Protein AF-A0A5C7Q9D8-F1 (afdb_monomer)

pLDDT: mean 84.93, std 20.13, range [23.16, 98.94]

Nearest PDB structures (foldseek):
  5uw3-assembly2_B  TM=6.632E-01  e=1.897E-27  Gypsophila vaccaria
  5o3u-assembly1_A  TM=6.582E-01  e=2.625E-27  Gypsophila vaccaria
  5o3u-assembly4_D  TM=6.527E-01  e=1.702E-27  Gypsophila vaccaria
  5o3u-assembly3_C  TM=6.625E-01  e=4.511E-27  Gypsophila vaccaria
  5o3v-assembly1_B  TM=4.932E-01  e=2.625E-27  Gypsophila vaccaria

Secondary structure (DSSP, 8-state):
----------------------------------------------------------PEEE-SHHHHHHHHTSSS--TTS------SSGGGS-HHHHHSPPSSEEEEE-TTSSEEEEEEEETTEEEEEEEETTT--EEE----SSSEEEEEEE-SSS-EEEEEE-TT-TTS---EEEEEEE-TTS-S-EEEEEE-TTS-EEE--EEEEEEE--TT--EEEEEE-SS-SSS-EEEEEETTT--EEES-TT--SSEEEEEE-TT--EEEEEEEPPPSSTTSPPEEEEEE-SSTTPPPEEEEEEETTSGGG-EEEEEE-TTSSEEEEEE-TT-SS-EEEEEETTTTEEEEEEE--SSS------TTSS-EEEE-TTT--EEEEEEESSSEEEEES-TTSHHHHHHHHHHTTSSSEEEEEE-TTSS-EEEEEE-SS-S-EEEEEETTTTEEEEEEESSTT--TTTSPPEEEEEEE-TTS-EEEEEEE--TTS-SSSEEEEEEE-S-SSS----S---SS--HHHHHHHTT-EEEEE--TT-SSS-HHHHHTTTT-TTTHHHHHHHHHHHHHHHTTSEEEEEEEEEEETHHHHHHHHHHHHSTTT-SEEEEES----TTHHHH-TTSHHHHTTTTTTTTTHHHHHT--TTTTHHHHHHT-GGGSGGG--SEEEEEEETT-SSS-THHHHHHHHHHHHTT--EEEEEETT-BSB--SHHHHHHHHHHHHHHHHHHH-TT-PPP-

Radius of gyration: 29.7 Å; Cα contacts (8 Å, |Δi|>4): 1648; chains: 1; bounding box: 92×92×75 Å

Structure (mmCIF, N/CA/C/O backbone):
data_AF-A0A5C7Q9D8-F1
#
_entry.id   AF-A0A5C7Q9D8-F1
#
loop_
_atom_site.group_PDB
_atom_site.id
_atom_site.type_symbol
_atom_site.label_atom_id
_atom_site.label_alt_id
_atom_site.label_comp_id
_atom_site.label_asym_id
_atom_site.label_entity_id
_atom_site.label_seq_id
_atom_site.pdbx_PDB_ins_code
_atom_site.Cartn_x
_atom_site.Cartn_y
_atom_site.Cartn_z
_atom_site.occupancy
_atom_site.B_iso_or_equiv
_atom_site.auth_seq_id
_atom_site.auth_comp_id
_atom_site.auth_asym_id
_atom_site.auth_atom_id
_atom_site.pdbx_PDB_model_num
ATOM 1 N N . MET A 1 1 ? 60.310 29.388 -22.621 1.00 34.56 1 MET A N 1
ATOM 2 C CA . MET A 1 1 ? 61.010 30.136 -23.693 1.00 34.56 1 MET A CA 1
ATOM 3 C C . MET A 1 1 ? 59.931 30.818 -24.529 1.00 34.56 1 MET A C 1
ATOM 5 O O . MET A 1 1 ? 59.104 30.118 -25.083 1.00 34.56 1 MET A O 1
ATOM 9 N N . ARG A 1 2 ? 59.639 32.108 -24.294 1.00 26.12 2 ARG A N 1
ATOM 10 C CA . ARG A 1 2 ? 60.220 33.280 -24.997 1.00 26.12 2 ARG A CA 1
ATOM 11 C C . ARG A 1 2 ? 60.021 33.157 -26.521 1.00 26.12 2 ARG A C 1
ATOM 13 O O . ARG A 1 2 ? 60.651 32.303 -27.119 1.00 26.12 2 ARG A O 1
ATOM 20 N N . SER A 1 3 ? 58.995 33.811 -27.092 1.00 23.61 3 SER A N 1
ATOM 21 C CA . SER A 1 3 ? 58.992 35.215 -27.595 1.00 23.61 3 SER A CA 1
ATOM 22 C C . SER A 1 3 ? 59.764 35.342 -28.918 1.00 23.61 3 SER A C 1
ATOM 24 O O . SER A 1 3 ? 60.832 34.762 -29.010 1.00 23.61 3 SER A O 1
ATOM 26 N N . ALA A 1 4 ? 59.437 36.138 -29.932 1.00 27.84 4 ALA A N 1
ATOM 27 C CA . ALA A 1 4 ? 58.416 37.147 -30.212 1.00 27.84 4 ALA A CA 1
ATOM 28 C C . ALA A 1 4 ? 58.650 37.601 -31.675 1.00 27.84 4 ALA A C 1
ATOM 30 O O . ALA A 1 4 ? 59.772 37.521 -32.166 1.00 27.84 4 ALA A O 1
ATOM 31 N N . GLY A 1 5 ? 57.644 38.171 -32.341 1.00 27.94 5 GLY A N 1
ATOM 32 C CA . GLY A 1 5 ? 57.700 39.577 -32.774 1.00 27.94 5 GLY A CA 1
ATOM 33 C C . GLY A 1 5 ? 57.066 39.753 -34.164 1.00 27.94 5 GLY A C 1
ATOM 34 O O . GLY A 1 5 ? 57.110 38.818 -34.946 1.00 27.94 5 GLY A O 1
ATOM 35 N N . ARG A 1 6 ? 56.485 40.897 -34.552 1.00 27.91 6 ARG A N 1
ATOM 36 C CA . ARG A 1 6 ? 56.530 42.252 -33.972 1.00 27.91 6 ARG A CA 1
ATOM 37 C C . ARG A 1 6 ? 55.575 43.209 -34.744 1.00 27.91 6 ARG A C 1
ATOM 39 O O . ARG A 1 6 ? 55.468 43.066 -35.953 1.00 27.91 6 ARG A O 1
ATOM 46 N N . ILE A 1 7 ? 55.106 44.265 -34.037 1.00 27.30 7 ILE A N 1
ATOM 47 C CA . ILE A 1 7 ? 54.953 45.704 -34.458 1.00 27.30 7 ILE A CA 1
ATOM 48 C C . ILE A 1 7 ? 53.686 46.152 -35.254 1.00 27.30 7 ILE A C 1
ATOM 50 O O . ILE A 1 7 ? 53.339 45.496 -36.218 1.00 27.30 7 ILE A O 1
ATOM 54 N N . ARG A 1 8 ? 52.972 47.283 -34.985 1.00 25.09 8 ARG A N 1
ATOM 55 C CA . ARG A 1 8 ? 53.136 48.486 -34.101 1.00 25.09 8 ARG A CA 1
ATOM 56 C C . ARG A 1 8 ? 51.813 49.304 -33.924 1.00 25.09 8 ARG A C 1
ATOM 58 O O . ARG A 1 8 ? 51.031 49.335 -34.859 1.00 25.09 8 ARG A O 1
ATOM 65 N N . CYS A 1 9 ? 51.730 50.052 -32.798 1.00 23.16 9 CYS A N 1
ATOM 66 C CA . CYS A 1 9 ? 51.142 51.402 -32.499 1.00 23.16 9 CYS A CA 1
ATOM 67 C C . CYS A 1 9 ? 49.680 51.777 -32.878 1.00 23.16 9 CYS A C 1
ATOM 69 O O . CYS A 1 9 ? 49.222 51.406 -33.939 1.00 23.16 9 CYS A O 1
ATOM 71 N N . ALA A 1 10 ? 48.916 52.641 -32.178 1.00 25.75 10 ALA A N 1
ATOM 72 C CA . ALA A 1 10 ? 48.960 53.338 -30.872 1.00 25.75 10 ALA A CA 1
ATOM 73 C C . ALA A 1 10 ? 47.617 54.114 -30.645 1.00 25.75 10 ALA A C 1
ATOM 75 O O . ALA A 1 10 ? 47.074 54.583 -31.633 1.00 25.75 10 ALA A O 1
ATOM 76 N N . ARG A 1 11 ? 47.186 54.286 -29.364 1.00 26.33 11 ARG A N 1
ATOM 77 C CA . ARG A 1 11 ? 46.338 55.345 -28.689 1.00 26.33 11 ARG A CA 1
ATOM 78 C C . ARG A 1 11 ? 45.030 55.861 -29.360 1.00 26.33 11 ARG A C 1
ATOM 80 O O . ARG A 1 11 ? 44.971 55.971 -30.564 1.00 26.33 11 ARG A O 1
ATOM 87 N N . SER A 1 12 ? 43.974 56.372 -28.706 1.00 24.94 12 SER A N 1
ATOM 88 C CA . SER A 1 12 ? 43.354 56.358 -27.363 1.00 24.94 12 SER A CA 1
ATOM 89 C C . SER A 1 12 ? 41.948 57.018 -27.480 1.00 24.94 12 SER A C 1
ATOM 91 O O . SER A 1 12 ? 41.755 57.861 -28.346 1.00 24.94 12 SER A O 1
ATOM 93 N N . THR A 1 13 ? 41.034 56.702 -26.544 1.00 27.16 13 THR A N 1
ATOM 94 C CA . THR A 1 13 ? 39.870 57.491 -26.026 1.00 27.16 13 THR A CA 1
ATOM 95 C C . THR A 1 13 ? 38.593 57.798 -26.857 1.00 27.16 13 THR A C 1
ATOM 97 O O . THR A 1 13 ? 38.590 58.691 -27.687 1.00 27.16 13 THR A O 1
ATOM 100 N N . ARG A 1 14 ? 37.494 57.135 -26.420 1.00 27.00 14 ARG A N 1
ATOM 101 C CA . ARG A 1 14 ? 36.101 57.557 -26.046 1.00 27.00 14 ARG A CA 1
ATOM 102 C C . ARG A 1 14 ? 35.133 58.349 -26.967 1.00 27.00 14 ARG A C 1
ATOM 104 O O . ARG A 1 14 ? 35.492 59.364 -27.540 1.00 27.00 14 ARG A O 1
ATOM 111 N N . SER A 1 15 ? 33.847 57.951 -26.790 1.00 26.09 15 SER A N 1
ATOM 112 C CA . SER A 1 15 ? 32.538 58.666 -26.927 1.00 26.09 15 SER A CA 1
ATOM 113 C C . SER A 1 15 ? 32.115 59.095 -28.340 1.00 26.09 15 SER A C 1
ATOM 115 O O . SER A 1 15 ? 32.976 59.412 -29.138 1.00 26.09 15 SER A O 1
ATOM 117 N N . SER A 1 16 ? 30.848 59.176 -28.764 1.00 25.84 16 SER A N 1
ATOM 118 C CA . SER A 1 16 ? 29.479 58.963 -28.239 1.00 25.84 16 SER A CA 1
ATOM 119 C C . SER A 1 16 ? 28.508 59.294 -29.396 1.00 25.84 16 SER A C 1
ATOM 121 O O . SER A 1 16 ? 28.889 60.111 -30.224 1.00 25.84 16 SER A O 1
ATOM 123 N N . GLU A 1 17 ? 27.262 58.781 -29.362 1.00 26.25 17 GLU A N 1
ATOM 124 C CA . GLU A 1 17 ? 26.037 59.382 -29.973 1.00 26.25 17 GLU A CA 1
ATOM 125 C C . GLU A 1 17 ? 26.012 59.552 -31.523 1.00 26.25 17 GLU A C 1
ATOM 127 O O . GLU A 1 17 ? 27.040 59.623 -32.168 1.00 26.25 17 GLU A O 1
ATOM 132 N N . SER A 1 18 ? 24.913 59.615 -32.285 1.00 25.19 18 SER A N 1
ATOM 133 C CA . SER A 1 18 ? 23.453 59.680 -32.104 1.00 25.19 18 SER A CA 1
ATOM 134 C C . SER A 1 18 ? 22.767 59.396 -33.472 1.00 25.19 18 SER A C 1
ATOM 136 O O . SER A 1 18 ? 23.424 59.356 -34.509 1.00 25.19 18 SER A O 1
ATOM 138 N N . ALA A 1 19 ? 21.445 59.167 -33.448 1.00 28.00 19 ALA A N 1
ATOM 139 C CA . ALA A 1 19 ? 20.516 58.873 -34.564 1.00 28.00 19 ALA A CA 1
ATOM 140 C C . ALA A 1 19 ? 20.272 60.078 -35.528 1.00 28.00 19 ALA A C 1
ATOM 142 O O . ALA A 1 19 ? 20.864 61.125 -35.275 1.00 28.00 19 ALA A O 1
ATOM 143 N N . PRO A 1 20 ? 19.431 60.017 -36.606 1.00 37.75 20 PRO A N 1
ATOM 144 C CA . PRO A 1 20 ? 17.956 59.800 -36.580 1.00 37.75 20 PRO A CA 1
ATOM 145 C C . PRO A 1 20 ? 17.432 58.974 -37.800 1.00 37.75 20 PRO A C 1
ATOM 147 O O . PRO A 1 20 ? 18.200 58.609 -38.674 1.00 37.75 20 PRO A O 1
ATOM 150 N N . GLY A 1 21 ? 16.166 58.594 -38.003 1.00 25.05 21 GLY A N 1
ATOM 151 C CA . GLY A 1 21 ? 14.884 58.859 -37.357 1.00 25.05 21 GLY A CA 1
ATOM 152 C C . GLY A 1 21 ? 13.760 58.088 -38.085 1.00 25.05 21 GLY A C 1
ATOM 153 O O . GLY A 1 21 ? 13.890 57.730 -39.254 1.00 25.05 21 GLY A O 1
ATOM 154 N N . ALA A 1 22 ? 12.651 57.844 -37.382 1.00 28.30 22 ALA A N 1
ATOM 155 C CA . ALA A 1 22 ? 11.434 57.200 -37.883 1.00 28.30 22 ALA A CA 1
ATOM 156 C C . ALA A 1 22 ? 10.224 58.162 -37.804 1.00 28.30 22 ALA A C 1
ATOM 158 O O . ALA A 1 22 ? 10.117 58.955 -36.867 1.00 28.30 22 ALA A O 1
ATOM 159 N N . ARG A 1 23 ? 9.290 58.067 -38.766 1.00 28.00 23 ARG A N 1
ATOM 160 C CA . ARG A 1 23 ? 7.919 58.643 -38.745 1.00 28.00 23 ARG A CA 1
ATOM 161 C C . ARG A 1 23 ? 6.944 57.497 -38.408 1.00 28.00 23 ARG A C 1
ATOM 163 O O . ARG A 1 23 ? 7.058 56.449 -39.025 1.00 28.00 23 ARG A O 1
ATOM 170 N N . ARG A 1 24 ? 6.173 57.516 -37.310 1.00 29.67 24 ARG A N 1
ATOM 171 C CA . ARG A 1 24 ? 4.958 58.279 -36.900 1.00 29.67 24 ARG A CA 1
ATOM 172 C C . ARG A 1 24 ? 3.618 57.632 -37.309 1.00 29.67 24 ARG A C 1
ATOM 174 O O . ARG A 1 24 ? 3.370 57.429 -38.488 1.00 29.67 24 ARG A O 1
ATOM 181 N N . GLY A 1 25 ? 2.755 57.465 -36.292 1.00 25.89 25 GLY A N 1
ATOM 182 C CA . GLY A 1 25 ? 1.313 57.144 -36.328 1.00 25.89 25 GLY A CA 1
ATOM 183 C C . GLY A 1 25 ? 0.943 56.112 -35.241 1.00 25.89 25 GLY A C 1
ATOM 184 O O . GLY A 1 25 ? 0.983 54.929 -35.534 1.00 25.89 25 GLY A O 1
ATOM 185 N N . ALA A 1 26 ? 0.872 56.415 -33.930 1.00 30.62 26 ALA A N 1
ATOM 186 C CA . ALA A 1 26 ? -0.107 57.227 -33.166 1.00 30.62 26 ALA A CA 1
ATOM 187 C C . ALA A 1 26 ? -1.506 56.532 -33.119 1.00 30.62 26 ALA A C 1
ATOM 189 O O . ALA A 1 26 ? -1.995 56.150 -34.169 1.00 30.62 26 ALA A O 1
ATOM 190 N N . ILE A 1 27 ? -2.201 56.274 -31.991 1.00 30.25 27 ILE A N 1
ATOM 191 C CA . ILE A 1 27 ? -2.612 57.166 -30.883 1.00 30.25 27 ILE A CA 1
ATOM 192 C C . ILE A 1 27 ? -3.240 56.364 -29.693 1.00 30.25 27 ILE A C 1
ATOM 194 O O . ILE A 1 27 ? -4.088 55.518 -29.939 1.00 30.25 27 ILE A O 1
ATOM 198 N N . LEU A 1 28 ? -2.836 56.730 -28.450 1.00 28.70 28 LEU A N 1
ATOM 199 C CA . LEU A 1 28 ? -3.536 56.915 -27.131 1.00 28.70 28 LEU A CA 1
ATOM 200 C C . LEU A 1 28 ? -4.541 55.856 -26.578 1.00 28.70 28 LEU A C 1
ATOM 202 O O . LEU A 1 28 ? -5.262 55.242 -27.339 1.00 28.70 28 LEU A O 1
ATOM 206 N N . ARG A 1 29 ? -4.769 55.601 -25.269 1.00 28.12 29 ARG A N 1
ATOM 207 C CA . ARG A 1 29 ? -4.568 56.212 -23.916 1.00 28.12 29 ARG A CA 1
ATOM 208 C C . ARG A 1 29 ? -4.422 55.022 -22.919 1.00 28.12 29 ARG A C 1
ATOM 210 O O . ARG A 1 29 ? -4.976 53.974 -23.203 1.00 28.12 29 ARG A O 1
ATOM 217 N N . GLY A 1 30 ? -3.769 55.004 -21.754 1.00 25.39 30 GLY A N 1
ATOM 218 C CA . GLY A 1 30 ? -3.283 56.010 -20.813 1.00 25.39 30 GLY A CA 1
ATOM 219 C C . GLY A 1 30 ? -3.954 55.807 -19.442 1.00 25.39 30 GLY A C 1
ATOM 220 O O . GLY A 1 30 ? -5.090 56.230 -19.320 1.00 25.39 30 GLY A O 1
ATOM 221 N N . VAL A 1 31 ? -3.268 55.232 -18.436 1.00 26.73 31 VAL A N 1
ATOM 222 C CA . VAL A 1 31 ? -3.429 55.538 -16.988 1.00 26.73 31 VAL A CA 1
ATOM 223 C C . VAL A 1 31 ? -2.098 55.264 -16.261 1.00 26.73 31 VAL A C 1
ATOM 225 O O . VAL A 1 31 ? -1.474 54.224 -16.451 1.00 26.73 31 VAL A O 1
ATOM 228 N N . ARG A 1 32 ? -1.662 56.247 -15.460 1.00 25.88 32 ARG A N 1
ATOM 229 C CA . ARG A 1 32 ? -0.444 56.302 -14.628 1.00 25.88 32 ARG A CA 1
ATOM 230 C C . ARG A 1 32 ? -0.559 55.457 -13.354 1.00 25.88 32 ARG A C 1
ATOM 232 O O . ARG A 1 32 ? -1.611 55.457 -12.727 1.00 25.88 32 ARG A O 1
ATOM 239 N N . VAL A 1 33 ? 0.580 54.952 -12.871 1.00 26.80 33 VAL A N 1
ATOM 240 C CA . VAL A 1 33 ? 0.851 54.800 -11.429 1.00 26.80 33 VAL A CA 1
ATOM 241 C C . VAL A 1 33 ? 2.216 55.424 -11.127 1.00 26.80 33 VAL A C 1
ATOM 243 O O . VAL A 1 33 ? 3.222 55.075 -11.739 1.00 26.80 33 VAL A O 1
ATOM 246 N N . THR A 1 34 ? 2.225 56.386 -10.209 1.00 28.16 34 THR A N 1
ATOM 247 C CA . THR A 1 34 ? 3.398 57.005 -9.574 1.00 28.16 34 THR A CA 1
ATOM 248 C C . THR A 1 34 ? 3.513 56.484 -8.143 1.00 28.16 34 THR A C 1
ATOM 250 O O . THR A 1 34 ? 2.489 56.399 -7.471 1.00 28.16 34 THR A O 1
ATOM 253 N N . GLY A 1 35 ? 4.725 56.222 -7.644 1.00 25.72 35 GLY A N 1
ATOM 254 C CA . GLY A 1 35 ? 4.948 56.039 -6.203 1.00 25.72 35 GLY A CA 1
ATOM 255 C C . GLY A 1 35 ? 6.199 55.239 -5.843 1.00 25.72 35 GLY A C 1
ATOM 256 O O . GLY A 1 35 ? 6.276 54.047 -6.093 1.00 25.72 35 GLY A O 1
ATOM 257 N N . THR A 1 36 ? 7.169 55.934 -5.265 1.00 25.69 36 THR A N 1
ATOM 258 C CA . THR A 1 36 ? 8.551 55.571 -4.918 1.00 25.69 36 THR A CA 1
ATOM 259 C C . THR A 1 36 ? 8.749 54.824 -3.584 1.00 25.69 36 THR A C 1
ATOM 261 O O . THR A 1 36 ? 7.966 54.996 -2.659 1.00 25.69 36 THR A O 1
ATOM 264 N N . ALA A 1 37 ? 9.926 54.176 -3.485 1.00 26.47 37 ALA A N 1
ATOM 265 C CA . ALA A 1 37 ? 10.825 54.029 -2.315 1.00 26.47 37 ALA A CA 1
ATOM 266 C C . ALA A 1 37 ? 10.813 52.738 -1.444 1.00 26.47 37 ALA A C 1
ATOM 268 O O . ALA A 1 37 ? 10.021 52.566 -0.531 1.00 26.47 37 ALA A O 1
ATOM 269 N N . ALA A 1 38 ? 11.821 51.894 -1.729 1.00 26.06 38 ALA A N 1
ATOM 270 C CA . ALA A 1 38 ? 12.821 51.247 -0.853 1.00 26.06 38 ALA A CA 1
ATOM 271 C C . ALA A 1 38 ? 12.453 50.669 0.541 1.00 26.06 38 ALA A C 1
ATOM 273 O O . ALA A 1 38 ? 12.169 51.409 1.474 1.00 26.06 38 ALA A O 1
ATOM 274 N N . THR A 1 39 ? 12.735 49.370 0.766 1.00 26.64 39 THR A N 1
ATOM 275 C CA . THR A 1 39 ? 13.947 48.874 1.484 1.00 26.64 39 THR A CA 1
ATOM 276 C C . THR A 1 39 ? 14.016 47.326 1.616 1.00 26.64 39 THR A C 1
ATOM 278 O O . THR A 1 39 ? 13.042 46.678 1.961 1.00 26.64 39 THR A O 1
ATOM 281 N N . LYS A 1 40 ? 15.226 46.784 1.361 1.00 26.41 40 LYS A N 1
ATOM 282 C CA . LYS A 1 40 ? 15.922 45.578 1.900 1.00 26.41 40 LYS A CA 1
ATOM 283 C C . LYS A 1 40 ? 15.299 44.150 1.861 1.00 26.41 40 LYS A C 1
ATOM 285 O O . LYS A 1 40 ? 14.477 43.806 2.693 1.00 26.41 40 LYS A O 1
ATOM 290 N N . GLY A 1 41 ? 15.947 43.262 1.080 1.00 24.64 41 GLY A N 1
ATOM 291 C CA . GLY A 1 41 ? 16.582 42.022 1.596 1.00 24.64 41 GLY A CA 1
ATOM 292 C C . GLY A 1 41 ? 15.964 40.638 1.284 1.00 24.64 41 GLY A C 1
ATOM 293 O O . GLY A 1 41 ? 14.957 40.277 1.875 1.00 24.64 41 GLY A O 1
ATOM 294 N N . GLY A 1 42 ? 16.666 39.810 0.484 1.00 26.84 42 GLY A N 1
ATOM 295 C CA . GLY A 1 42 ? 16.589 38.326 0.501 1.00 26.84 42 GLY A CA 1
ATOM 296 C C . GLY A 1 42 ? 16.059 37.642 -0.780 1.00 26.84 42 GLY A C 1
ATOM 297 O O . GLY A 1 42 ? 15.015 38.053 -1.286 1.00 26.84 42 GLY A O 1
ATOM 298 N N . PRO A 1 43 ? 16.730 36.602 -1.335 1.00 26.84 43 PRO A N 1
ATOM 299 C CA . PRO A 1 43 ? 16.376 36.040 -2.634 1.00 26.84 43 PRO A CA 1
ATOM 300 C C . PRO A 1 43 ? 15.202 35.067 -2.491 1.00 26.84 43 PRO A C 1
ATOM 302 O O . PRO A 1 43 ? 15.342 33.959 -1.985 1.00 26.84 43 PRO A O 1
ATOM 305 N N . THR A 1 44 ? 14.029 35.472 -2.967 1.00 27.77 44 THR A N 1
ATOM 306 C CA . THR A 1 44 ? 12.917 34.555 -3.228 1.00 27.77 44 THR A CA 1
ATOM 307 C C . THR A 1 44 ? 12.886 34.265 -4.723 1.00 27.77 44 THR A C 1
ATOM 309 O O . THR A 1 44 ? 12.572 35.130 -5.540 1.00 27.77 44 THR A O 1
ATOM 312 N N . GLY A 1 45 ? 13.235 33.033 -5.095 1.00 26.92 45 GLY A N 1
ATOM 313 C CA . GLY A 1 45 ? 12.939 32.495 -6.418 1.00 26.92 45 GLY A CA 1
ATOM 314 C C . GLY A 1 45 ? 11.425 32.387 -6.571 1.00 26.92 45 GLY A C 1
ATOM 315 O O . GLY A 1 45 ? 10.816 31.415 -6.135 1.00 26.92 45 GLY A O 1
ATOM 316 N N . ARG A 1 46 ? 10.799 33.421 -7.138 1.00 25.08 46 ARG A N 1
ATOM 317 C CA . ARG A 1 46 ? 9.385 33.408 -7.521 1.00 25.08 46 ARG A CA 1
ATOM 318 C C . ARG A 1 46 ? 9.199 32.397 -8.651 1.00 25.08 46 ARG A C 1
ATOM 320 O O . ARG A 1 46 ? 9.566 32.663 -9.792 1.00 25.08 46 ARG A O 1
ATOM 327 N N . LEU A 1 47 ? 8.598 31.257 -8.324 1.00 25.64 47 LEU A N 1
ATOM 328 C CA . LEU A 1 47 ? 8.026 30.335 -9.296 1.00 25.64 47 LEU A CA 1
ATOM 329 C C . LEU A 1 47 ? 6.895 31.077 -10.033 1.00 25.64 47 LEU A C 1
ATOM 331 O O . LEU A 1 47 ? 5.828 31.337 -9.474 1.00 25.64 47 LEU A O 1
ATOM 335 N N . LEU A 1 48 ? 7.152 31.498 -11.270 1.00 23.33 48 LEU A N 1
ATOM 336 C CA . LEU A 1 48 ? 6.141 32.068 -12.158 1.00 23.33 48 LEU A CA 1
ATOM 337 C C . LEU A 1 48 ? 5.182 30.949 -12.588 1.00 23.33 48 LEU A C 1
ATOM 339 O O . LEU A 1 48 ? 5.462 30.190 -13.513 1.00 23.33 48 LEU A O 1
ATOM 343 N N . LEU A 1 49 ? 4.034 30.860 -11.916 1.00 25.03 49 LEU A N 1
ATOM 344 C CA . LEU A 1 49 ? 2.865 30.115 -12.385 1.00 25.03 49 LEU A CA 1
ATOM 345 C C . LEU A 1 49 ? 2.307 30.803 -13.639 1.00 25.03 49 LEU A C 1
ATOM 347 O O . LEU A 1 49 ? 1.415 31.651 -13.563 1.00 25.03 49 LEU A O 1
ATOM 351 N N . PHE A 1 50 ? 2.832 30.446 -14.810 1.00 25.86 50 PHE A N 1
ATOM 352 C CA . PHE A 1 50 ? 2.203 30.783 -16.082 1.00 25.86 50 PHE A CA 1
ATOM 353 C C . PHE A 1 50 ? 0.865 30.043 -16.190 1.00 25.86 50 PHE A C 1
ATOM 355 O O . PHE A 1 50 ? 0.817 28.855 -16.491 1.00 25.86 50 PHE A O 1
ATOM 362 N N . HIS A 1 51 ? -0.240 30.761 -15.982 1.00 25.56 51 HIS A N 1
ATOM 363 C CA . HIS A 1 51 ? -1.559 30.320 -16.429 1.00 25.56 51 HIS A CA 1
ATOM 364 C C . HIS A 1 51 ? -1.644 30.499 -17.947 1.00 25.56 51 HIS A C 1
ATOM 366 O O . HIS A 1 51 ? -2.224 31.461 -18.452 1.00 25.56 51 HIS A O 1
ATOM 372 N N . THR A 1 52 ? -1.051 29.579 -18.706 1.00 26.59 52 THR A N 1
ATOM 373 C CA . THR A 1 52 ? -1.422 29.425 -20.112 1.00 26.59 52 THR A CA 1
ATOM 374 C C . THR A 1 52 ? -2.826 28.827 -20.130 1.00 26.59 52 THR A C 1
ATOM 376 O O . THR A 1 52 ? -3.031 27.685 -19.725 1.00 26.59 52 THR A O 1
ATOM 379 N N . ARG A 1 53 ? -3.823 29.606 -20.568 1.00 27.88 53 ARG A N 1
ATOM 380 C CA . ARG A 1 53 ? -5.154 29.079 -20.898 1.00 27.88 53 ARG A CA 1
ATOM 381 C C . ARG A 1 53 ? -4.998 28.102 -22.064 1.00 27.88 53 ARG A C 1
ATOM 383 O O . ARG A 1 53 ? -5.052 28.496 -23.225 1.00 27.88 53 ARG A O 1
ATOM 390 N N . ILE A 1 54 ? -4.773 26.829 -21.754 1.00 32.22 54 ILE A N 1
ATOM 391 C CA . ILE A 1 54 ? -4.929 25.741 -22.712 1.00 32.22 54 ILE A CA 1
ATOM 392 C C . ILE A 1 54 ? -6.420 25.709 -23.049 1.00 32.22 54 ILE A C 1
ATOM 394 O O . ILE A 1 54 ? -7.249 25.447 -22.181 1.00 32.22 54 ILE A O 1
ATOM 398 N N . SER A 1 55 ? -6.764 26.027 -24.297 1.00 32.06 55 SER A N 1
ATOM 399 C CA . SER A 1 55 ? -8.097 25.761 -24.837 1.00 32.06 55 SER A CA 1
ATOM 400 C C . SER A 1 55 ? -8.378 24.266 -24.662 1.00 32.06 55 SER A C 1
ATOM 402 O O . SER A 1 55 ? -7.752 23.434 -25.319 1.00 32.06 55 SER A O 1
ATOM 404 N N . MET A 1 56 ? -9.236 23.916 -23.700 1.00 39.31 56 MET A N 1
ATOM 405 C CA . MET A 1 56 ? -9.633 22.535 -23.446 1.00 39.31 56 MET A CA 1
ATOM 406 C C . MET A 1 56 ? -10.559 22.097 -24.580 1.00 39.31 56 MET A C 1
ATOM 408 O O . MET A 1 56 ? -11.747 22.422 -24.591 1.00 39.31 56 MET A O 1
ATOM 412 N N . SER A 1 57 ? -10.026 21.366 -25.558 1.00 45.50 57 SER A N 1
ATOM 413 C CA . SER A 1 57 ? -10.869 20.624 -26.492 1.00 45.50 57 SER A CA 1
ATOM 414 C C . SER A 1 57 ? -11.693 19.615 -25.690 1.00 45.50 57 SER A C 1
ATOM 416 O O . SER A 1 57 ? -11.120 18.732 -25.054 1.00 45.50 57 SER A O 1
ATOM 418 N N . LYS A 1 58 ? -13.025 19.733 -25.703 1.00 59.94 58 LYS A N 1
ATOM 419 C CA . LYS A 1 58 ? -13.910 18.734 -25.088 1.00 59.94 58 LYS A CA 1
ATOM 420 C C . LYS A 1 58 ? -13.712 17.395 -25.811 1.00 59.94 58 LYS A C 1
ATOM 422 O O . LYS A 1 58 ? -14.013 17.297 -27.000 1.00 59.94 58 LYS A O 1
ATOM 427 N N . PHE A 1 59 ? -13.184 16.387 -25.119 1.00 71.88 59 PHE A N 1
ATOM 428 C CA . PHE A 1 59 ? -13.087 15.025 -25.651 1.00 71.88 59 PHE A CA 1
ATOM 429 C C . PHE A 1 59 ? -14.489 14.463 -25.922 1.00 71.88 59 PHE A C 1
ATOM 431 O O . PHE A 1 59 ? -15.439 14.755 -25.190 1.00 71.88 59 PHE A O 1
ATOM 438 N N . ARG A 1 60 ? -14.634 13.645 -26.971 1.00 69.69 60 ARG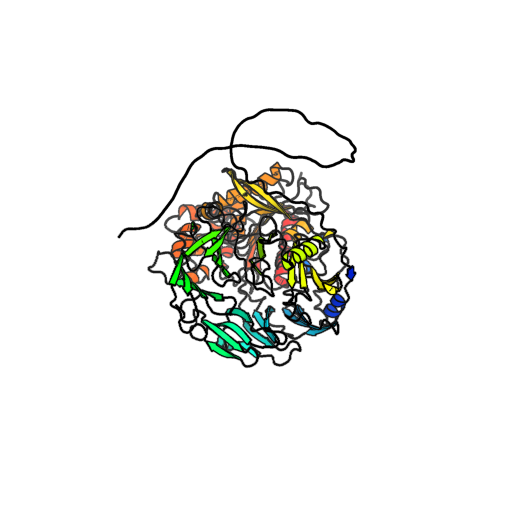 A N 1
ATOM 439 C CA . ARG A 1 60 ? -15.888 12.915 -27.211 1.00 69.69 60 ARG A CA 1
ATOM 440 C C . ARG A 1 60 ? -15.920 11.694 -26.289 1.00 69.69 60 ARG A C 1
ATOM 442 O O . ARG A 1 60 ? -15.059 10.824 -26.406 1.00 69.69 60 ARG A O 1
ATOM 449 N N . TYR A 1 61 ? -16.909 11.638 -25.399 1.00 65.31 61 TYR A N 1
ATOM 450 C CA . TYR A 1 61 ? -17.168 10.484 -24.534 1.00 65.31 61 TYR A CA 1
ATOM 451 C C . TYR A 1 61 ? -18.133 9.528 -25.231 1.00 65.31 61 TYR A C 1
ATOM 453 O O . TYR A 1 61 ? -19.235 9.932 -25.603 1.00 65.31 61 TYR A O 1
ATOM 461 N N . LEU A 1 62 ? -17.734 8.267 -25.398 1.00 62.88 62 LEU A N 1
ATOM 462 C CA . LEU A 1 62 ? -18.652 7.193 -25.791 1.00 62.88 62 LEU A CA 1
ATOM 463 C C . LEU A 1 62 ? -18.959 6.303 -24.582 1.00 62.88 62 LEU A C 1
ATOM 465 O O . LEU A 1 62 ? -18.061 5.926 -23.827 1.00 62.88 62 LEU A O 1
ATOM 469 N N . GLY A 1 63 ? -20.242 5.985 -24.399 1.00 50.97 63 GLY A N 1
ATOM 470 C CA . GLY A 1 63 ? -20.715 5.092 -23.344 1.00 50.97 63 GLY A CA 1
ATOM 471 C C . GLY A 1 63 ? -20.478 3.608 -23.661 1.00 50.97 63 GLY A C 1
ATOM 472 O O . GLY A 1 63 ? -20.721 3.171 -24.780 1.00 50.97 63 GLY A O 1
ATOM 473 N N . ALA A 1 64 ? -20.012 2.876 -22.643 1.00 52.56 64 ALA A N 1
ATOM 474 C CA . ALA A 1 64 ? -20.140 1.447 -22.289 1.00 52.56 64 ALA A CA 1
ATOM 475 C C . ALA A 1 64 ? -20.185 0.308 -23.345 1.00 52.56 64 ALA A C 1
ATOM 477 O O . ALA A 1 64 ? -20.432 -0.830 -22.946 1.00 52.56 64 ALA A O 1
ATOM 478 N N . GLY A 1 65 ? -19.913 0.523 -24.636 1.00 50.28 65 GLY A N 1
ATOM 479 C CA . GLY A 1 65 ? -19.931 -0.559 -25.639 1.00 50.28 65 GLY A CA 1
ATOM 480 C C . GLY A 1 65 ? -18.989 -1.726 -25.297 1.00 50.28 65 GLY A C 1
ATOM 481 O O . GLY A 1 65 ? -19.387 -2.885 -25.346 1.00 50.28 65 GLY A O 1
ATOM 482 N N . LEU A 1 66 ? -17.765 -1.420 -24.856 1.00 54.22 66 LEU A N 1
ATOM 483 C CA . LEU A 1 66 ? -16.772 -2.407 -24.406 1.00 54.22 66 LEU A CA 1
ATOM 484 C C . LEU A 1 66 ? -17.072 -3.021 -23.031 1.00 54.22 66 LEU A C 1
ATOM 486 O O . LEU A 1 66 ? -16.742 -4.182 -22.791 1.00 54.22 66 LEU A O 1
ATOM 490 N N . LEU A 1 67 ? -17.725 -2.262 -22.146 1.00 54.16 67 LEU A N 1
ATOM 491 C CA . LEU A 1 67 ? -18.128 -2.729 -20.818 1.00 54.16 67 LEU A CA 1
ATOM 492 C C . LEU A 1 67 ? -19.163 -3.862 -20.932 1.00 54.16 67 LEU A C 1
ATOM 494 O O . LEU A 1 67 ? -19.079 -4.849 -20.206 1.00 54.16 67 LEU A O 1
ATOM 498 N N . ALA A 1 68 ? -20.095 -3.756 -21.887 1.00 52.88 68 ALA A N 1
ATOM 499 C CA . ALA A 1 68 ? -21.066 -4.808 -22.184 1.00 52.88 68 ALA A CA 1
ATOM 500 C C . ALA A 1 68 ? -20.392 -6.093 -22.704 1.00 52.88 68 ALA A C 1
ATOM 502 O O . ALA A 1 68 ? -20.736 -7.187 -22.261 1.00 52.88 68 ALA A O 1
ATOM 503 N N . CYS A 1 69 ? -19.382 -5.970 -23.573 1.00 53.97 69 CYS A N 1
ATOM 504 C CA . CYS A 1 69 ? -18.612 -7.107 -24.085 1.00 53.97 69 CYS A CA 1
ATOM 505 C C . CYS A 1 69 ? -17.826 -7.832 -22.982 1.00 53.97 69 CYS A C 1
ATOM 507 O O . CYS A 1 69 ? -17.859 -9.061 -22.901 1.00 53.97 69 CYS A O 1
ATOM 509 N N . LEU A 1 70 ? -17.175 -7.077 -22.093 1.00 55.66 70 LEU A N 1
ATOM 510 C CA . LEU A 1 70 ? -16.468 -7.613 -20.929 1.00 55.66 70 LEU A CA 1
ATOM 511 C C . LEU A 1 70 ? -17.397 -8.359 -19.964 1.00 55.66 70 LEU A C 1
ATOM 513 O O . LEU A 1 70 ? -17.019 -9.411 -19.456 1.00 55.66 70 LEU A O 1
ATOM 517 N N . MET A 1 71 ? -18.618 -7.860 -19.754 1.00 53.91 71 MET A N 1
ATOM 518 C CA . MET A 1 71 ? -19.616 -8.551 -18.932 1.00 53.91 71 MET A CA 1
ATOM 519 C C . MET A 1 71 ? -20.211 -9.787 -19.625 1.00 53.91 71 MET A C 1
ATOM 521 O O . MET A 1 71 ? -20.556 -10.748 -18.946 1.00 53.91 71 MET A O 1
ATOM 525 N N . SER A 1 72 ? -20.295 -9.802 -20.961 1.00 52.59 72 SER A N 1
ATOM 526 C CA . SER A 1 72 ? -20.875 -10.919 -21.728 1.00 52.59 72 SER A CA 1
ATOM 527 C C . SER A 1 72 ? -19.978 -12.159 -21.854 1.00 52.59 72 SER A C 1
ATOM 529 O O . SER A 1 72 ? -20.482 -13.250 -22.101 1.00 52.59 72 SER A O 1
ATOM 531 N N . ALA A 1 73 ? -18.660 -12.012 -21.682 1.00 51.12 73 ALA A N 1
ATOM 532 C CA . ALA A 1 73 ? -17.701 -13.119 -21.779 1.00 51.12 73 ALA A CA 1
ATOM 533 C C . ALA A 1 73 ? -17.431 -13.834 -20.447 1.00 51.12 73 ALA A C 1
ATOM 535 O O . ALA A 1 73 ? -16.639 -14.778 -20.403 1.00 51.12 73 ALA A O 1
ATOM 536 N N . LEU A 1 74 ? -18.066 -13.388 -19.361 1.00 49.09 74 LEU A N 1
ATOM 537 C CA . LEU A 1 74 ? -18.015 -14.076 -18.081 1.00 49.09 74 LEU A CA 1
ATOM 538 C C . LEU A 1 74 ? -19.074 -15.195 -18.097 1.00 49.09 74 LEU A C 1
ATOM 540 O O . LEU A 1 74 ? -20.259 -14.896 -18.263 1.00 49.09 74 LEU A O 1
ATOM 544 N N . PRO A 1 75 ? -18.699 -16.480 -17.929 1.00 43.34 75 PRO A N 1
ATOM 545 C CA . PRO A 1 75 ? -19.677 -17.504 -17.583 1.00 43.34 75 PRO A CA 1
ATOM 546 C C . PRO A 1 75 ? -20.433 -17.042 -16.335 1.00 43.34 75 PRO A C 1
ATOM 548 O O . PRO A 1 75 ? -19.810 -16.447 -15.456 1.00 43.34 75 PRO A O 1
ATOM 551 N N . ALA A 1 76 ? -21.753 -17.278 -16.308 1.00 40.16 76 ALA A N 1
ATOM 552 C CA . ALA A 1 76 ? -22.704 -16.745 -15.329 1.00 40.16 76 ALA A CA 1
ATOM 553 C C . ALA A 1 76 ? -22.052 -16.443 -13.970 1.00 40.16 76 ALA A C 1
ATOM 555 O O . ALA A 1 76 ? -21.600 -17.355 -13.273 1.00 40.16 76 ALA A O 1
ATOM 556 N N . LEU A 1 77 ? -21.967 -15.145 -13.656 1.00 42.66 77 LEU A N 1
ATOM 557 C CA . LEU A 1 77 ? -21.416 -14.609 -12.415 1.00 42.66 77 LEU A CA 1
ATOM 558 C C . LEU A 1 77 ? -21.922 -15.421 -11.215 1.00 42.66 77 LEU A C 1
ATOM 560 O O . LEU A 1 77 ? -23.098 -15.791 -11.152 1.00 42.66 77 LEU A O 1
ATOM 564 N N . SER A 1 78 ? -21.035 -15.692 -10.254 1.00 37.47 78 SER A N 1
ATOM 565 C CA . SER A 1 78 ? -21.420 -16.328 -8.994 1.00 37.47 78 SER A CA 1
ATOM 566 C C . SER A 1 78 ? -22.585 -15.558 -8.343 1.00 37.47 78 SER A C 1
ATOM 568 O O . SER A 1 78 ? -22.602 -14.329 -8.418 1.00 37.47 78 SER A O 1
ATOM 570 N N . PRO A 1 79 ? -23.513 -16.222 -7.624 1.00 36.06 79 PRO A N 1
ATOM 571 C CA . PRO A 1 79 ? -24.690 -15.585 -7.013 1.00 36.06 79 PRO A CA 1
ATOM 572 C C . PRO A 1 79 ? -24.404 -14.389 -6.082 1.00 36.06 79 PRO A C 1
ATOM 574 O O . PRO A 1 79 ? -25.313 -13.612 -5.799 1.00 36.06 79 PRO A O 1
ATOM 577 N N . ALA A 1 80 ? -23.163 -14.233 -5.606 1.00 39.97 80 ALA A N 1
ATOM 578 C CA . ALA A 1 80 ? -22.709 -13.104 -4.791 1.00 39.97 80 ALA A CA 1
ATOM 579 C C . ALA A 1 80 ? -22.456 -11.808 -5.596 1.00 39.97 80 ALA A C 1
ATOM 581 O O . ALA A 1 80 ? -22.451 -10.729 -5.016 1.00 39.97 80 ALA A O 1
ATOM 582 N N . GLN A 1 81 ? -22.305 -11.892 -6.921 1.00 46.03 81 GLN A N 1
ATOM 583 C CA . GLN A 1 81 ? -22.283 -10.759 -7.852 1.00 46.03 81 GLN A CA 1
ATOM 584 C C . GLN A 1 81 ? -23.651 -10.655 -8.535 1.00 46.03 81 GLN A C 1
ATOM 586 O O . GLN A 1 81 ? -23.795 -10.867 -9.739 1.00 46.03 81 GLN A O 1
ATOM 591 N N . GLN A 1 82 ? -24.696 -10.368 -7.753 1.00 45.12 82 GLN A N 1
ATOM 592 C CA . GLN A 1 82 ? -25.964 -9.945 -8.348 1.00 45.12 82 GLN A CA 1
ATOM 593 C C . GLN A 1 82 ? -25.717 -8.693 -9.198 1.00 45.12 82 GLN A C 1
ATOM 595 O O . GLN A 1 82 ? -24.910 -7.836 -8.827 1.00 45.12 82 GLN A O 1
ATOM 600 N N . ALA A 1 83 ? -26.423 -8.587 -10.330 1.00 49.12 83 ALA A N 1
ATOM 601 C CA . ALA A 1 83 ? -26.431 -7.379 -11.148 1.00 49.12 83 ALA A CA 1
ATOM 602 C C . ALA A 1 83 ? -26.604 -6.142 -10.245 1.00 49.12 83 ALA A C 1
ATOM 604 O O . ALA A 1 83 ? -27.389 -6.220 -9.292 1.00 49.12 83 ALA A O 1
ATOM 605 N N . PRO A 1 84 ? -25.880 -5.033 -10.500 1.00 54.38 84 PRO A N 1
ATOM 606 C CA . PRO A 1 84 ? -25.891 -3.878 -9.615 1.00 54.38 84 PRO A CA 1
ATOM 607 C C . PRO A 1 84 ? -27.331 -3.458 -9.320 1.00 54.38 84 PRO A C 1
ATOM 609 O O . PRO A 1 84 ? -28.052 -2.998 -10.205 1.00 54.38 84 PRO A O 1
ATOM 612 N N . LYS A 1 85 ? -27.761 -3.649 -8.067 1.00 61.66 85 LYS A N 1
ATOM 613 C CA . LYS A 1 85 ? -29.003 -3.054 -7.583 1.00 61.66 85 LYS A CA 1
ATOM 614 C C . LYS A 1 85 ? -28.816 -1.546 -7.620 1.00 61.66 85 LYS A C 1
ATOM 616 O O . LYS A 1 85 ? -27.743 -1.033 -7.302 1.00 61.66 85 LYS A O 1
ATOM 621 N N . ASP A 1 86 ? -29.860 -0.835 -8.019 1.00 77.25 86 ASP A N 1
ATOM 622 C CA . ASP A 1 86 ? -29.865 0.622 -8.052 1.00 77.25 86 ASP A CA 1
ATOM 623 C C . ASP A 1 86 ? -29.981 1.185 -6.623 1.00 77.25 86 ASP A C 1
ATOM 625 O O . ASP A 1 86 ? -31.000 1.771 -6.259 1.00 77.25 86 ASP A O 1
ATOM 629 N N . TYR A 1 87 ? -28.945 0.961 -5.801 1.00 83.94 87 TYR A N 1
ATOM 630 C CA . TYR A 1 87 ? -28.871 1.428 -4.416 1.00 83.94 87 TYR A CA 1
ATOM 631 C C . TYR A 1 87 ? -29.116 2.936 -4.377 1.00 83.94 87 TYR A C 1
ATOM 633 O O . TYR A 1 87 ? -28.506 3.688 -5.153 1.00 83.94 87 TYR A O 1
ATOM 641 N N . LYS A 1 88 ? -30.026 3.369 -3.503 1.00 86.19 88 LYS A N 1
ATOM 642 C CA . LYS A 1 88 ? -30.398 4.781 -3.335 1.00 86.19 88 LYS A CA 1
ATOM 643 C C . LYS A 1 88 ? -29.564 5.467 -2.257 1.00 86.19 88 LYS A C 1
ATOM 645 O O . LYS A 1 88 ? -29.446 6.689 -2.267 1.00 86.19 88 LYS A O 1
ATOM 650 N N . SER A 1 89 ? -28.937 4.687 -1.382 1.00 87.50 89 SER A N 1
ATOM 651 C CA . SER A 1 89 ? -28.022 5.156 -0.345 1.00 87.50 89 SER A CA 1
ATOM 652 C C . SER A 1 89 ? -26.853 4.188 -0.152 1.00 87.50 89 SER A C 1
ATOM 654 O O . SER A 1 89 ? -26.940 3.006 -0.482 1.00 87.50 89 SER A O 1
ATOM 656 N N . ALA A 1 90 ? -25.745 4.678 0.410 1.00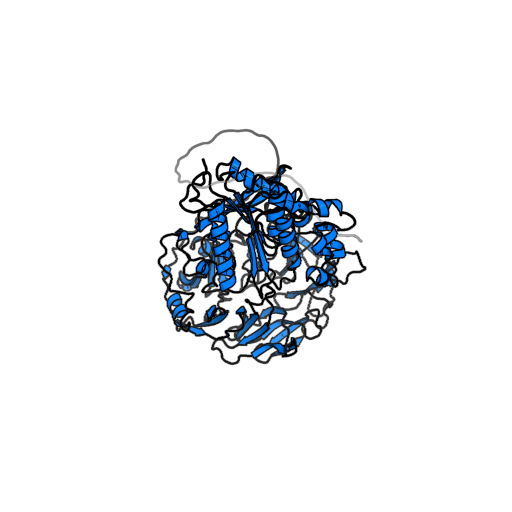 86.69 90 ALA A N 1
ATOM 657 C CA . ALA A 1 90 ? -24.595 3.832 0.732 1.00 86.69 90 ALA A CA 1
ATOM 658 C C . ALA A 1 90 ? -24.912 2.796 1.832 1.00 86.69 90 ALA A C 1
ATOM 660 O O . ALA A 1 90 ? -24.331 1.714 1.841 1.00 86.69 90 ALA A O 1
ATOM 661 N N . ALA A 1 91 ? -25.869 3.097 2.717 1.00 89.44 91 ALA A N 1
ATOM 662 C CA . ALA A 1 91 ? -26.298 2.213 3.799 1.00 89.44 91 ALA A CA 1
ATOM 663 C C . ALA A 1 91 ? -27.012 0.940 3.302 1.00 89.44 91 ALA A C 1
ATOM 665 O O . ALA A 1 91 ? -26.951 -0.093 3.967 1.00 89.44 91 ALA A O 1
ATOM 666 N N . GLU A 1 92 ? -27.658 0.995 2.131 1.00 90.81 92 GLU A N 1
ATOM 667 C CA . GLU A 1 92 ? -28.334 -0.156 1.508 1.00 90.81 92 GLU A CA 1
ATOM 668 C C . GLU A 1 92 ? -27.360 -1.195 0.943 1.00 90.81 92 GLU A C 1
ATOM 670 O O . GLU A 1 92 ? -27.756 -2.336 0.695 1.00 90.81 92 GLU A O 1
ATOM 675 N N . VAL A 1 93 ? -26.098 -0.819 0.717 1.00 91.25 93 VAL A N 1
ATOM 676 C CA . VAL A 1 93 ? -25.104 -1.720 0.137 1.00 91.25 93 VAL A CA 1
ATOM 677 C C . VAL A 1 93 ? -24.772 -2.828 1.154 1.00 91.25 93 VAL A C 1
ATOM 679 O O . VAL A 1 93 ? -24.318 -2.534 2.271 1.00 91.25 93 VAL A O 1
ATOM 682 N N . PRO A 1 94 ? -24.966 -4.113 0.798 1.00 92.50 94 PRO A N 1
ATOM 683 C CA . PRO A 1 94 ? -24.679 -5.232 1.689 1.00 92.50 94 PRO A CA 1
ATOM 684 C C . PRO A 1 94 ? -23.200 -5.318 2.074 1.00 92.50 94 PRO A C 1
ATOM 686 O O . PRO A 1 94 ? -22.319 -4.978 1.286 1.00 92.50 94 PRO A O 1
ATOM 689 N N . VAL A 1 95 ? -22.921 -5.873 3.257 1.00 93.44 95 VAL A N 1
ATOM 690 C CA . VAL A 1 95 ? -21.548 -6.097 3.750 1.00 93.44 95 VAL A CA 1
ATOM 691 C C . VAL A 1 95 ? -20.723 -6.902 2.739 1.00 93.44 95 VAL A C 1
ATOM 693 O O . VAL A 1 95 ? -19.643 -6.473 2.341 1.00 93.44 95 VAL A O 1
ATOM 696 N N . ALA A 1 96 ? -21.269 -8.017 2.245 1.00 90.88 96 ALA A N 1
ATOM 697 C CA . ALA A 1 96 ? -20.603 -8.868 1.257 1.00 90.88 96 ALA A CA 1
ATOM 698 C C . ALA A 1 96 ? -20.227 -8.118 -0.037 1.00 90.88 96 ALA A C 1
ATOM 700 O O . ALA A 1 96 ? -19.214 -8.427 -0.655 1.00 90.88 96 ALA A O 1
ATOM 701 N N . GLN A 1 97 ? -21.000 -7.098 -0.427 1.00 89.12 97 GLN A N 1
ATOM 702 C CA . GLN A 1 97 ? -20.727 -6.307 -1.628 1.00 89.12 97 GLN A CA 1
ATOM 703 C C . GLN A 1 97 ? -19.535 -5.354 -1.433 1.00 89.12 97 GLN A C 1
ATOM 705 O O . GLN A 1 97 ? -18.712 -5.206 -2.339 1.00 89.12 97 GLN A O 1
ATOM 710 N N . PHE A 1 98 ? -19.416 -4.731 -0.252 1.00 89.94 98 PHE A N 1
ATOM 711 C CA . PHE A 1 98 ? -18.300 -3.835 0.088 1.00 89.94 98 PHE A CA 1
ATOM 712 C C . PHE A 1 98 ? -16.952 -4.562 0.083 1.00 89.94 98 PHE A C 1
ATOM 714 O O . PHE A 1 98 ? -15.970 -4.042 -0.447 1.00 89.94 98 PHE A O 1
ATOM 721 N N . PHE A 1 99 ? -16.920 -5.774 0.640 1.00 90.50 99 PHE A N 1
ATOM 722 C CA . PHE A 1 99 ? -15.689 -6.543 0.846 1.00 90.50 99 PHE A CA 1
ATOM 723 C C . PHE A 1 99 ? -15.464 -7.664 -0.179 1.00 90.50 99 PHE A C 1
ATOM 725 O O . PHE A 1 99 ? -14.452 -8.363 -0.125 1.00 90.50 99 PHE A O 1
ATOM 732 N N . GLY A 1 100 ? -16.377 -7.819 -1.141 1.00 86.06 100 GLY A N 1
ATOM 733 C CA . GLY A 1 100 ? -16.200 -8.707 -2.285 1.00 86.06 100 GLY A CA 1
ATOM 734 C C . GLY A 1 100 ? -15.054 -8.262 -3.196 1.00 86.06 100 GLY A C 1
ATOM 735 O O . GLY A 1 100 ? -14.566 -7.125 -3.120 1.00 86.06 100 GLY A O 1
ATOM 736 N N . LEU A 1 101 ? -14.625 -9.162 -4.082 1.00 84.00 101 LEU A N 1
ATOM 737 C CA . LEU A 1 101 ? -13.611 -8.859 -5.089 1.00 84.00 101 LEU A CA 1
ATOM 738 C C . LEU A 1 101 ? -14.076 -7.741 -6.037 1.00 84.00 101 LEU A C 1
ATOM 740 O O . LEU A 1 101 ? -15.258 -7.611 -6.344 1.00 84.00 101 LEU A O 1
ATOM 744 N N . ALA A 1 102 ? -13.120 -6.946 -6.518 1.00 87.94 102 ALA A N 1
ATOM 745 C CA . ALA A 1 102 ? -13.347 -6.011 -7.616 1.00 87.94 102 ALA A CA 1
ATOM 746 C C . ALA A 1 102 ? -13.793 -6.768 -8.881 1.00 87.94 102 ALA A C 1
ATOM 748 O O . ALA A 1 102 ? -13.245 -7.830 -9.184 1.00 87.94 102 ALA A O 1
ATOM 749 N N . ASP A 1 103 ? -14.741 -6.201 -9.626 1.00 88.06 103 ASP A N 1
ATOM 750 C CA . ASP A 1 103 ? -15.268 -6.765 -10.873 1.00 88.06 103 ASP A CA 1
ATOM 751 C C . ASP A 1 103 ? -14.190 -6.812 -11.962 1.00 88.06 103 ASP A C 1
ATOM 753 O O . ASP A 1 103 ? -14.094 -7.787 -12.705 1.00 88.06 103 ASP A O 1
ATOM 757 N N . PHE A 1 104 ? -13.331 -5.788 -12.009 1.00 89.69 104 PHE A N 1
ATOM 758 C CA . PHE A 1 104 ? -12.154 -5.752 -12.874 1.00 89.69 104 PHE A CA 1
ATOM 759 C C . PHE A 1 104 ? -10.945 -5.194 -12.127 1.00 89.69 104 PHE A C 1
ATOM 761 O O . PHE A 1 104 ? -10.973 -4.087 -11.598 1.00 89.69 104 PHE A O 1
ATOM 768 N N . ARG A 1 105 ? -9.835 -5.928 -12.140 1.00 88.25 105 ARG A N 1
ATOM 769 C CA . ARG A 1 105 ? -8.546 -5.481 -11.596 1.00 88.25 105 ARG A CA 1
ATOM 770 C C . ARG A 1 105 ? -7.414 -5.774 -12.573 1.00 88.25 105 ARG A C 1
ATOM 772 O O . ARG A 1 105 ? -7.575 -6.549 -13.512 1.00 88.25 105 ARG A O 1
ATOM 779 N N . THR A 1 106 ? -6.261 -5.142 -12.357 1.00 87.88 106 THR A N 1
ATOM 780 C CA . THR A 1 106 ? -5.046 -5.364 -13.166 1.00 87.88 106 THR A CA 1
ATOM 781 C C . THR A 1 106 ? -5.313 -5.243 -14.674 1.00 87.88 106 THR A C 1
ATOM 783 O O . THR A 1 106 ? -4.909 -6.092 -15.464 1.00 87.88 106 THR A O 1
ATOM 786 N N . VAL A 1 107 ? -6.018 -4.188 -15.093 1.00 92.88 107 VAL A N 1
ATOM 787 C CA . VAL A 1 107 ? -6.277 -3.936 -16.518 1.00 92.88 107 VAL A CA 1
ATOM 788 C C . VAL A 1 107 ? -4.988 -3.457 -17.194 1.00 92.88 107 VAL A C 1
ATOM 790 O O . VAL A 1 107 ? -4.313 -2.541 -16.705 1.00 92.88 107 VAL A O 1
ATOM 793 N N . ARG A 1 108 ? -4.619 -4.096 -18.307 1.00 94.06 108 ARG A N 1
ATOM 794 C CA . ARG A 1 108 ? -3.377 -3.867 -19.055 1.00 94.06 108 ARG A CA 1
ATOM 795 C C . ARG A 1 108 ? -3.650 -3.815 -20.555 1.00 94.06 108 ARG A C 1
ATOM 797 O O . ARG A 1 108 ? -4.186 -4.764 -21.118 1.00 94.06 108 ARG A O 1
ATOM 804 N N . LEU A 1 109 ? -3.216 -2.742 -21.205 1.00 95.38 109 LEU A N 1
ATOM 805 C CA . LEU A 1 109 ? -3.218 -2.614 -22.663 1.00 95.38 109 LEU A CA 1
ATOM 806 C C . LEU A 1 109 ? -1.997 -3.339 -23.251 1.00 95.38 109 LEU A C 1
ATOM 808 O O . LEU A 1 109 ? -0.906 -3.234 -22.685 1.00 95.38 109 LEU A O 1
ATOM 812 N N . SER A 1 110 ? -2.176 -4.063 -24.357 1.00 96.38 110 SER A N 1
ATOM 813 C CA . SER A 1 110 ? -1.065 -4.664 -25.103 1.00 96.38 110 SER A CA 1
ATOM 814 C C . SER A 1 110 ? -0.142 -3.579 -25.678 1.00 96.38 110 SER A C 1
ATOM 816 O O . SER A 1 110 ? -0.607 -2.470 -25.956 1.00 96.38 110 SER A O 1
ATOM 818 N N . PRO A 1 111 ? 1.159 -3.853 -25.890 1.00 95.44 111 PRO A N 1
ATOM 819 C CA . PRO A 1 111 ? 2.095 -2.831 -26.370 1.00 95.44 111 PRO A CA 1
ATOM 820 C C . PRO A 1 111 ? 1.735 -2.222 -27.738 1.00 95.44 111 PRO A C 1
ATOM 822 O O . PRO A 1 111 ? 2.048 -1.056 -27.979 1.00 95.44 111 PRO A O 1
ATOM 825 N N . ASP A 1 112 ? 1.048 -2.978 -28.602 1.00 95.56 112 ASP A N 1
ATOM 826 C CA . ASP A 1 112 ? 0.505 -2.531 -29.894 1.00 95.56 112 ASP A CA 1
ATOM 827 C C . ASP A 1 112 ? -0.883 -1.867 -29.813 1.00 95.56 112 ASP A C 1
ATOM 829 O O . ASP A 1 112 ? -1.430 -1.444 -30.831 1.00 95.56 112 ASP A O 1
ATOM 833 N N . GLY A 1 113 ? -1.485 -1.796 -28.623 1.00 95.56 113 GLY A N 1
ATOM 834 C CA . GLY A 1 113 ? -2.774 -1.148 -28.399 1.00 95.56 113 GLY A CA 1
ATOM 835 C C . GLY A 1 113 ? -3.988 -1.887 -28.963 1.00 95.56 113 GLY A C 1
ATOM 836 O O . GLY A 1 113 ? -5.056 -1.280 -29.049 1.00 95.56 113 GLY A O 1
ATOM 837 N N . LYS A 1 114 ? -3.858 -3.160 -29.359 1.00 95.56 114 LYS A N 1
ATOM 838 C CA . LYS A 1 114 ? -4.951 -3.936 -29.976 1.00 95.56 114 LYS A CA 1
ATOM 839 C C . LYS A 1 114 ? -5.749 -4.789 -28.996 1.00 95.56 114 LYS A C 1
ATOM 841 O O . LYS A 1 114 ? -6.869 -5.183 -29.319 1.00 95.56 114 LYS A O 1
ATOM 846 N N . ARG A 1 115 ? -5.200 -5.100 -27.819 1.00 96.38 115 ARG A N 1
ATOM 847 C CA . ARG A 1 115 ? -5.825 -6.013 -26.853 1.00 96.38 115 ARG A CA 1
ATOM 848 C C . ARG A 1 115 ? -5.752 -5.475 -25.434 1.00 96.38 115 ARG A C 1
ATOM 850 O O . ARG A 1 115 ? -4.839 -4.737 -25.074 1.00 96.38 115 ARG A O 1
ATOM 857 N N . ILE A 1 116 ? -6.705 -5.889 -24.612 1.00 95.62 116 ILE A N 1
ATOM 858 C CA . ILE A 1 116 ? -6.707 -5.643 -23.170 1.00 95.62 116 ILE A CA 1
ATOM 859 C C . ILE A 1 116 ? -6.629 -6.982 -22.456 1.00 95.62 116 ILE A C 1
ATOM 861 O O . ILE A 1 116 ? -7.391 -7.882 -22.773 1.00 95.62 116 ILE A O 1
ATOM 865 N N . ALA A 1 117 ? -5.748 -7.095 -21.470 1.00 96.12 117 ALA A N 1
ATOM 866 C CA . ALA A 1 117 ? -5.794 -8.147 -20.467 1.00 96.12 117 ALA A CA 1
ATOM 867 C C . ALA A 1 117 ? -6.386 -7.570 -19.177 1.00 96.12 117 ALA A C 1
ATOM 869 O O . ALA A 1 117 ? -6.035 -6.457 -18.784 1.00 96.12 117 ALA A O 1
ATOM 870 N N . ALA A 1 118 ? -7.280 -8.302 -18.523 1.00 94.25 118 ALA A N 1
ATOM 871 C CA . ALA A 1 118 ? -7.854 -7.908 -17.241 1.00 94.25 118 ALA A CA 1
ATOM 872 C C . ALA A 1 118 ? -8.076 -9.133 -16.356 1.00 94.25 118 ALA A C 1
ATOM 874 O O . ALA A 1 118 ? -8.242 -10.246 -16.851 1.00 94.25 118 ALA A O 1
ATOM 875 N N . VAL A 1 119 ? -8.091 -8.926 -15.043 1.00 93.38 119 VAL A N 1
ATOM 876 C CA . VAL A 1 119 ? -8.475 -9.957 -14.079 1.00 93.38 119 VAL A CA 1
ATOM 877 C C . VAL A 1 119 ? -9.896 -9.676 -13.610 1.00 93.38 119 VAL A C 1
ATOM 879 O O . VAL A 1 119 ? -10.174 -8.569 -13.152 1.00 93.38 119 VAL A O 1
ATOM 882 N N . ALA A 1 120 ? -10.772 -10.672 -13.705 1.00 90.81 120 ALA A N 1
ATOM 883 C CA . ALA A 1 120 ? -12.160 -10.600 -13.256 1.00 90.81 120 ALA A CA 1
ATOM 884 C C . ALA A 1 120 ? -12.526 -11.826 -12.399 1.00 90.81 120 ALA A C 1
ATOM 886 O O . ALA A 1 120 ? -11.920 -12.888 -12.573 1.00 90.81 120 ALA A O 1
ATOM 887 N N . PRO A 1 121 ? -13.487 -11.721 -11.467 1.00 88.56 121 PRO A N 1
ATOM 888 C CA . PRO A 1 121 ? -13.920 -12.856 -10.660 1.00 88.56 121 PRO A CA 1
ATOM 889 C C . PRO A 1 121 ? -14.590 -13.965 -11.488 1.00 88.56 121 PRO A C 1
ATOM 891 O O . PRO A 1 121 ? -15.427 -13.710 -12.348 1.00 88.56 121 PRO A O 1
ATOM 894 N N . TYR A 1 122 ? -14.258 -15.214 -11.176 1.00 86.00 122 TYR A N 1
ATOM 895 C CA . TYR A 1 122 ? -14.917 -16.430 -11.644 1.00 86.00 122 TYR A CA 1
ATOM 896 C C . TYR A 1 122 ? -14.884 -17.457 -10.508 1.00 86.00 122 TYR A C 1
ATOM 898 O O . TYR A 1 122 ? -13.817 -17.739 -9.964 1.00 86.00 122 TYR A O 1
ATOM 906 N N . LYS A 1 123 ? -16.052 -17.971 -10.094 1.00 84.25 123 LYS A N 1
ATOM 907 C CA . LYS A 1 123 ? -16.195 -18.889 -8.943 1.00 84.25 123 LYS A CA 1
ATOM 908 C C . LYS A 1 123 ? -15.482 -18.410 -7.658 1.00 84.25 123 LYS A C 1
ATOM 910 O O . LYS A 1 123 ? -14.896 -19.205 -6.933 1.00 84.25 123 LYS A O 1
ATOM 915 N N . GLY A 1 124 ? -15.514 -17.104 -7.376 1.00 81.88 124 GLY A N 1
ATOM 916 C CA . GLY A 1 124 ? -14.866 -16.529 -6.185 1.00 81.88 124 GLY A CA 1
ATOM 917 C C . GLY A 1 124 ? -13.330 -16.488 -6.250 1.00 81.88 124 GLY A C 1
ATOM 918 O O . GLY A 1 124 ? -12.673 -16.405 -5.213 1.00 81.88 124 GLY A O 1
ATOM 919 N N . ARG A 1 125 ? -12.742 -16.585 -7.452 1.00 87.19 125 ARG A N 1
ATOM 920 C CA . ARG A 1 125 ? -11.303 -16.425 -7.723 1.00 87.19 125 ARG A CA 1
ATOM 921 C C . ARG A 1 125 ? -11.077 -15.463 -8.883 1.00 87.19 125 ARG A C 1
ATOM 923 O O . ARG A 1 125 ? -11.818 -15.481 -9.864 1.00 87.19 125 ARG A O 1
ATOM 930 N N . GLY A 1 126 ? -10.039 -14.638 -8.819 1.00 90.44 126 GLY A N 1
ATOM 931 C CA . GLY A 1 126 ? -9.644 -13.789 -9.943 1.00 90.44 126 GLY A CA 1
ATOM 932 C C . GLY A 1 126 ? -9.062 -14.606 -11.094 1.00 90.44 126 GLY A C 1
ATOM 933 O O . GLY A 1 126 ? -8.099 -15.342 -10.906 1.00 90.44 126 GLY A O 1
ATOM 934 N N . ASN A 1 127 ? -9.610 -14.442 -12.293 1.00 94.00 127 ASN A N 1
ATOM 935 C CA . ASN A 1 127 ? -9.195 -15.125 -13.512 1.00 94.00 127 ASN A CA 1
ATOM 936 C C . ASN A 1 127 ? -8.871 -14.128 -14.626 1.00 94.00 127 ASN A C 1
ATOM 938 O O . ASN A 1 127 ? -9.417 -13.028 -14.674 1.00 94.00 127 ASN A O 1
ATOM 942 N N . LEU A 1 128 ? -7.965 -14.520 -15.517 1.00 95.69 128 LEU A N 1
ATOM 943 C CA . LEU A 1 128 ? -7.492 -13.700 -16.620 1.00 95.69 128 LEU A CA 1
ATOM 944 C C . LEU A 1 128 ? -8.427 -13.815 -17.823 1.00 95.69 128 LEU A C 1
ATOM 946 O O . LEU A 1 128 ? -8.746 -14.910 -18.295 1.00 95.69 128 LEU A O 1
ATOM 950 N N . LEU A 1 129 ? -8.796 -12.662 -18.362 1.00 94.81 129 LEU A N 1
ATOM 951 C CA . LEU A 1 129 ? -9.480 -12.531 -19.637 1.00 94.81 129 LEU A CA 1
ATOM 952 C C . LEU A 1 129 ? -8.700 -11.603 -20.564 1.00 94.81 129 LEU A C 1
ATOM 954 O O . LEU A 1 129 ? -7.975 -10.710 -20.117 1.00 94.81 129 LEU A O 1
ATOM 958 N N . VAL A 1 130 ? -8.879 -11.817 -21.862 1.00 95.62 130 VAL A N 1
ATOM 959 C CA . VAL A 1 130 ? -8.322 -10.987 -22.926 1.00 95.62 130 VAL A CA 1
ATOM 960 C C . VAL A 1 130 ? -9.455 -10.479 -23.805 1.00 95.62 130 VAL A C 1
ATOM 962 O O . VAL A 1 130 ? -10.335 -11.244 -24.189 1.00 95.62 130 VAL A O 1
ATOM 965 N N . VAL A 1 131 ? -9.426 -9.192 -24.136 1.00 92.56 131 VAL A N 1
ATOM 966 C CA . VAL A 1 131 ? -10.365 -8.545 -25.053 1.00 92.56 131 VAL A CA 1
ATOM 967 C C . VAL A 1 131 ? -9.630 -8.084 -26.292 1.00 92.56 131 VAL A C 1
ATOM 969 O O . VAL A 1 131 ? -8.642 -7.356 -26.189 1.00 92.56 131 VAL A O 1
ATOM 972 N N . ASP A 1 132 ? -10.141 -8.459 -27.456 1.00 93.00 132 ASP A N 1
ATOM 973 C CA . ASP A 1 132 ? -9.721 -7.894 -28.729 1.00 93.00 132 ASP A CA 1
ATOM 974 C C . ASP A 1 132 ? -10.504 -6.601 -29.006 1.00 93.00 132 ASP A C 1
ATOM 976 O O . ASP A 1 132 ? -11.738 -6.575 -29.013 1.00 93.00 132 ASP A O 1
ATOM 980 N N . LEU A 1 133 ? -9.788 -5.492 -29.196 1.00 90.62 133 LEU A N 1
ATOM 981 C CA . LEU A 1 133 ? -10.400 -4.166 -29.296 1.00 90.62 133 LEU A CA 1
ATOM 982 C C . LEU A 1 133 ? -11.053 -3.887 -30.650 1.00 90.62 133 LEU A C 1
ATOM 984 O O . LEU A 1 133 ? -11.870 -2.965 -30.723 1.00 90.62 133 LEU A O 1
ATOM 988 N N . ALA A 1 134 ? -10.703 -4.644 -31.692 1.00 89.81 134 ALA A N 1
ATOM 989 C CA . ALA A 1 134 ? -11.266 -4.486 -33.028 1.00 89.81 134 ALA A CA 1
ATOM 990 C C . ALA A 1 134 ? -12.594 -5.240 -33.153 1.00 89.81 134 ALA A C 1
ATOM 992 O O . ALA A 1 134 ? -13.599 -4.666 -33.564 1.00 89.81 134 ALA A O 1
ATOM 993 N N . THR A 1 135 ? -12.607 -6.509 -32.746 1.00 89.38 135 THR A N 1
ATOM 994 C CA . THR A 1 135 ? -13.794 -7.379 -32.776 1.00 89.38 135 THR A CA 1
ATOM 995 C C . THR A 1 135 ? -14.729 -7.151 -31.592 1.00 89.38 135 THR A C 1
ATOM 997 O O . THR A 1 135 ? -15.882 -7.574 -31.640 1.00 89.38 135 THR A O 1
ATOM 1000 N N . ARG A 1 136 ? -14.240 -6.495 -30.528 1.00 84.62 136 ARG A N 1
ATOM 1001 C CA . ARG A 1 136 ? -14.936 -6.329 -29.242 1.00 84.62 136 ARG A CA 1
ATOM 1002 C C . ARG A 1 136 ? -15.291 -7.665 -28.579 1.00 84.62 136 ARG A C 1
ATOM 1004 O O . ARG A 1 136 ? -16.216 -7.729 -27.778 1.00 84.62 136 ARG A O 1
ATOM 1011 N N . GLN A 1 137 ? -14.565 -8.734 -28.890 1.00 84.69 137 GLN A N 1
ATOM 1012 C CA . GLN A 1 137 ? -14.777 -10.038 -28.270 1.00 84.69 137 GLN A CA 1
ATOM 1013 C C . GLN A 1 137 ? -13.845 -10.217 -27.077 1.00 84.69 137 GLN A C 1
ATOM 1015 O O . GLN A 1 137 ? -12.654 -9.911 -27.148 1.00 84.69 137 GLN A O 1
ATOM 1020 N N . ALA A 1 138 ? -14.398 -10.723 -25.980 1.00 86.94 138 ALA A N 1
ATOM 1021 C CA . ALA A 1 138 ? -13.651 -11.078 -24.787 1.00 86.94 138 ALA A CA 1
ATOM 1022 C C . ALA A 1 138 ? -13.579 -12.604 -24.651 1.00 86.94 138 ALA A C 1
ATOM 1024 O O . ALA A 1 138 ? -14.534 -13.318 -24.954 1.00 86.94 138 ALA A O 1
ATOM 1025 N N . LYS A 1 139 ? -12.429 -13.103 -24.201 1.00 88.44 139 LYS A N 1
ATOM 1026 C CA . LYS A 1 139 ? -12.157 -14.521 -23.983 1.00 88.44 139 LYS A CA 1
ATOM 1027 C C . LYS A 1 139 ? -11.530 -14.710 -22.612 1.00 88.44 139 LYS A C 1
ATOM 1029 O O . LYS A 1 139 ? -10.503 -14.109 -22.305 1.00 88.44 139 LYS A O 1
ATOM 1034 N N . SER A 1 140 ? -12.130 -15.568 -21.796 1.00 90.94 140 SER A N 1
ATOM 1035 C CA . SER A 1 140 ? -11.476 -16.090 -20.598 1.00 90.94 140 SER A CA 1
ATOM 1036 C C . SER A 1 140 ? -10.327 -17.006 -21.031 1.00 90.94 140 SER A C 1
ATOM 1038 O O . SER A 1 140 ? -10.532 -17.950 -21.796 1.00 90.94 140 SER A O 1
ATOM 1040 N N . VAL A 1 141 ? -9.106 -16.689 -20.594 1.00 94.31 141 VAL A N 1
ATOM 1041 C CA . VAL A 1 141 ? -7.894 -17.464 -20.919 1.00 94.31 141 VAL A CA 1
ATOM 1042 C C . VAL A 1 141 ? -7.400 -18.293 -19.730 1.00 94.31 141 VAL A C 1
ATOM 1044 O O . VAL A 1 141 ? -6.519 -19.134 -19.885 1.00 94.31 141 VAL A O 1
ATOM 1047 N N . THR A 1 142 ? -8.001 -18.102 -18.552 1.00 94.00 142 THR A N 1
ATOM 1048 C CA . THR A 1 142 ? -7.887 -18.995 -17.393 1.00 94.00 142 THR A CA 1
ATOM 1049 C C . THR A 1 142 ? -9.262 -19.231 -16.774 1.00 94.00 142 THR A C 1
ATOM 1051 O O . THR A 1 142 ? -10.098 -18.331 -16.766 1.00 94.00 142 THR A O 1
ATOM 1054 N N . ALA A 1 143 ? -9.473 -20.412 -16.194 1.00 90.38 143 ALA A N 1
ATOM 1055 C CA . ALA A 1 143 ? -10.714 -20.772 -15.503 1.00 90.38 143 ALA A CA 1
ATOM 1056 C C . ALA A 1 143 ? -10.430 -21.601 -14.235 1.00 90.38 143 ALA A C 1
ATOM 1058 O O . ALA A 1 143 ? -11.005 -22.669 -14.035 1.00 90.38 143 ALA A O 1
ATOM 1059 N N . THR A 1 144 ? -9.495 -21.138 -13.402 1.00 86.56 144 THR A N 1
ATOM 1060 C CA . THR A 1 144 ? -9.152 -21.794 -12.132 1.00 86.56 144 THR A CA 1
ATOM 1061 C C . THR A 1 144 ? -10.145 -21.410 -11.036 1.00 86.56 144 THR A C 1
ATOM 1063 O O . THR A 1 144 ? -10.534 -20.249 -10.912 1.00 86.56 144 THR A O 1
ATOM 1066 N N . ASP A 1 145 ? -10.547 -22.391 -10.234 1.00 87.75 145 ASP A N 1
ATOM 1067 C CA . ASP A 1 145 ? -11.331 -22.224 -9.007 1.00 87.75 145 ASP A CA 1
ATOM 1068 C C . ASP A 1 145 ? -10.486 -22.425 -7.739 1.00 87.75 145 ASP A C 1
ATOM 1070 O O . ASP A 1 145 ? -10.989 -22.308 -6.623 1.00 87.75 145 ASP A O 1
ATOM 1074 N N . ARG A 1 146 ? -9.182 -22.682 -7.902 1.00 86.38 146 ARG A N 1
ATOM 1075 C CA . ARG A 1 146 ? -8.260 -22.942 -6.790 1.00 86.38 146 ARG A CA 1
ATOM 1076 C C . ARG A 1 146 ? -7.512 -21.690 -6.366 1.00 86.38 146 ARG A C 1
ATOM 1078 O O . ARG A 1 146 ? -7.449 -21.385 -5.178 1.00 86.38 146 ARG A O 1
ATOM 1085 N N . TRP A 1 147 ? -6.963 -20.957 -7.331 1.00 91.06 147 TRP A N 1
ATOM 1086 C CA . TRP A 1 147 ? -6.022 -19.862 -7.091 1.00 91.06 147 TRP A CA 1
ATOM 1087 C C . TRP A 1 147 ? -6.453 -18.581 -7.794 1.00 91.06 147 TRP A C 1
ATOM 1089 O O . TRP A 1 147 ? -7.134 -18.612 -8.813 1.00 91.06 147 TRP A O 1
ATOM 1099 N N . ASP A 1 148 ? -6.015 -17.453 -7.258 1.00 91.06 148 ASP A N 1
ATOM 1100 C CA . ASP A 1 148 ? -6.208 -16.134 -7.834 1.00 91.06 148 ASP A CA 1
ATOM 1101 C C . ASP A 1 148 ? -5.075 -15.796 -8.799 1.00 91.06 148 ASP A C 1
ATOM 1103 O O . ASP A 1 148 ? -3.898 -15.831 -8.432 1.00 91.06 148 ASP A O 1
ATOM 1107 N N . VAL A 1 149 ? -5.430 -15.380 -10.014 1.00 93.62 149 VAL A N 1
ATOM 1108 C CA . VAL A 1 149 ? -4.504 -14.696 -10.916 1.00 93.62 149 VAL A CA 1
ATOM 1109 C C . VAL A 1 149 ? -4.152 -13.325 -10.334 1.00 93.62 149 VAL A C 1
ATOM 1111 O O . VAL A 1 149 ? -5.030 -12.530 -9.968 1.00 93.62 149 VAL A O 1
ATOM 1114 N N . GLY A 1 150 ? -2.846 -13.070 -10.250 1.00 89.06 150 GLY A N 1
ATOM 1115 C CA . GLY A 1 150 ? -2.242 -11.892 -9.641 1.00 89.06 150 GLY A CA 1
ATOM 1116 C C . GLY A 1 150 ? -1.562 -10.972 -10.654 1.00 89.06 150 GLY A C 1
ATOM 1117 O O . GLY A 1 150 ? -2.223 -10.298 -11.441 1.00 89.06 150 GLY A O 1
ATOM 1118 N N . ASN A 1 151 ? -0.232 -10.881 -10.584 1.00 88.44 151 ASN A N 1
ATOM 1119 C CA . ASN A 1 151 ? 0.566 -9.977 -11.412 1.00 88.44 151 ASN A CA 1
ATOM 1120 C C . ASN A 1 151 ? 0.436 -10.389 -12.882 1.00 88.44 151 ASN A C 1
ATOM 1122 O O . ASN A 1 151 ? 0.785 -11.515 -13.202 1.00 88.44 151 ASN A O 1
ATOM 1126 N N . VAL A 1 152 ? -0.053 -9.503 -13.755 1.00 94.38 152 VAL A N 1
ATOM 1127 C CA . VAL A 1 152 ? -0.214 -9.751 -15.198 1.00 94.38 152 VAL A CA 1
ATOM 1128 C C . VAL A 1 152 ? 0.682 -8.794 -15.981 1.00 94.38 152 VAL A C 1
ATOM 1130 O O . VAL A 1 152 ? 0.662 -7.574 -15.763 1.00 94.38 152 VAL A O 1
ATOM 1133 N N . ARG A 1 153 ? 1.452 -9.350 -16.918 1.00 94.81 153 ARG A N 1
ATOM 1134 C CA . ARG A 1 153 ? 2.408 -8.638 -17.773 1.00 94.81 153 ARG A CA 1
ATOM 1135 C C . ARG A 1 153 ? 2.268 -9.096 -19.221 1.00 94.81 153 ARG A C 1
ATOM 1137 O O . ARG A 1 153 ? 2.236 -10.293 -19.489 1.00 94.81 153 ARG A O 1
ATOM 1144 N N . TRP A 1 154 ? 2.234 -8.149 -20.151 1.00 96.81 154 TRP A N 1
ATOM 1145 C CA . TRP A 1 154 ? 2.431 -8.441 -21.571 1.00 96.81 154 TRP A CA 1
ATOM 1146 C C . TRP A 1 154 ? 3.917 -8.675 -21.841 1.00 96.81 154 TRP A C 1
ATOM 1148 O O . TRP A 1 154 ? 4.749 -7.898 -21.379 1.00 96.81 154 TRP A O 1
ATOM 1158 N N . ILE A 1 155 ? 4.235 -9.732 -22.585 1.00 97.25 155 ILE A N 1
ATOM 1159 C CA . ILE A 1 155 ? 5.575 -10.042 -23.085 1.00 97.25 155 ILE A CA 1
ATOM 1160 C C . ILE A 1 155 ? 5.514 -9.918 -24.607 1.00 97.25 155 ILE A C 1
ATOM 1162 O O . ILE A 1 155 ? 5.010 -10.804 -25.301 1.00 97.25 155 ILE A O 1
ATOM 1166 N N . GLY A 1 156 ? 5.924 -8.754 -25.111 1.00 95.00 156 GLY A N 1
ATOM 1167 C CA . GLY A 1 156 ? 5.581 -8.350 -26.473 1.00 95.00 156 GLY A CA 1
ATOM 1168 C C . GLY A 1 156 ? 4.060 -8.263 -26.684 1.00 95.00 156 GLY A C 1
ATOM 1169 O O . GLY A 1 156 ? 3.288 -8.100 -25.737 1.00 95.00 156 GLY A O 1
ATOM 1170 N N . ASN A 1 157 ? 3.615 -8.376 -27.933 1.00 96.00 157 ASN A N 1
ATOM 1171 C CA . ASN A 1 157 ? 2.202 -8.252 -28.310 1.00 96.00 157 ASN A CA 1
ATOM 1172 C C . ASN A 1 157 ? 1.420 -9.570 -28.200 1.00 96.00 157 ASN A C 1
ATOM 1174 O O . ASN A 1 157 ? 0.193 -9.563 -28.111 1.00 96.00 157 ASN A O 1
ATOM 1178 N N . ASN A 1 158 ? 2.118 -10.711 -28.231 1.00 95.31 158 ASN A N 1
ATOM 1179 C CA . ASN A 1 158 ? 1.514 -12.030 -28.452 1.00 95.31 158 ASN A CA 1
ATOM 1180 C C . ASN A 1 158 ? 1.763 -13.021 -27.309 1.00 95.31 158 ASN A C 1
ATOM 1182 O O . ASN A 1 158 ? 1.629 -14.231 -27.500 1.00 95.31 158 ASN A O 1
ATOM 1186 N N . ARG A 1 159 ? 2.122 -12.537 -26.118 1.00 97.56 159 ARG A N 1
ATOM 1187 C CA . ARG A 1 159 ? 2.319 -13.392 -24.950 1.00 97.56 159 ARG A CA 1
ATOM 1188 C C . ARG A 1 159 ? 1.987 -12.645 -23.664 1.00 97.56 159 ARG A C 1
ATOM 1190 O O . ARG A 1 159 ? 2.227 -11.447 -23.546 1.00 97.56 159 ARG A O 1
ATOM 1197 N N . LEU A 1 160 ? 1.443 -13.367 -22.696 1.00 97.81 160 LEU A N 1
ATOM 1198 C CA . LEU A 1 160 ? 1.209 -12.895 -21.337 1.00 97.81 160 LEU A CA 1
ATOM 1199 C C . LEU A 1 160 ? 2.048 -13.727 -20.370 1.00 97.81 160 LEU A C 1
ATOM 1201 O O . LEU A 1 160 ? 2.227 -14.926 -20.580 1.00 97.81 160 LEU A O 1
ATOM 1205 N N . TYR A 1 161 ? 2.551 -13.091 -19.321 1.00 97.69 161 TYR A N 1
ATOM 1206 C CA . TYR A 1 161 ? 3.093 -13.721 -18.122 1.00 97.69 161 TYR A CA 1
ATOM 1207 C C . TYR A 1 161 ? 2.190 -13.352 -16.952 1.00 97.69 161 TYR A C 1
ATOM 1209 O O . TYR A 1 161 ? 1.803 -12.185 -16.815 1.00 97.69 161 TYR A O 1
ATOM 1217 N N . PHE A 1 162 ? 1.854 -14.325 -16.112 1.00 96.38 162 PHE A N 1
ATOM 1218 C CA . PHE A 1 162 ? 1.101 -14.057 -14.903 1.00 96.38 162 PHE A CA 1
ATOM 1219 C C . PHE A 1 162 ? 1.461 -14.975 -13.744 1.00 96.38 162 PHE A C 1
ATOM 1221 O O . PHE A 1 162 ? 1.883 -16.114 -13.934 1.00 96.38 162 PHE A O 1
ATOM 1228 N N . THR A 1 163 ? 1.263 -14.480 -12.527 1.00 94.81 163 THR A N 1
ATOM 1229 C CA . THR A 1 163 ? 1.391 -15.276 -11.305 1.00 94.81 163 THR A CA 1
ATOM 1230 C C . THR A 1 163 ? 0.036 -15.747 -10.799 1.00 94.81 163 THR A C 1
ATOM 1232 O O . THR A 1 163 ? -0.987 -15.102 -11.039 1.00 94.81 163 THR A O 1
ATOM 1235 N N . VAL A 1 164 ? 0.034 -16.857 -10.064 1.00 94.12 164 VAL A N 1
ATOM 1236 C CA . VAL A 1 164 ? -1.127 -17.329 -9.306 1.00 94.12 164 VAL A CA 1
ATOM 1237 C C . VAL A 1 164 ? -0.760 -17.513 -7.843 1.00 94.12 164 VAL A C 1
ATOM 1239 O O . VAL A 1 164 ? 0.339 -17.966 -7.517 1.00 94.12 164 VAL A O 1
ATOM 1242 N N . ALA A 1 165 ? -1.678 -17.163 -6.956 1.00 91.12 165 ALA A N 1
ATOM 1243 C CA . ALA A 1 165 ? -1.516 -17.319 -5.519 1.00 91.12 165 ALA A CA 1
ATOM 1244 C C . ALA A 1 165 ? -2.819 -17.809 -4.894 1.00 91.12 165 ALA A C 1
ATOM 1246 O O . ALA A 1 165 ? -3.898 -17.595 -5.444 1.00 91.12 165 ALA A O 1
ATOM 1247 N N . ASP A 1 166 ? -2.731 -18.454 -3.737 1.00 87.69 166 ASP A N 1
ATOM 1248 C CA . ASP A 1 166 ? -3.932 -18.774 -2.973 1.00 87.69 166 ASP A CA 1
ATOM 1249 C C . ASP A 1 166 ? -4.335 -17.558 -2.134 1.00 87.69 166 ASP A C 1
ATOM 1251 O O . ASP A 1 166 ? -3.785 -17.305 -1.063 1.00 87.69 166 ASP A O 1
ATOM 1255 N N . GLY A 1 167 ? -5.272 -16.769 -2.665 1.00 78.06 167 GLY A N 1
ATOM 1256 C CA . GLY A 1 167 ? -5.826 -15.600 -1.988 1.00 78.06 167 GLY A CA 1
ATOM 1257 C C . GLY A 1 167 ? -6.755 -15.943 -0.825 1.00 78.06 167 GLY A C 1
ATOM 1258 O O . GLY A 1 167 ? -7.208 -15.027 -0.145 1.00 78.06 167 GLY A O 1
ATOM 1259 N N . GLN A 1 168 ? -7.043 -17.231 -0.601 1.00 78.75 168 GLN A N 1
ATOM 1260 C CA . GLN A 1 168 ? -7.883 -17.746 0.480 1.00 78.75 168 GLN A CA 1
ATOM 1261 C C . GLN A 1 168 ? -7.118 -18.665 1.438 1.00 78.75 168 GLN A C 1
ATOM 1263 O O . GLN A 1 168 ? -7.736 -19.358 2.245 1.00 78.75 168 GLN A O 1
ATOM 1268 N N . GLU A 1 169 ? -5.781 -18.648 1.381 1.00 79.25 169 GLU A N 1
ATOM 1269 C CA . GLU A 1 169 ? -4.952 -19.467 2.257 1.00 79.25 169 GLU A CA 1
ATOM 1270 C C . GLU A 1 169 ? -5.155 -19.077 3.726 1.00 79.25 169 GLU A C 1
ATOM 1272 O O . GLU A 1 169 ? -5.095 -17.895 4.089 1.00 79.25 169 GLU A O 1
ATOM 1277 N N . ALA A 1 170 ? -5.306 -20.105 4.565 1.00 70.56 170 ALA A N 1
ATOM 1278 C CA . ALA A 1 170 ? -5.522 -19.979 5.997 1.00 70.56 170 ALA A CA 1
ATOM 1279 C C . ALA A 1 170 ? -4.437 -19.174 6.710 1.00 70.56 170 ALA A C 1
ATOM 1281 O O . ALA A 1 170 ? -4.736 -18.471 7.650 1.00 70.56 170 ALA A O 1
ATOM 1282 N N . SER A 1 171 ? -3.180 -19.195 6.262 1.00 66.50 171 SER A N 1
ATOM 1283 C CA . SER A 1 171 ? -2.113 -18.440 6.933 1.00 66.50 171 SER A CA 1
ATOM 1284 C C . SER A 1 171 ? -2.250 -16.913 6.813 1.00 66.50 171 SER A C 1
ATOM 1286 O O . SER A 1 171 ? -1.482 -16.176 7.436 1.00 66.50 171 SER A O 1
ATOM 1288 N N . GLY A 1 172 ? -3.170 -16.410 5.982 1.00 66.00 172 GLY A N 1
ATOM 1289 C CA . GLY A 1 172 ? -3.254 -14.989 5.640 1.00 66.00 172 GLY A CA 1
ATOM 1290 C C . GLY A 1 172 ? -2.190 -14.542 4.627 1.00 66.00 172 GLY A C 1
ATOM 1291 O O . GLY A 1 172 ? -2.298 -13.459 4.054 1.00 66.00 172 GLY A O 1
ATOM 1292 N N . LYS A 1 173 ? -1.163 -15.366 4.369 1.00 67.50 173 LYS A N 1
ATOM 1293 C CA . LYS A 1 173 ? -0.069 -15.043 3.448 1.00 67.50 173 LYS A CA 1
ATOM 1294 C C . LYS A 1 173 ? -0.505 -15.316 2.014 1.00 67.50 173 LYS A C 1
ATOM 1296 O O . LYS A 1 173 ? -0.864 -16.441 1.677 1.00 67.50 173 LYS A O 1
ATOM 1301 N N . LEU A 1 174 ? -0.371 -14.317 1.142 1.00 70.19 174 LEU A N 1
ATOM 1302 C CA . LEU A 1 174 ? -0.534 -14.499 -0.299 1.00 70.19 174 LEU A CA 1
ATOM 1303 C C . LEU A 1 174 ? 0.673 -15.270 -0.856 1.00 70.19 174 LEU A C 1
ATOM 1305 O O . LEU A 1 174 ? 1.627 -14.686 -1.373 1.00 70.19 174 LEU A O 1
ATOM 1309 N N . ARG A 1 175 ? 0.674 -16.595 -0.694 1.00 75.88 175 ARG A N 1
ATOM 1310 C CA . ARG A 1 175 ? 1.756 -17.445 -1.194 1.00 75.88 175 ARG A CA 1
ATOM 1311 C C . ARG A 1 175 ? 1.593 -17.654 -2.689 1.00 75.88 175 ARG A C 1
ATOM 1313 O O . ARG A 1 175 ? 0.578 -18.183 -3.141 1.00 75.88 175 ARG A O 1
ATOM 1320 N N . LEU A 1 176 ? 2.628 -17.282 -3.439 1.00 86.00 176 LEU A N 1
ATOM 1321 C CA . LEU A 1 176 ? 2.772 -17.655 -4.840 1.00 86.00 176 LEU A CA 1
ATOM 1322 C C . LEU A 1 176 ? 2.662 -19.182 -4.953 1.00 86.00 176 LEU A C 1
ATOM 1324 O O . LEU A 1 176 ? 3.392 -19.901 -4.276 1.00 86.00 176 LEU A O 1
ATOM 1328 N N . LYS A 1 177 ? 1.745 -19.670 -5.786 1.00 90.38 177 LYS A N 1
ATOM 1329 C CA . LYS A 1 177 ? 1.560 -21.102 -6.077 1.00 90.38 177 LYS A CA 1
ATOM 1330 C C . LYS A 1 177 ? 2.125 -21.486 -7.440 1.00 90.38 177 LYS A C 1
ATOM 1332 O O . LYS A 1 177 ? 2.436 -22.648 -7.668 1.00 90.38 177 LYS A O 1
ATOM 1337 N N . GLY A 1 178 ? 2.314 -20.506 -8.317 1.00 93.12 178 GLY A N 1
ATOM 1338 C CA . GLY A 1 178 ? 2.973 -20.709 -9.594 1.00 93.12 178 GLY A CA 1
ATOM 1339 C C . GLY A 1 178 ? 3.033 -19.444 -10.434 1.00 93.12 178 GLY A C 1
ATOM 1340 O O . GLY A 1 178 ? 2.466 -18.403 -10.088 1.00 93.12 178 GLY A O 1
ATOM 1341 N N . ALA A 1 179 ? 3.720 -19.553 -11.559 1.00 96.12 179 ALA A N 1
ATOM 1342 C CA . ALA A 1 179 ? 3.741 -18.552 -12.605 1.00 96.12 179 ALA A CA 1
ATOM 1343 C C . ALA A 1 179 ? 3.589 -19.234 -13.959 1.00 96.12 179 ALA A C 1
ATOM 1345 O O . ALA A 1 179 ? 4.144 -20.307 -14.196 1.00 96.12 179 ALA A O 1
ATOM 1346 N N . TYR A 1 180 ? 2.844 -18.597 -14.850 1.00 97.44 180 TYR A N 1
ATOM 1347 C CA . TYR A 1 180 ? 2.461 -19.146 -16.137 1.00 97.44 180 TYR A CA 1
ATOM 1348 C C . TYR A 1 180 ? 2.664 -18.113 -17.227 1.00 97.44 180 TYR A C 1
ATOM 1350 O O . TYR A 1 180 ? 2.679 -16.902 -17.003 1.00 97.44 180 TYR A O 1
ATOM 1358 N N . THR A 1 181 ? 2.783 -18.613 -18.442 1.00 98.06 181 THR A N 1
ATOM 1359 C CA . THR A 1 181 ? 2.802 -17.804 -19.643 1.00 98.06 181 THR A CA 1
ATOM 1360 C C . THR A 1 181 ? 1.899 -18.416 -20.697 1.00 98.06 181 THR A C 1
ATOM 1362 O O . THR A 1 181 ? 1.796 -19.635 -20.803 1.00 98.06 181 THR A O 1
ATOM 1365 N N . ILE A 1 182 ? 1.188 -17.576 -21.441 1.00 97.88 182 ILE A N 1
ATOM 1366 C CA . ILE A 1 182 ? 0.094 -18.006 -22.312 1.00 97.88 182 ILE A CA 1
ATOM 1367 C C . ILE A 1 182 ? -0.033 -17.092 -23.528 1.00 97.88 182 ILE A C 1
ATOM 1369 O O . ILE A 1 182 ? 0.307 -15.905 -23.458 1.00 97.88 182 ILE A O 1
ATOM 1373 N N . ALA A 1 183 ? -0.508 -17.634 -24.649 1.00 97.44 183 ALA A N 1
ATOM 1374 C CA . ALA A 1 183 ? -0.920 -16.818 -25.780 1.00 97.44 183 ALA A CA 1
ATOM 1375 C C . ALA A 1 183 ? -2.248 -16.091 -25.463 1.00 97.44 183 ALA A C 1
ATOM 1377 O O . ALA A 1 183 ? -3.050 -16.578 -24.664 1.00 97.44 183 ALA A O 1
ATOM 1378 N N . PRO A 1 184 ? -2.531 -14.924 -26.068 1.00 95.69 184 PRO A N 1
ATOM 1379 C CA . PRO A 1 184 ? -3.712 -14.137 -25.700 1.00 95.69 184 PRO A CA 1
ATOM 1380 C C . PRO A 1 184 ? -5.050 -14.765 -26.110 1.00 95.69 184 PRO A C 1
ATOM 1382 O O . PRO A 1 184 ? -6.097 -14.320 -25.656 1.00 95.69 184 PRO A O 1
ATOM 1385 N N . ASP A 1 185 ? -5.029 -15.788 -26.962 1.00 93.75 185 ASP A N 1
ATOM 1386 C CA . ASP A 1 185 ? -6.192 -16.609 -27.295 1.00 93.75 185 ASP A CA 1
ATOM 1387 C C . ASP A 1 185 ? -6.374 -17.794 -26.331 1.00 93.75 185 ASP A C 1
ATOM 1389 O O . ASP A 1 185 ? -7.257 -18.620 -26.536 1.00 93.75 185 ASP A O 1
ATOM 1393 N N . GLY A 1 186 ? -5.555 -17.905 -25.286 1.00 94.69 186 GLY A N 1
ATOM 1394 C CA . GLY A 1 186 ? -5.589 -19.010 -24.334 1.00 94.69 186 GLY A CA 1
ATOM 1395 C C . GLY A 1 186 ? -4.840 -20.269 -24.774 1.00 94.69 186 GLY A C 1
ATOM 1396 O O . GLY A 1 186 ? -4.807 -21.236 -24.015 1.00 94.69 186 GLY A O 1
ATOM 1397 N N . SER A 1 187 ? -4.234 -20.290 -25.963 1.00 95.69 187 SER A N 1
ATOM 1398 C CA . SER A 1 187 ? -3.410 -21.417 -26.398 1.00 95.69 187 SER A CA 1
ATOM 1399 C C . SER A 1 187 ? -1.993 -21.347 -25.814 1.00 95.69 187 SER A C 1
ATOM 1401 O O . SER A 1 187 ? -1.588 -20.370 -25.173 1.00 95.69 187 SER A O 1
ATOM 1403 N N . GLU A 1 188 ? -1.225 -22.419 -26.024 1.00 95.50 188 GLU A N 1
ATOM 1404 C CA . GLU A 1 188 ? 0.196 -22.501 -25.667 1.00 95.50 188 GLU A CA 1
ATOM 1405 C C . GLU A 1 188 ? 0.511 -22.148 -24.198 1.00 95.50 188 GLU A C 1
ATOM 1407 O O . GLU A 1 188 ? 1.578 -21.590 -23.915 1.00 95.50 188 GLU A O 1
ATOM 1412 N N . MET A 1 189 ? -0.395 -22.434 -23.253 1.00 96.75 189 MET A N 1
ATOM 1413 C CA . MET A 1 189 ? -0.112 -22.215 -21.834 1.00 96.75 189 MET A CA 1
ATOM 1414 C C . MET A 1 189 ? 1.097 -23.057 -21.410 1.00 96.75 189 MET A C 1
ATOM 1416 O O . MET A 1 189 ? 1.161 -24.257 -21.672 1.00 96.75 189 MET A O 1
ATOM 1420 N N . LYS A 1 190 ? 2.053 -22.420 -20.737 1.00 96.50 190 LYS A N 1
ATOM 1421 C CA . LYS A 1 190 ? 3.192 -23.072 -20.098 1.00 96.50 190 LYS A CA 1
ATOM 1422 C C . LYS A 1 190 ? 3.330 -22.605 -18.669 1.00 96.50 190 LYS A C 1
ATOM 1424 O O . LYS A 1 190 ? 3.205 -21.419 -18.374 1.00 96.50 190 LYS A O 1
ATOM 1429 N N . GLU A 1 191 ? 3.635 -23.548 -17.800 1.00 96.44 191 GLU A N 1
ATOM 1430 C CA . GLU A 1 191 ? 4.062 -23.250 -16.447 1.00 96.44 191 GLU A CA 1
ATOM 1431 C C . GLU A 1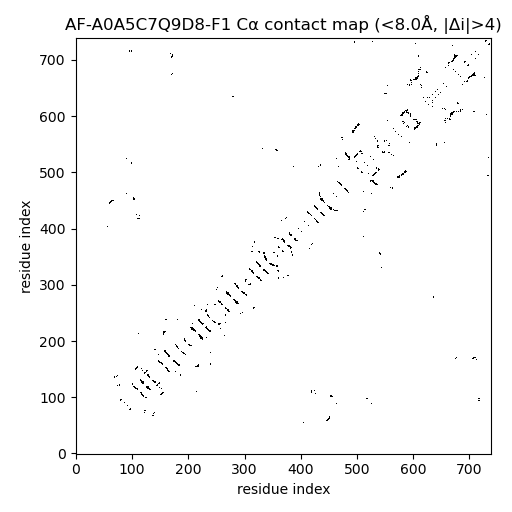 191 ? 5.537 -22.849 -16.463 1.00 96.44 191 GLU A C 1
ATOM 1433 O O . GLU A 1 191 ? 6.389 -23.588 -16.951 1.00 96.44 191 GLU A O 1
ATOM 1438 N N . VAL A 1 192 ? 5.818 -21.648 -15.965 1.00 96.81 192 VAL A N 1
ATOM 1439 C CA . VAL A 1 192 ? 7.175 -21.121 -15.788 1.00 96.81 192 VAL A CA 1
ATOM 1440 C C . VAL A 1 192 ? 7.726 -21.616 -14.456 1.00 96.81 192 VAL A C 1
ATOM 1442 O O . VAL A 1 192 ? 8.835 -22.131 -14.405 1.00 96.81 192 VAL A O 1
ATOM 1445 N N . PHE A 1 193 ? 6.919 -21.514 -13.399 1.00 94.38 193 PHE A N 1
ATOM 1446 C CA . PHE A 1 193 ? 7.260 -21.884 -12.029 1.00 94.38 193 PHE A CA 1
ATOM 1447 C C . PHE A 1 193 ? 6.068 -22.555 -11.352 1.00 94.38 193 PHE A C 1
ATOM 1449 O O . PHE A 1 193 ? 4.930 -22.129 -11.548 1.00 94.38 193 PHE A O 1
ATOM 1456 N N . GLY A 1 194 ? 6.332 -23.536 -10.498 1.00 91.44 194 GLY A N 1
ATOM 1457 C CA . GLY A 1 194 ? 5.318 -24.166 -9.662 1.00 91.44 194 GLY A CA 1
ATOM 1458 C C . GLY A 1 194 ? 5.939 -24.930 -8.500 1.00 91.44 194 GLY A C 1
ATOM 1459 O O . GLY A 1 194 ? 7.121 -24.774 -8.187 1.00 91.44 194 GLY A O 1
ATOM 1460 N N . TYR A 1 195 ? 5.143 -25.796 -7.886 1.00 87.25 195 TYR A N 1
ATOM 1461 C CA . TYR A 1 195 ? 5.581 -26.689 -6.817 1.00 87.25 195 TYR A CA 1
ATOM 1462 C C . TYR A 1 195 ? 5.269 -28.146 -7.186 1.00 87.25 195 TYR A C 1
ATOM 1464 O O . TYR A 1 195 ? 4.319 -28.422 -7.921 1.00 87.25 195 TYR A O 1
ATOM 1472 N N . ASN A 1 196 ? 6.110 -29.071 -6.728 1.00 85.12 196 ASN A N 1
ATOM 1473 C CA . ASN A 1 196 ? 5.840 -30.510 -6.730 1.00 85.12 196 ASN A CA 1
ATOM 1474 C C . ASN A 1 196 ? 4.862 -30.870 -5.597 1.00 85.12 196 ASN A C 1
ATOM 1476 O O . ASN A 1 196 ? 4.693 -30.094 -4.655 1.00 85.12 196 ASN A O 1
ATOM 1480 N N . ASP A 1 197 ? 4.305 -32.083 -5.625 1.00 81.69 197 ASP A N 1
ATOM 1481 C CA . ASP A 1 197 ? 3.391 -32.583 -4.582 1.00 81.69 197 ASP A CA 1
ATOM 1482 C C . ASP A 1 197 ? 4.029 -32.608 -3.183 1.00 81.69 197 ASP A C 1
ATOM 1484 O O . ASP A 1 197 ? 3.356 -32.404 -2.177 1.00 81.69 197 ASP A O 1
ATOM 1488 N N . ASN A 1 198 ? 5.353 -32.785 -3.109 1.00 80.88 198 ASN A N 1
ATOM 1489 C CA . ASN A 1 198 ? 6.123 -32.709 -1.861 1.00 80.88 198 ASN A CA 1
ATOM 1490 C C . ASN A 1 198 ? 6.425 -31.265 -1.401 1.00 80.88 198 ASN A C 1
ATOM 1492 O O . ASN A 1 198 ? 7.218 -31.066 -0.483 1.00 80.88 198 ASN A O 1
ATOM 1496 N N . GLY A 1 199 ? 5.861 -30.254 -2.069 1.00 79.94 199 GLY A N 1
ATOM 1497 C CA . GLY A 1 199 ? 6.045 -28.838 -1.753 1.00 79.94 199 GLY A CA 1
ATOM 1498 C C . GLY A 1 199 ? 7.382 -28.240 -2.200 1.00 79.94 199 GLY A C 1
ATOM 1499 O O . GLY A 1 199 ? 7.637 -27.067 -1.928 1.00 79.94 199 GLY A O 1
ATOM 1500 N N . SER A 1 200 ? 8.245 -28.994 -2.891 1.00 83.06 200 SER A N 1
ATOM 1501 C CA . SER A 1 200 ? 9.491 -28.439 -3.435 1.00 83.06 200 SER A CA 1
ATOM 1502 C C . SER A 1 200 ? 9.219 -27.561 -4.666 1.00 83.06 200 SER A C 1
ATOM 1504 O O . SER A 1 200 ? 8.400 -27.936 -5.510 1.00 83.06 200 SER A O 1
ATOM 1506 N N . PRO A 1 201 ? 9.877 -26.394 -4.795 1.00 85.81 201 PRO A N 1
ATOM 1507 C CA . PRO A 1 201 ? 9.748 -25.558 -5.983 1.00 85.81 201 PRO A CA 1
ATOM 1508 C C . PRO A 1 201 ? 10.279 -26.290 -7.222 1.00 85.81 201 PRO A C 1
ATOM 1510 O O . PRO A 1 201 ? 11.271 -27.016 -7.143 1.00 85.81 201 PRO A O 1
ATOM 1513 N N . ARG A 1 202 ? 9.643 -26.067 -8.373 1.00 90.31 202 ARG A N 1
ATOM 1514 C CA . ARG A 1 202 ? 10.068 -26.592 -9.676 1.00 90.31 202 ARG A CA 1
ATOM 1515 C C . ARG A 1 202 ? 9.920 -25.545 -10.775 1.00 90.31 202 ARG A C 1
ATOM 1517 O O . ARG A 1 202 ? 9.087 -24.643 -10.682 1.00 90.31 202 ARG A O 1
ATOM 1524 N N . GLY A 1 203 ? 10.682 -25.723 -11.848 1.00 92.88 203 GLY A N 1
ATOM 1525 C CA . GLY A 1 203 ? 10.721 -24.779 -12.961 1.00 92.88 203 GLY A CA 1
ATOM 1526 C C . GLY A 1 203 ? 11.539 -23.526 -12.645 1.00 92.88 203 GLY A C 1
ATOM 1527 O O . GLY A 1 203 ? 12.282 -23.467 -11.668 1.00 92.88 203 GLY A O 1
ATOM 1528 N N . LEU A 1 204 ? 11.385 -22.523 -13.498 1.00 94.31 204 LEU A N 1
ATOM 1529 C CA . LEU A 1 204 ? 12.144 -21.284 -13.505 1.00 94.31 204 LEU A CA 1
ATOM 1530 C C . LEU A 1 204 ? 11.543 -20.285 -12.520 1.00 94.31 204 LEU A C 1
ATOM 1532 O O . LEU A 1 204 ? 10.544 -19.627 -12.815 1.00 94.31 204 LEU A O 1
ATOM 1536 N N . ARG A 1 205 ? 12.151 -20.138 -11.341 1.00 92.62 205 ARG A N 1
ATOM 1537 C CA . ARG A 1 205 ? 11.681 -19.186 -10.325 1.00 92.62 205 ARG A CA 1
ATOM 1538 C C . ARG A 1 205 ? 12.026 -17.747 -10.721 1.00 92.62 205 ARG A C 1
ATOM 1540 O O . ARG A 1 205 ? 13.005 -17.169 -10.251 1.00 92.62 205 ARG A O 1
ATOM 1547 N N . VAL A 1 206 ? 11.203 -17.176 -11.597 1.00 93.69 206 VAL A N 1
ATOM 1548 C CA . VAL A 1 206 ? 11.231 -15.758 -11.972 1.00 93.69 206 VAL A CA 1
ATOM 1549 C C . VAL A 1 206 ? 10.702 -14.930 -10.804 1.00 93.69 206 VAL A C 1
ATOM 1551 O O . VAL A 1 206 ? 9.524 -15.010 -10.456 1.00 93.69 206 VAL A O 1
ATOM 1554 N N . THR A 1 207 ? 11.575 -14.138 -10.187 1.00 91.06 207 THR A N 1
ATOM 1555 C CA . THR A 1 207 ? 11.205 -13.235 -9.088 1.00 91.06 207 THR A CA 1
ATOM 1556 C C . THR A 1 207 ? 10.656 -11.916 -9.611 1.00 91.06 207 THR A C 1
ATOM 1558 O O . THR A 1 207 ? 9.792 -11.322 -8.975 1.00 91.06 207 THR A O 1
ATOM 1561 N N . GLU A 1 208 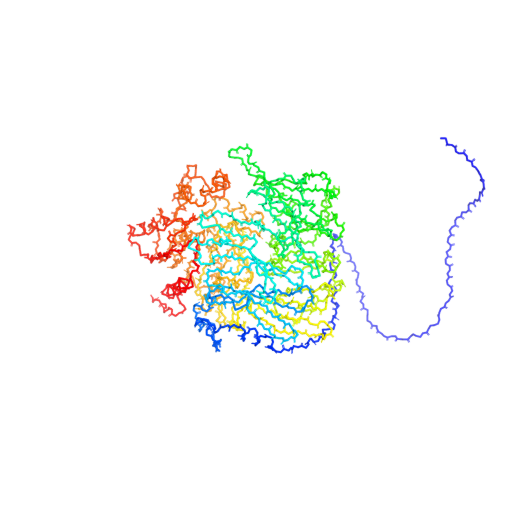? 11.113 -11.478 -10.787 1.00 92.19 208 GLU A N 1
ATOM 1562 C CA . GLU A 1 208 ? 10.667 -10.234 -11.410 1.00 92.19 208 GLU A CA 1
ATOM 1563 C C . GLU A 1 208 ? 10.827 -10.274 -12.936 1.00 92.19 208 GLU A C 1
ATOM 1565 O O . GLU A 1 208 ? 11.811 -10.800 -13.456 1.00 92.19 208 GLU A O 1
ATOM 1570 N N . VAL A 1 209 ? 9.869 -9.682 -13.656 1.00 94.56 209 VAL A N 1
ATOM 1571 C CA . VAL A 1 209 ? 10.014 -9.346 -15.081 1.00 94.56 209 VAL A CA 1
ATOM 1572 C C . VAL A 1 209 ? 10.456 -7.888 -15.160 1.00 94.56 209 VAL A C 1
ATOM 1574 O O . VAL A 1 209 ? 9.653 -7.001 -14.874 1.00 94.56 209 VAL A O 1
ATOM 1577 N N . LEU A 1 210 ? 11.722 -7.668 -15.519 1.00 94.06 210 LEU A N 1
ATOM 1578 C CA . LEU A 1 210 ? 12.387 -6.362 -15.499 1.00 94.06 210 LEU A CA 1
ATOM 1579 C C . LEU A 1 210 ? 12.070 -5.542 -16.757 1.00 94.06 210 LEU A C 1
ATOM 1581 O O . LEU A 1 210 ? 11.789 -4.352 -16.665 1.00 94.06 210 LEU A O 1
ATOM 1585 N N . ASP A 1 211 ? 12.106 -6.179 -17.931 1.00 93.88 211 ASP A N 1
ATOM 1586 C CA . ASP A 1 211 ? 11.772 -5.554 -19.219 1.00 93.88 211 ASP A CA 1
ATOM 1587 C C . ASP A 1 211 ? 11.401 -6.617 -20.276 1.00 93.88 211 ASP A C 1
ATOM 1589 O O . ASP A 1 211 ? 11.478 -7.824 -20.034 1.00 93.88 211 ASP A O 1
ATOM 1593 N N . THR A 1 212 ? 11.000 -6.187 -21.473 1.00 94.94 212 THR A N 1
ATOM 1594 C CA . THR A 1 212 ? 10.636 -7.049 -22.608 1.00 94.94 212 THR A CA 1
ATOM 1595 C C . THR A 1 212 ? 11.391 -6.658 -23.873 1.00 94.94 212 THR A C 1
ATOM 1597 O O . THR A 1 212 ? 11.745 -5.498 -24.070 1.00 94.94 212 THR A O 1
ATOM 1600 N N . GLU A 1 213 ? 11.629 -7.617 -24.773 1.00 95.56 213 GLU A N 1
ATOM 1601 C CA . GLU A 1 213 ? 12.297 -7.329 -26.049 1.00 95.56 213 GLU A CA 1
ATOM 1602 C C . GLU A 1 213 ? 11.485 -6.338 -26.907 1.00 95.56 213 GLU A C 1
ATOM 1604 O O . GLU A 1 213 ? 12.054 -5.428 -27.514 1.00 95.56 213 GLU A O 1
ATOM 1609 N N . GLY A 1 214 ? 10.153 -6.461 -26.866 1.00 92.69 214 GLY A N 1
ATOM 1610 C CA . GLY A 1 214 ? 9.196 -5.642 -27.608 1.00 92.69 214 GLY A CA 1
ATOM 1611 C C . GLY A 1 214 ? 8.703 -6.304 -28.900 1.00 92.69 214 GLY A C 1
ATOM 1612 O O . GLY A 1 214 ? 9.132 -7.397 -29.273 1.00 92.69 214 GLY A O 1
ATOM 1613 N N . GLY A 1 215 ? 7.764 -5.640 -29.584 1.00 94.44 215 GLY A N 1
ATOM 1614 C CA . GLY A 1 215 ? 7.123 -6.184 -30.786 1.00 94.44 215 GLY A CA 1
ATOM 1615 C C . GLY A 1 215 ? 6.427 -7.519 -30.509 1.00 94.44 215 GLY A C 1
ATOM 1616 O O . GLY A 1 215 ? 5.847 -7.706 -29.444 1.00 94.44 215 GLY A O 1
ATOM 1617 N N . ASP A 1 216 ? 6.517 -8.465 -31.441 1.00 96.06 216 ASP A N 1
ATOM 1618 C CA . ASP A 1 216 ? 5.904 -9.797 -31.306 1.00 96.06 216 ASP A CA 1
ATOM 1619 C C . ASP A 1 216 ? 6.822 -10.830 -30.623 1.00 96.06 216 ASP A C 1
ATOM 1621 O O . ASP A 1 216 ? 6.483 -12.014 -30.542 1.00 96.06 216 ASP A O 1
ATOM 1625 N N . SER A 1 217 ? 7.990 -10.396 -30.136 1.00 97.12 217 SER A N 1
ATOM 1626 C CA . SER A 1 217 ? 8.959 -11.274 -29.486 1.00 97.12 217 SER A CA 1
ATOM 1627 C C . SER A 1 217 ? 8.401 -11.830 -28.169 1.00 97.12 217 SER A C 1
ATOM 1629 O O . SER A 1 217 ? 7.934 -11.052 -27.333 1.00 97.12 217 SER A O 1
ATOM 1631 N N . PRO A 1 218 ? 8.490 -13.152 -27.922 1.00 97.25 218 PRO A N 1
ATOM 1632 C CA . PRO A 1 218 ? 8.118 -13.748 -26.641 1.00 97.25 218 PRO A CA 1
ATOM 1633 C C . PRO A 1 218 ? 9.204 -13.557 -25.569 1.00 97.25 218 PRO A C 1
ATOM 1635 O O . PRO A 1 218 ? 9.132 -14.180 -24.513 1.00 97.25 218 PRO A O 1
ATOM 1638 N N . VAL A 1 219 ? 10.245 -12.768 -25.839 1.00 98.31 219 VAL A N 1
ATOM 1639 C CA . VAL A 1 219 ? 11.426 -12.678 -24.981 1.00 98.31 219 VAL A CA 1
ATOM 1640 C C . VAL A 1 219 ? 11.296 -11.561 -23.948 1.00 98.31 219 VAL A C 1
ATOM 1642 O O . VAL A 1 219 ? 10.936 -10.424 -24.270 1.00 98.31 219 VAL A O 1
ATOM 1645 N N . ALA A 1 220 ? 11.652 -11.884 -22.707 1.00 97.81 220 ALA A N 1
ATOM 1646 C CA . ALA A 1 220 ? 11.721 -10.962 -21.583 1.00 97.81 220 ALA A CA 1
ATOM 1647 C C . ALA A 1 220 ? 13.075 -11.002 -20.876 1.00 97.81 220 ALA A C 1
ATOM 1649 O O . ALA A 1 220 ? 13.811 -11.982 -20.953 1.00 97.81 220 ALA A O 1
ATOM 1650 N N . TYR A 1 221 ? 13.369 -9.923 -20.162 1.00 98.06 221 TYR A N 1
ATOM 1651 C CA . TYR A 1 221 ? 14.513 -9.783 -19.275 1.00 98.06 221 TYR A CA 1
ATOM 1652 C C . TYR A 1 221 ? 13.999 -9.969 -17.854 1.00 98.06 221 TYR A C 1
ATOM 1654 O O . TYR A 1 221 ? 13.106 -9.242 -17.415 1.00 98.06 221 TYR A O 1
ATOM 1662 N N . VAL A 1 222 ? 14.504 -10.980 -17.155 1.00 97.38 222 VAL A N 1
ATOM 1663 C CA . VAL A 1 222 ? 13.940 -11.434 -15.881 1.00 97.38 222 VAL A CA 1
ATOM 1664 C C . VAL A 1 222 ? 15.011 -11.562 -14.813 1.00 97.38 222 VAL A C 1
ATOM 1666 O O . VAL A 1 222 ? 16.119 -12.008 -15.100 1.00 97.38 222 VAL A O 1
ATOM 1669 N N . ALA A 1 223 ? 14.662 -11.220 -13.575 1.00 96.06 223 ALA A N 1
ATOM 1670 C CA . ALA A 1 223 ? 15.399 -11.671 -12.404 1.00 96.06 223 ALA A CA 1
ATOM 1671 C C . ALA A 1 223 ? 14.914 -13.085 -12.048 1.00 96.06 223 ALA A C 1
ATOM 1673 O O . ALA A 1 223 ? 13.711 -13.305 -11.877 1.00 96.06 223 ALA A O 1
ATOM 1674 N N . MET A 1 224 ? 15.829 -14.050 -11.967 1.00 94.81 224 MET A N 1
ATOM 1675 C CA . MET A 1 224 ? 15.499 -15.467 -11.803 1.00 94.81 224 MET A CA 1
ATOM 1676 C C . MET A 1 224 ? 16.510 -16.199 -10.917 1.00 94.81 224 MET A C 1
ATOM 1678 O O . MET A 1 224 ? 17.715 -15.946 -10.966 1.00 94.81 224 MET A O 1
ATOM 1682 N N . GLN A 1 225 ? 16.004 -17.133 -10.118 1.00 92.75 225 GLN A N 1
ATOM 1683 C CA . GLN A 1 225 ? 16.768 -17.912 -9.143 1.00 92.75 225 GLN A CA 1
ATOM 1684 C C . GLN A 1 225 ? 17.145 -19.296 -9.682 1.00 92.75 225 GLN A C 1
ATOM 1686 O O . GLN A 1 225 ? 16.650 -20.318 -9.213 1.00 92.75 225 GLN A O 1
ATOM 1691 N N . GLU A 1 226 ? 17.992 -19.315 -10.711 1.00 92.44 226 GLU A N 1
ATOM 1692 C CA . GLU A 1 226 ? 18.443 -20.563 -11.348 1.00 92.44 226 GLU A CA 1
ATOM 1693 C C . GLU A 1 226 ? 19.773 -21.067 -10.765 1.00 92.44 226 GLU A C 1
ATOM 1695 O O . GLU A 1 226 ? 19.923 -22.244 -10.457 1.00 92.44 226 GLU A O 1
ATOM 1700 N N . ARG A 1 227 ? 20.747 -20.169 -10.551 1.00 92.31 227 ARG A N 1
ATOM 1701 C CA . ARG A 1 227 ? 22.062 -20.518 -9.973 1.00 92.31 227 ARG A CA 1
ATOM 1702 C C . ARG A 1 227 ? 22.094 -20.502 -8.442 1.00 92.31 227 ARG A C 1
ATOM 1704 O O . ARG A 1 227 ? 23.066 -20.966 -7.853 1.00 92.31 227 ARG A O 1
ATOM 1711 N N . SER A 1 228 ? 21.076 -19.936 -7.795 1.00 87.94 228 SER A N 1
ATOM 1712 C CA . SER A 1 228 ? 20.960 -19.839 -6.336 1.00 87.94 228 SER A CA 1
ATOM 1713 C C . SER A 1 228 ? 19.497 -19.858 -5.914 1.00 87.94 228 SER A C 1
ATOM 1715 O O . SER A 1 228 ? 18.640 -19.398 -6.659 1.00 87.94 228 SER A O 1
ATOM 1717 N N . ARG A 1 229 ? 19.222 -20.363 -4.708 1.00 82.56 229 ARG A N 1
ATOM 1718 C CA . ARG A 1 229 ? 17.889 -20.338 -4.082 1.00 82.56 229 ARG A CA 1
ATOM 1719 C C . ARG A 1 229 ? 17.603 -19.046 -3.316 1.00 82.56 229 ARG A C 1
ATOM 1721 O O . ARG A 1 229 ? 16.443 -18.752 -3.037 1.00 82.56 229 ARG A O 1
ATOM 1728 N N . ASP A 1 230 ? 18.649 -18.289 -2.997 1.00 81.56 230 ASP A N 1
ATOM 1729 C CA . ASP A 1 230 ? 18.564 -17.159 -2.069 1.00 81.56 230 ASP A CA 1
ATOM 1730 C C . ASP A 1 230 ? 18.668 -15.807 -2.782 1.00 81.56 230 ASP A C 1
ATOM 1732 O O . ASP A 1 230 ? 18.300 -14.782 -2.217 1.00 81.56 230 ASP A O 1
ATOM 1736 N N . TRP A 1 231 ? 19.149 -15.783 -4.029 1.00 88.94 231 TRP A N 1
ATOM 1737 C CA . TRP A 1 231 ? 19.289 -14.556 -4.811 1.00 88.94 231 TRP A CA 1
ATOM 1738 C C . TRP A 1 231 ? 19.109 -14.783 -6.309 1.00 88.94 231 TRP A C 1
ATOM 1740 O O . TRP A 1 231 ? 19.261 -15.899 -6.806 1.00 88.94 231 TRP A O 1
ATOM 1750 N N . SER A 1 232 ? 18.793 -13.706 -7.026 1.00 94.12 232 SER A N 1
ATOM 1751 C CA . SER A 1 232 ? 18.412 -13.749 -8.439 1.00 94.12 232 SER A CA 1
ATOM 1752 C C . SER A 1 232 ? 19.505 -13.204 -9.354 1.00 94.12 232 SER A C 1
ATOM 1754 O O . SER A 1 232 ? 20.086 -12.155 -9.093 1.00 94.12 232 SER A O 1
ATOM 1756 N N . ASP A 1 233 ? 19.729 -13.846 -10.489 1.00 95.81 233 ASP A N 1
ATOM 1757 C CA . ASP A 1 233 ? 20.517 -13.281 -11.589 1.00 95.81 233 ASP A CA 1
ATOM 1758 C C . ASP A 1 233 ? 19.596 -12.753 -12.690 1.00 95.81 233 ASP A C 1
ATOM 1760 O O . ASP A 1 233 ? 18.405 -13.071 -12.709 1.00 95.81 233 ASP A O 1
ATOM 1764 N N . VAL A 1 234 ? 20.136 -11.959 -13.615 1.00 97.25 234 VAL A N 1
ATOM 1765 C CA . VAL A 1 234 ? 19.386 -11.463 -14.770 1.00 97.25 234 VAL A CA 1
ATOM 1766 C C . VAL A 1 234 ? 19.573 -12.382 -15.968 1.00 97.25 234 VAL A C 1
ATOM 1768 O O . VAL A 1 234 ? 20.701 -12.680 -16.366 1.00 97.25 234 VAL A O 1
ATOM 1771 N N . TYR A 1 235 ? 18.459 -12.768 -16.582 1.00 97.75 235 TYR A N 1
ATOM 1772 C CA . TYR A 1 235 ? 18.416 -13.623 -17.762 1.00 97.75 235 TYR A CA 1
ATOM 1773 C C . TYR A 1 235 ? 17.588 -12.992 -18.870 1.00 97.75 235 TYR A C 1
ATOM 1775 O O . TYR A 1 235 ? 16.583 -12.328 -18.614 1.00 97.75 235 TYR A O 1
ATOM 1783 N N . LYS A 1 236 ? 17.967 -13.284 -20.111 1.00 98.06 236 LYS A N 1
ATOM 1784 C CA . LYS A 1 236 ? 17.081 -13.199 -21.267 1.00 98.06 236 LYS A CA 1
ATOM 1785 C C . LYS A 1 236 ? 16.319 -14.520 -21.362 1.00 98.06 236 LYS A C 1
ATOM 1787 O O . LYS A 1 236 ? 16.949 -15.563 -21.493 1.00 98.06 236 LYS A O 1
ATOM 1792 N N . LEU A 1 237 ? 14.993 -14.494 -21.270 1.00 98.50 237 LEU A N 1
ATOM 1793 C CA . LEU A 1 237 ? 14.125 -15.675 -21.224 1.00 98.50 237 LEU A CA 1
ATOM 1794 C C . LEU A 1 237 ? 13.076 -15.615 -22.338 1.00 98.50 237 LEU A C 1
ATOM 1796 O O . LEU A 1 237 ? 12.278 -14.681 -22.402 1.00 98.50 237 LEU A O 1
ATOM 1800 N N . ASP A 1 238 ? 13.042 -16.634 -23.193 1.00 98.31 238 ASP A N 1
ATOM 1801 C CA . ASP A 1 238 ? 11.959 -16.844 -24.155 1.00 98.31 238 ASP A CA 1
ATOM 1802 C C . ASP A 1 238 ? 10.744 -17.451 -23.435 1.00 98.31 238 ASP A C 1
ATOM 1804 O O . ASP A 1 238 ? 10.747 -18.618 -23.055 1.00 98.31 238 ASP A O 1
ATOM 1808 N N . MET A 1 239 ? 9.670 -16.679 -23.274 1.00 97.12 239 MET A N 1
ATOM 1809 C CA . MET A 1 239 ? 8.452 -17.096 -22.564 1.00 97.12 239 MET A CA 1
ATOM 1810 C C . MET A 1 239 ? 7.572 -18.072 -23.366 1.00 97.12 239 MET A C 1
ATOM 1812 O O . MET A 1 239 ? 6.556 -18.562 -22.872 1.00 97.12 239 MET A O 1
ATOM 1816 N N . ARG A 1 240 ? 7.923 -18.386 -24.616 1.00 96.62 240 ARG A N 1
ATOM 1817 C CA . ARG A 1 240 ? 7.285 -19.463 -25.380 1.00 96.62 240 ARG A CA 1
ATOM 1818 C C . ARG A 1 240 ? 8.048 -20.766 -25.213 1.00 96.62 240 ARG A C 1
ATOM 1820 O O . ARG A 1 240 ? 7.422 -21.806 -25.031 1.00 96.62 240 ARG A O 1
ATOM 1827 N N . THR A 1 241 ? 9.376 -20.756 -25.288 1.00 97.06 241 THR A N 1
ATOM 1828 C CA . THR A 1 241 ? 10.186 -21.991 -25.249 1.00 97.06 241 THR A CA 1
ATOM 1829 C C . THR A 1 241 ? 10.747 -22.324 -23.868 1.00 97.06 241 THR A C 1
ATOM 1831 O O . THR A 1 241 ? 11.075 -23.483 -23.631 1.00 97.06 241 THR A O 1
ATOM 1834 N N . LEU A 1 242 ? 10.788 -21.344 -22.962 1.00 97.69 242 LEU A N 1
ATOM 1835 C CA . LEU A 1 242 ? 11.472 -21.351 -21.663 1.00 97.69 242 LEU A CA 1
ATOM 1836 C C . LEU A 1 242 ? 12.995 -21.537 -21.756 1.00 97.69 242 LEU A C 1
ATOM 1838 O O . LEU A 1 242 ? 13.645 -21.860 -20.767 1.00 97.69 242 LEU A O 1
ATOM 1842 N N . ARG A 1 243 ? 13.583 -21.311 -22.939 1.00 97.75 243 ARG A N 1
ATOM 1843 C CA . ARG A 1 243 ? 15.039 -21.242 -23.104 1.00 97.75 243 ARG A CA 1
ATOM 1844 C C . ARG A 1 243 ? 15.544 -19.890 -22.614 1.00 97.75 243 ARG A C 1
ATOM 1846 O O . ARG A 1 243 ? 14.904 -18.868 -22.868 1.00 97.75 243 ARG A O 1
ATOM 1853 N N . PHE A 1 244 ? 16.693 -19.888 -21.948 1.00 98.06 244 PHE A N 1
ATOM 1854 C CA . PHE A 1 244 ? 17.258 -18.682 -21.356 1.00 98.06 244 PHE A CA 1
ATOM 1855 C C . PHE A 1 244 ? 18.763 -18.540 -21.579 1.00 98.06 244 PHE A C 1
ATOM 1857 O O . PHE A 1 244 ? 19.475 -19.515 -21.804 1.00 98.06 244 PHE A O 1
ATOM 1864 N N . GLU A 1 245 ? 19.225 -17.299 -21.470 1.00 97.38 245 GLU A N 1
ATOM 1865 C CA . GLU A 1 245 ? 20.623 -16.878 -21.518 1.00 97.38 245 GLU A CA 1
ATOM 1866 C C . GLU A 1 245 ? 20.918 -16.005 -20.292 1.00 97.38 245 GLU A C 1
ATOM 1868 O O . GLU A 1 245 ? 20.166 -15.081 -19.981 1.00 97.38 245 GLU A O 1
ATOM 1873 N N . LEU A 1 246 ? 22.004 -16.303 -19.581 1.00 96.62 246 LEU A N 1
ATOM 1874 C CA . LEU A 1 246 ? 22.443 -15.551 -18.406 1.00 96.62 246 LEU A CA 1
ATOM 1875 C C . LEU A 1 246 ? 23.177 -14.267 -18.820 1.00 96.62 246 LEU A C 1
ATOM 1877 O O . LEU A 1 246 ? 24.192 -14.333 -19.504 1.00 96.62 246 LEU A O 1
ATOM 1881 N N . LEU A 1 247 ? 22.711 -13.110 -18.338 1.00 95.38 247 LEU A N 1
ATOM 1882 C CA . LEU A 1 247 ? 23.273 -11.785 -18.655 1.00 95.38 247 LEU A CA 1
ATOM 1883 C C . LEU A 1 247 ? 24.144 -11.193 -17.535 1.00 95.38 247 LEU A C 1
ATOM 1885 O O . LEU A 1 247 ? 24.851 -10.205 -17.744 1.00 95.38 247 LEU A O 1
ATOM 1889 N N . SER A 1 248 ? 24.077 -11.763 -16.332 1.00 94.00 248 SER A N 1
ATOM 1890 C CA . SER A 1 248 ? 24.815 -11.304 -15.148 1.00 94.00 248 SER A CA 1
ATOM 1891 C C . SER A 1 248 ? 25.709 -12.407 -14.581 1.00 94.00 248 SER A C 1
ATOM 1893 O O . SER A 1 248 ? 25.680 -12.698 -13.385 1.00 94.00 248 SER A O 1
ATOM 1895 N N . PHE A 1 249 ? 26.488 -13.073 -15.439 1.00 91.31 249 PHE A N 1
ATOM 1896 C CA . PHE A 1 249 ? 27.400 -14.135 -14.996 1.00 91.31 249 PHE A CA 1
ATOM 1897 C C . PHE A 1 249 ? 28.349 -13.657 -13.888 1.00 91.31 249 PHE A C 1
ATOM 1899 O O . PHE A 1 249 ? 28.560 -14.380 -12.915 1.00 91.31 249 PHE A O 1
ATOM 1906 N N . ASP A 1 250 ? 28.802 -12.410 -14.009 1.00 91.25 250 ASP A N 1
ATOM 1907 C CA . ASP A 1 250 ? 29.669 -11.644 -13.111 1.00 91.25 250 ASP A CA 1
ATOM 1908 C C . ASP A 1 250 ? 28.935 -10.990 -11.921 1.00 91.25 250 ASP A C 1
ATOM 1910 O O . ASP A 1 250 ? 29.454 -10.061 -11.308 1.00 91.25 250 ASP A O 1
ATOM 1914 N N . SER A 1 251 ? 27.713 -11.434 -11.611 1.00 91.19 251 SER A N 1
ATOM 1915 C CA . SER A 1 251 ? 26.910 -10.939 -10.488 1.00 91.19 251 SER A CA 1
ATOM 1916 C C . SER A 1 251 ? 27.691 -10.947 -9.163 1.00 91.19 251 SER A C 1
ATOM 1918 O O . SER A 1 251 ? 28.301 -11.965 -8.824 1.00 91.19 251 SER A O 1
ATOM 1920 N N . PRO A 1 252 ? 27.615 -9.873 -8.352 1.00 88.75 252 PRO A N 1
ATOM 1921 C CA . PRO A 1 252 ? 28.233 -9.827 -7.024 1.00 88.75 252 PRO A CA 1
ATOM 1922 C C . PRO A 1 252 ? 27.519 -10.713 -5.977 1.00 88.75 252 PRO A C 1
ATOM 1924 O O . PRO A 1 252 ? 27.917 -10.726 -4.811 1.00 88.75 252 PRO A O 1
ATOM 1927 N N . GLY A 1 253 ? 26.469 -11.454 -6.367 1.00 88.06 253 GLY A N 1
ATOM 1928 C CA . GLY A 1 253 ? 25.722 -12.386 -5.514 1.00 88.06 253 GLY A CA 1
ATOM 1929 C C . GLY A 1 253 ? 24.863 -11.707 -4.439 1.00 88.06 253 GLY A C 1
ATOM 1930 O O . GLY A 1 253 ? 24.945 -10.499 -4.229 1.00 88.06 253 GLY A O 1
ATOM 1931 N N . ARG A 1 254 ? 24.021 -12.483 -3.738 1.00 87.06 254 ARG A N 1
ATOM 1932 C CA . ARG A 1 254 ? 23.108 -12.000 -2.668 1.00 87.06 254 ARG A CA 1
ATOM 1933 C C . ARG A 1 254 ? 22.224 -10.815 -3.065 1.00 87.06 254 ARG A C 1
ATOM 1935 O O . ARG A 1 254 ? 21.979 -9.894 -2.291 1.00 87.06 254 ARG A O 1
ATOM 1942 N N . THR A 1 255 ? 21.803 -10.831 -4.311 1.00 91.75 255 THR A N 1
ATOM 1943 C CA . THR A 1 255 ? 21.043 -9.783 -4.972 1.00 91.75 255 THR A CA 1
ATOM 1944 C C . THR A 1 255 ? 19.575 -9.812 -4.539 1.00 91.75 255 THR A C 1
ATOM 1946 O O . THR A 1 255 ? 18.950 -10.869 -4.449 1.00 91.75 255 THR A O 1
ATOM 1949 N N . GLU A 1 256 ? 19.037 -8.630 -4.261 1.00 85.38 256 GLU A N 1
ATOM 1950 C CA . GLU A 1 256 ? 17.636 -8.383 -3.915 1.00 85.38 256 GLU A CA 1
ATOM 1951 C C . GLU A 1 256 ? 16.860 -7.915 -5.150 1.00 85.38 256 GLU A C 1
ATOM 1953 O O . GLU A 1 256 ? 15.828 -8.485 -5.496 1.00 85.38 256 GLU A O 1
ATOM 1958 N N . SER A 1 257 ? 17.378 -6.897 -5.840 1.00 90.94 257 SER A N 1
ATOM 1959 C CA . SER A 1 257 ? 16.749 -6.308 -7.021 1.00 90.94 257 SER A CA 1
ATOM 1960 C C . SER A 1 257 ? 17.787 -5.782 -8.009 1.00 90.94 257 SER A C 1
ATOM 1962 O O . SER A 1 257 ? 18.955 -5.569 -7.666 1.00 90.94 257 SER A O 1
ATOM 1964 N N . TRP A 1 258 ? 17.350 -5.588 -9.252 1.00 94.94 258 TRP A N 1
ATOM 1965 C CA . TRP A 1 258 ? 18.191 -5.192 -10.377 1.00 94.94 258 TRP A CA 1
ATOM 1966 C C . TRP A 1 258 ? 17.604 -3.986 -11.098 1.00 94.94 258 TRP A C 1
ATOM 1968 O O . TRP A 1 258 ? 16.391 -3.877 -11.249 1.00 94.94 258 TRP A O 1
ATOM 1978 N N . VAL A 1 259 ? 18.472 -3.121 -11.621 1.00 94.50 259 VAL A N 1
ATOM 1979 C CA . VAL A 1 259 ? 18.077 -2.041 -12.533 1.00 94.50 259 VAL A CA 1
ATOM 1980 C C . VAL A 1 259 ? 18.822 -2.212 -13.847 1.00 94.50 259 VAL A C 1
ATOM 1982 O O . VAL A 1 259 ? 20.053 -2.363 -13.872 1.00 94.50 259 VAL A O 1
ATOM 1985 N N . LEU A 1 260 ? 18.056 -2.197 -14.936 1.00 95.06 260 LEU A N 1
ATOM 1986 C CA . LEU A 1 260 ? 18.576 -2.248 -16.294 1.00 95.06 260 LEU A CA 1
ATOM 1987 C C . LEU A 1 260 ? 18.743 -0.834 -16.860 1.00 95.06 260 LEU A C 1
ATOM 1989 O O . LEU A 1 260 ? 17.999 0.075 -16.492 1.00 95.06 260 LEU A O 1
ATOM 1993 N N . ASP A 1 261 ? 19.706 -0.659 -17.760 1.00 93.12 261 ASP A N 1
ATOM 1994 C CA . ASP A 1 261 ? 19.800 0.543 -18.593 1.00 93.12 261 ASP A CA 1
ATOM 1995 C C . ASP A 1 261 ? 18.881 0.471 -19.826 1.00 93.12 261 ASP A C 1
ATOM 1997 O O . ASP A 1 261 ? 18.194 -0.529 -20.056 1.00 93.12 261 ASP A O 1
ATOM 2001 N N . SER A 1 262 ? 18.862 1.525 -20.646 1.00 90.81 262 SER A N 1
ATOM 2002 C CA . SER A 1 262 ? 18.026 1.611 -21.853 1.00 90.81 262 SER A CA 1
ATOM 2003 C C . SER A 1 262 ? 18.320 0.515 -22.888 1.00 90.81 262 SER A C 1
ATOM 2005 O O . SER A 1 262 ? 17.467 0.186 -23.719 1.00 90.81 262 SER A O 1
ATOM 2007 N N . LYS A 1 263 ? 19.513 -0.091 -22.816 1.00 91.44 263 LYS A N 1
ATOM 2008 C CA . LYS A 1 263 ? 19.959 -1.217 -23.648 1.00 91.44 263 LYS A CA 1
ATOM 2009 C C . LYS A 1 263 ? 19.663 -2.572 -23.005 1.00 91.44 263 LYS A C 1
ATOM 2011 O O . LYS A 1 263 ? 20.096 -3.596 -23.531 1.00 91.44 263 LYS A O 1
ATOM 2016 N N . LYS A 1 264 ? 18.904 -2.589 -21.904 1.00 93.62 264 LYS A N 1
ATOM 2017 C CA . LYS A 1 264 ? 18.504 -3.782 -21.146 1.00 93.62 264 LYS A CA 1
ATOM 2018 C C . LYS A 1 264 ? 19.697 -4.513 -20.515 1.00 93.62 264 LYS A C 1
ATOM 2020 O O . LYS A 1 264 ? 19.629 -5.708 -20.228 1.00 93.62 264 LYS A O 1
ATOM 2025 N N . THR A 1 265 ? 20.799 -3.797 -20.288 1.00 94.75 265 THR A N 1
ATOM 2026 C CA . THR A 1 265 ? 21.979 -4.319 -19.595 1.00 94.75 265 THR A CA 1
ATOM 2027 C C . THR A 1 265 ? 21.776 -4.174 -18.088 1.00 94.75 265 THR A C 1
ATOM 2029 O O . THR A 1 265 ? 21.393 -3.093 -17.645 1.00 94.75 265 THR A O 1
ATOM 2032 N N . PRO A 1 266 ? 22.071 -5.192 -17.259 1.00 95.88 266 PRO A N 1
ATOM 2033 C CA . PRO A 1 266 ? 22.078 -5.035 -15.804 1.00 95.88 266 PRO A CA 1
ATOM 2034 C C . PRO A 1 266 ? 23.182 -4.067 -15.385 1.00 95.88 266 PRO A C 1
ATOM 2036 O O . PRO A 1 266 ? 24.345 -4.305 -15.717 1.00 95.88 266 PRO A O 1
ATOM 2039 N N . ARG A 1 267 ? 22.851 -2.982 -14.684 1.00 95.62 267 ARG A N 1
ATOM 2040 C CA . ARG A 1 267 ? 23.820 -1.917 -14.360 1.00 95.62 267 ARG A CA 1
ATOM 2041 C C . ARG A 1 267 ? 23.849 -1.528 -12.893 1.00 95.62 267 ARG A C 1
ATOM 2043 O O . ARG A 1 267 ? 24.893 -1.072 -12.437 1.00 95.62 267 ARG A O 1
ATOM 2050 N N . VAL A 1 268 ? 22.756 -1.740 -12.162 1.00 95.81 268 VAL A N 1
ATOM 2051 C CA . VAL A 1 268 ? 22.691 -1.559 -10.705 1.00 95.81 268 VAL A CA 1
ATOM 2052 C C . VAL A 1 268 ? 22.100 -2.804 -10.068 1.00 95.81 268 VAL A C 1
ATOM 2054 O O . VAL A 1 268 ? 21.204 -3.432 -10.636 1.00 95.81 268 VAL A O 1
ATOM 2057 N N . VAL A 1 269 ? 22.596 -3.143 -8.884 1.00 95.19 269 VAL A N 1
ATOM 2058 C CA . VAL A 1 269 ? 22.074 -4.235 -8.071 1.00 95.19 269 VAL A CA 1
ATOM 2059 C C . VAL A 1 269 ? 22.040 -3.836 -6.601 1.00 95.19 269 VAL A C 1
ATOM 2061 O O . VAL A 1 269 ? 23.020 -3.306 -6.070 1.00 95.19 269 VAL A O 1
ATOM 2064 N N . LEU A 1 270 ? 20.903 -4.080 -5.952 1.00 92.81 270 LEU A N 1
ATOM 2065 C CA . LEU A 1 270 ? 20.785 -4.043 -4.495 1.00 92.81 270 LEU A CA 1
ATOM 2066 C C . LEU A 1 270 ? 21.103 -5.427 -3.941 1.00 92.81 270 LEU A C 1
ATOM 2068 O O . LEU A 1 270 ? 20.703 -6.434 -4.525 1.00 92.81 270 LEU A O 1
ATOM 2072 N N . ARG A 1 271 ? 21.813 -5.486 -2.816 1.00 91.06 271 ARG A N 1
ATOM 2073 C CA . ARG A 1 271 ? 22.216 -6.735 -2.162 1.00 91.06 271 ARG A CA 1
ATOM 2074 C C . ARG A 1 271 ? 21.912 -6.700 -0.674 1.00 91.06 271 ARG A C 1
ATOM 2076 O O . ARG A 1 271 ? 22.069 -5.658 -0.039 1.00 91.06 271 ARG A O 1
ATOM 2083 N N . TYR A 1 272 ? 21.585 -7.863 -0.122 1.00 84.19 272 TYR A N 1
ATOM 2084 C CA . TYR A 1 272 ? 21.631 -8.101 1.318 1.00 84.19 272 TYR A CA 1
ATOM 2085 C C . TYR A 1 272 ? 23.011 -8.623 1.708 1.00 84.19 272 TYR A C 1
ATOM 2087 O O . TYR A 1 272 ? 23.482 -9.630 1.171 1.00 84.19 272 TYR A O 1
ATOM 2095 N N . GLU A 1 273 ? 23.656 -7.969 2.668 1.00 84.62 273 GLU A N 1
ATOM 2096 C CA . GLU A 1 273 ? 24.903 -8.473 3.233 1.00 84.62 273 GLU A CA 1
ATOM 2097 C C . GLU A 1 273 ? 24.620 -9.353 4.458 1.00 84.62 273 GLU A C 1
ATOM 2099 O O . GLU A 1 273 ? 23.688 -9.084 5.228 1.00 84.62 273 GLU A O 1
ATOM 2104 N N . PRO A 1 274 ? 25.413 -10.419 4.681 1.00 78.19 274 PRO A N 1
ATOM 2105 C CA . PRO A 1 274 ? 25.335 -11.175 5.913 1.00 78.19 274 PRO A CA 1
ATOM 2106 C C . PRO A 1 274 ? 25.602 -10.272 7.086 1.00 78.19 274 PRO A C 1
ATOM 2108 O O . PRO A 1 274 ? 26.469 -9.395 7.059 1.00 78.19 274 PRO A O 1
ATOM 2111 N N . ARG A 1 275 ? 24.918 -10.584 8.172 1.00 73.62 275 ARG A N 1
ATOM 2112 C CA . ARG A 1 275 ? 25.220 -9.949 9.430 1.00 73.62 275 ARG A CA 1
ATOM 2113 C C . ARG A 1 275 ? 26.652 -10.298 9.866 1.00 73.62 275 ARG A C 1
ATOM 2115 O O . ARG A 1 275 ? 26.995 -11.479 9.887 1.00 73.62 275 ARG A O 1
ATOM 2122 N N . PRO A 1 276 ? 27.456 -9.310 10.295 1.00 76.62 276 PRO A N 1
ATOM 2123 C CA . PRO A 1 276 ? 28.835 -9.564 10.704 1.00 76.62 276 PRO A CA 1
ATOM 2124 C C . PRO A 1 276 ? 28.943 -10.339 12.029 1.00 76.62 276 PRO A C 1
ATOM 2126 O O . PRO A 1 276 ? 29.874 -11.117 12.202 1.00 76.62 276 PRO A O 1
ATOM 2129 N N . ALA A 1 277 ? 28.010 -10.141 12.969 1.00 74.56 277 ALA A N 1
ATOM 2130 C CA . ALA A 1 277 ? 27.933 -10.871 14.240 1.00 74.56 277 ALA A CA 1
ATOM 2131 C C . ALA A 1 277 ? 26.537 -10.747 14.875 1.00 74.56 277 ALA A C 1
ATOM 2133 O O . ALA A 1 277 ? 25.808 -9.797 14.585 1.00 74.56 277 ALA A O 1
ATOM 2134 N N . LYS A 1 278 ? 26.166 -11.656 15.789 1.00 71.38 278 LYS A N 1
ATOM 2135 C CA . LYS A 1 278 ? 24.932 -11.537 16.592 1.00 71.38 278 LYS A CA 1
ATOM 2136 C C . LYS A 1 278 ? 24.876 -10.166 17.287 1.00 71.38 278 LYS A C 1
ATOM 2138 O O . LYS A 1 278 ? 25.889 -9.689 17.788 1.00 71.38 278 LYS A O 1
ATOM 2143 N N . GLY A 1 279 ? 23.713 -9.514 17.285 1.00 67.25 279 GLY A N 1
ATOM 2144 C CA . GLY A 1 279 ? 23.557 -8.177 17.873 1.00 67.25 279 GLY A CA 1
ATOM 2145 C C . GLY A 1 279 ? 24.054 -7.005 17.005 1.00 67.25 279 GLY A C 1
ATOM 2146 O O . GLY A 1 279 ? 23.981 -5.855 17.424 1.00 67.25 279 GLY A O 1
ATOM 2147 N N . LYS A 1 280 ? 24.569 -7.255 15.790 1.00 74.06 280 LYS A N 1
ATOM 2148 C CA . LYS A 1 280 ? 24.912 -6.199 14.815 1.00 74.06 280 LYS A CA 1
ATOM 2149 C C . LYS A 1 280 ? 23.801 -6.022 13.773 1.00 74.06 280 LYS A C 1
ATOM 2151 O O . LYS A 1 280 ? 23.140 -7.011 13.453 1.00 74.06 280 LYS A O 1
ATOM 2156 N N . PRO A 1 281 ? 23.566 -4.804 13.254 1.00 70.69 281 PRO A N 1
ATOM 2157 C CA . PRO A 1 281 ? 22.538 -4.580 12.239 1.00 70.69 281 PRO A CA 1
ATOM 2158 C C . PRO A 1 281 ? 22.875 -5.330 10.942 1.00 70.69 281 PRO A C 1
ATOM 2160 O O . PRO A 1 281 ? 24.040 -5.632 10.674 1.00 70.69 281 PRO A O 1
ATOM 2163 N N . TYR A 1 282 ? 21.857 -5.627 10.135 1.00 72.81 282 TYR A N 1
ATOM 2164 C CA . TYR A 1 282 ? 22.082 -6.006 8.738 1.00 72.81 282 TYR A CA 1
ATOM 2165 C C . TYR A 1 282 ? 22.451 -4.768 7.928 1.00 72.81 282 TYR A C 1
ATOM 2167 O O . TYR A 1 282 ? 22.012 -3.663 8.259 1.00 72.81 282 TYR A O 1
ATOM 2175 N N . SER A 1 283 ? 23.215 -4.966 6.854 1.00 83.25 283 SER A N 1
ATOM 2176 C CA . SER A 1 283 ? 23.402 -3.937 5.841 1.00 83.25 283 SER A CA 1
ATOM 2177 C C . SER A 1 283 ? 22.855 -4.370 4.484 1.00 83.25 283 SER A C 1
ATOM 2179 O O . SER A 1 283 ? 22.865 -5.548 4.118 1.00 83.25 283 SER A O 1
ATOM 2181 N N . LYS A 1 284 ? 22.336 -3.391 3.745 1.00 87.75 284 LYS A N 1
ATOM 2182 C CA . LYS A 1 284 ? 22.075 -3.487 2.315 1.00 87.75 284 LYS A CA 1
ATOM 2183 C C . LYS A 1 284 ? 23.119 -2.669 1.579 1.00 87.75 284 LYS A C 1
ATOM 2185 O O . LYS A 1 284 ? 23.491 -1.583 2.025 1.00 87.75 284 LYS A O 1
ATOM 2190 N N . THR A 1 285 ? 23.571 -3.160 0.438 1.00 91.94 285 THR A N 1
ATOM 2191 C CA . THR A 1 285 ? 24.540 -2.449 -0.397 1.00 91.94 285 THR A CA 1
ATOM 2192 C C . THR A 1 285 ? 23.992 -2.238 -1.798 1.00 91.94 285 THR A C 1
ATOM 2194 O O . THR A 1 285 ? 23.271 -3.076 -2.337 1.00 91.94 285 THR A O 1
ATOM 2197 N N . ILE A 1 286 ? 24.338 -1.100 -2.394 1.00 93.56 286 ILE A N 1
ATOM 2198 C CA . ILE A 1 286 ? 24.021 -0.770 -3.784 1.00 93.56 286 ILE A CA 1
ATOM 2199 C C . ILE A 1 286 ? 25.319 -0.831 -4.565 1.00 93.56 286 ILE A C 1
ATOM 2201 O O . ILE A 1 286 ? 26.294 -0.171 -4.201 1.00 93.56 286 ILE A O 1
ATOM 2205 N N . TRP A 1 287 ? 25.325 -1.604 -5.643 1.00 95.00 287 TRP A N 1
ATOM 2206 C CA . TRP A 1 287 ? 26.474 -1.762 -6.524 1.00 95.00 287 TRP A CA 1
ATOM 2207 C C . TRP A 1 287 ? 26.121 -1.332 -7.936 1.00 95.00 287 TRP A C 1
ATOM 2209 O O . TRP A 1 287 ? 24.990 -1.510 -8.383 1.00 95.00 287 TRP A O 1
ATOM 2219 N N . HIS A 1 288 ? 27.103 -0.791 -8.644 1.00 95.44 288 HIS A N 1
ATOM 2220 C CA . HIS A 1 288 ? 26.973 -0.353 -10.026 1.00 95.44 288 HIS A CA 1
ATOM 2221 C C . HIS A 1 288 ? 28.188 -0.771 -10.843 1.00 95.44 288 HIS A C 1
ATOM 2223 O O . HIS A 1 288 ? 29.297 -0.844 -10.320 1.00 95.44 288 HIS A O 1
ATOM 2229 N N . ARG A 1 289 ? 27.983 -0.994 -12.139 1.00 93.94 289 ARG A N 1
ATOM 2230 C CA . ARG A 1 289 ? 29.059 -1.137 -13.128 1.00 93.94 289 ARG A CA 1
ATOM 2231 C C . ARG A 1 289 ? 28.837 -0.164 -14.274 1.00 93.94 289 ARG A C 1
ATOM 2233 O O . ARG A 1 289 ? 27.695 0.110 -14.615 1.00 93.94 289 ARG A O 1
ATOM 2240 N N . ALA A 1 290 ? 29.898 0.327 -14.907 1.00 90.62 290 ALA A N 1
ATOM 2241 C CA . ALA A 1 290 ? 29.792 1.328 -15.978 1.00 90.62 290 ALA A CA 1
ATOM 2242 C C . ALA A 1 290 ? 29.307 0.771 -17.334 1.00 90.62 290 ALA A C 1
ATOM 2244 O O . ALA A 1 290 ? 28.791 1.522 -18.156 1.00 90.62 290 ALA A O 1
ATOM 2245 N N . ALA A 1 291 ? 29.476 -0.528 -17.585 1.00 87.81 291 ALA A N 1
ATOM 2246 C CA . ALA A 1 291 ? 29.058 -1.196 -18.819 1.00 87.81 291 ALA A CA 1
ATOM 2247 C C . ALA A 1 291 ? 28.907 -2.709 -18.592 1.00 87.81 291 ALA A C 1
ATOM 2249 O O . ALA A 1 291 ? 29.331 -3.228 -17.556 1.00 87.81 291 ALA A O 1
ATOM 2250 N N . ALA A 1 292 ? 28.332 -3.422 -19.566 1.00 84.50 292 ALA A N 1
ATOM 2251 C CA . ALA A 1 292 ? 28.291 -4.886 -19.566 1.00 84.50 292 ALA A CA 1
ATOM 2252 C C . ALA A 1 292 ? 29.707 -5.478 -19.433 1.00 84.50 292 ALA A C 1
ATOM 2254 O O . ALA A 1 292 ? 30.619 -5.052 -20.138 1.00 84.50 292 ALA A O 1
ATOM 2255 N N . GLY A 1 293 ? 29.889 -6.442 -18.525 1.00 83.50 293 GLY A N 1
ATOM 2256 C CA . GLY A 1 293 ? 31.187 -7.083 -18.266 1.00 83.50 293 GLY A CA 1
ATOM 2257 C C . GLY A 1 293 ? 32.229 -6.200 -17.563 1.00 83.50 293 GLY A C 1
ATOM 2258 O O . GLY A 1 293 ? 33.357 -6.641 -17.360 1.00 83.50 293 GLY A O 1
ATOM 2259 N N . GLY A 1 294 ? 31.880 -4.962 -17.194 1.00 89.06 294 GLY A N 1
ATOM 2260 C CA . GLY A 1 294 ? 32.715 -4.114 -16.345 1.00 89.06 294 GLY A CA 1
ATOM 2261 C C . GLY A 1 294 ? 32.661 -4.532 -14.873 1.00 89.06 294 GLY A C 1
ATOM 2262 O O . GLY A 1 294 ? 31.724 -5.201 -14.442 1.00 89.06 294 GLY A O 1
ATOM 2263 N N . ALA A 1 295 ? 33.644 -4.092 -14.085 1.00 92.38 295 ALA A N 1
ATOM 2264 C CA . ALA A 1 295 ? 33.696 -4.386 -12.655 1.00 92.38 295 ALA A CA 1
ATOM 2265 C C . ALA A 1 295 ? 32.520 -3.755 -11.889 1.00 92.38 295 ALA A C 1
ATOM 2267 O O . ALA A 1 295 ? 32.138 -2.610 -12.141 1.00 92.38 295 ALA A O 1
ATOM 2268 N N . TRP A 1 296 ? 31.979 -4.506 -10.927 1.00 95.12 296 TRP A N 1
ATOM 2269 C CA . TRP A 1 296 ? 30.997 -4.007 -9.971 1.00 95.12 296 TRP A CA 1
ATOM 2270 C C . TRP A 1 296 ? 31.682 -3.222 -8.857 1.00 95.12 296 TRP A C 1
ATOM 2272 O O . TRP A 1 296 ? 32.610 -3.707 -8.212 1.00 95.12 296 TRP A O 1
ATOM 2282 N N . GLU A 1 297 ? 31.170 -2.030 -8.584 1.00 93.94 297 GLU A N 1
ATOM 2283 C CA . GLU A 1 297 ? 31.682 -1.129 -7.562 1.00 93.94 297 GLU A CA 1
ATOM 2284 C C . GLU A 1 297 ? 30.565 -0.765 -6.584 1.00 93.94 297 GLU A C 1
ATOM 2286 O O . GLU A 1 297 ? 29.450 -0.423 -6.991 1.00 93.94 297 GLU A O 1
ATOM 2291 N N . LYS A 1 298 ? 30.858 -0.820 -5.281 1.00 92.88 298 LYS A N 1
ATOM 2292 C CA . LYS A 1 298 ? 29.909 -0.405 -4.247 1.00 92.88 298 LYS A CA 1
ATOM 2293 C C . LYS A 1 298 ? 29.691 1.106 -4.341 1.00 92.88 298 LYS A C 1
ATOM 2295 O O . LYS A 1 298 ? 30.632 1.881 -4.172 1.00 92.88 298 LYS A O 1
ATOM 2300 N N . LEU A 1 299 ? 28.450 1.510 -4.591 1.00 89.31 299 LEU A N 1
ATOM 2301 C CA . LEU A 1 299 ? 28.013 2.904 -4.564 1.00 89.31 299 LEU A CA 1
ATOM 2302 C C . LEU A 1 299 ? 27.607 3.337 -3.162 1.00 89.31 299 LEU A C 1
ATOM 2304 O O . LEU A 1 299 ? 27.905 4.458 -2.758 1.00 89.31 299 LEU A O 1
ATOM 2308 N N . PHE A 1 300 ? 26.899 2.466 -2.441 1.00 88.88 300 PHE A N 1
ATOM 2309 C CA . PHE A 1 300 ? 26.283 2.831 -1.172 1.00 88.88 300 PHE A CA 1
ATOM 2310 C C . PHE A 1 300 ? 26.120 1.635 -0.229 1.00 88.88 300 PHE A C 1
ATOM 2312 O O . PHE A 1 300 ? 26.029 0.491 -0.680 1.00 88.88 300 PHE A O 1
ATOM 2319 N N . GLU A 1 301 ? 26.064 1.905 1.075 1.00 89.81 301 GLU A N 1
ATOM 2320 C CA . GLU A 1 301 ? 25.781 0.928 2.129 1.00 89.81 301 GLU A CA 1
ATOM 2321 C C . GLU A 1 301 ? 24.847 1.537 3.183 1.00 89.81 301 GLU A C 1
ATOM 2323 O O . GLU A 1 301 ? 25.102 2.622 3.704 1.00 89.81 301 GLU A O 1
ATOM 2328 N N . MET A 1 302 ? 23.763 0.832 3.493 1.00 86.62 302 MET A N 1
ATOM 2329 C CA . MET A 1 302 ? 22.728 1.254 4.437 1.00 86.62 302 MET A CA 1
ATOM 2330 C C . MET A 1 302 ? 22.437 0.152 5.455 1.00 86.62 302 MET A C 1
ATOM 2332 O O . MET A 1 302 ? 22.598 -1.026 5.164 1.00 86.62 302 MET A O 1
ATOM 2336 N N . SER A 1 303 ? 21.982 0.530 6.639 1.00 81.25 303 SER A N 1
ATOM 2337 C CA . SER A 1 303 ? 21.662 -0.326 7.779 1.00 81.25 303 SER A CA 1
ATOM 2338 C C . SER A 1 303 ? 20.685 0.408 8.701 1.00 81.25 303 SER A C 1
ATOM 2340 O O . SER A 1 303 ? 20.478 1.615 8.558 1.00 81.25 303 SER A O 1
ATOM 2342 N N . SER A 1 304 ? 20.152 -0.273 9.716 1.00 70.88 304 SER A N 1
ATOM 2343 C CA . SER A 1 304 ? 19.337 0.386 10.748 1.00 70.88 304 SER A CA 1
ATOM 2344 C C . SER A 1 304 ? 20.103 1.428 11.579 1.00 70.88 304 SER A C 1
ATOM 2346 O O . SER A 1 304 ? 19.488 2.242 12.257 1.00 70.88 304 SER A O 1
ATOM 2348 N N . GLN A 1 305 ? 21.440 1.468 11.505 1.00 72.25 305 GLN A N 1
ATOM 2349 C CA . GLN A 1 305 ? 22.253 2.489 12.182 1.00 72.25 305 GLN A CA 1
ATOM 2350 C C . GLN A 1 305 ? 22.426 3.779 11.370 1.00 72.25 305 GLN A C 1
ATOM 2352 O O . GLN A 1 305 ? 22.745 4.816 11.947 1.00 72.25 305 GLN A O 1
ATOM 2357 N N . ASN A 1 306 ? 22.211 3.740 10.053 1.00 75.56 306 ASN A N 1
ATOM 2358 C CA . ASN A 1 306 ? 22.327 4.901 9.166 1.00 75.56 306 ASN A CA 1
ATOM 2359 C C . ASN A 1 306 ? 21.108 5.043 8.240 1.00 75.56 306 ASN A C 1
ATOM 2361 O O . ASN A 1 306 ? 21.223 5.532 7.120 1.00 75.56 306 ASN A O 1
ATOM 2365 N N . GLU A 1 307 ? 19.915 4.674 8.715 1.00 73.94 307 GLU A N 1
ATOM 2366 C CA . GLU A 1 307 ? 18.659 4.783 7.953 1.00 73.94 307 GLU A CA 1
ATOM 2367 C C . GLU A 1 307 ? 18.385 6.222 7.467 1.00 73.94 307 GLU A C 1
ATOM 2369 O O . GLU A 1 307 ? 17.782 6.446 6.414 1.00 73.94 307 GLU A O 1
ATOM 2374 N N . ARG A 1 308 ? 18.896 7.231 8.184 1.00 78.69 308 ARG A N 1
ATOM 2375 C CA . ARG A 1 308 ? 18.826 8.635 7.753 1.00 78.69 308 ARG A CA 1
ATOM 2376 C C . ARG A 1 308 ? 19.616 8.916 6.471 1.00 78.69 308 ARG A C 1
ATOM 2378 O O . ARG A 1 308 ? 19.291 9.859 5.756 1.00 78.69 308 ARG A O 1
ATOM 2385 N N . GLU A 1 309 ? 20.628 8.118 6.173 1.00 78.19 309 GLU A N 1
ATOM 2386 C CA . GLU A 1 309 ? 21.448 8.224 4.967 1.00 78.19 309 GLU A CA 1
ATOM 2387 C C . GLU A 1 309 ? 20.962 7.281 3.859 1.00 78.19 309 GLU A C 1
ATOM 2389 O O . GLU A 1 309 ? 21.474 7.354 2.746 1.00 78.19 309 GLU A O 1
ATOM 2394 N N . ALA A 1 310 ? 19.965 6.428 4.138 1.00 79.62 310 ALA A N 1
ATOM 2395 C CA . ALA A 1 310 ? 19.457 5.447 3.189 1.00 79.62 310 ALA A CA 1
ATOM 2396 C C . ALA A 1 310 ? 19.033 6.088 1.859 1.00 79.62 310 ALA A C 1
ATOM 2398 O O . ALA A 1 310 ? 18.506 7.209 1.799 1.00 79.62 310 ALA A O 1
ATOM 2399 N N . LEU A 1 311 ? 19.277 5.330 0.795 1.00 88.31 311 LEU A N 1
ATOM 2400 C CA . LEU A 1 311 ? 19.014 5.698 -0.583 1.00 88.31 311 LEU A CA 1
ATOM 2401 C C . LEU A 1 311 ? 18.305 4.539 -1.272 1.00 88.31 311 LEU A C 1
ATOM 2403 O O . LEU A 1 311 ? 18.790 3.416 -1.199 1.00 88.31 311 LEU A O 1
ATOM 2407 N N . ASP A 1 312 ? 17.243 4.827 -2.016 1.00 91.19 312 ASP A N 1
ATOM 2408 C CA . ASP A 1 312 ? 16.616 3.862 -2.921 1.00 91.19 312 ASP A CA 1
ATOM 2409 C C . ASP A 1 312 ? 16.811 4.296 -4.373 1.00 91.19 312 ASP A C 1
ATOM 2411 O O . ASP A 1 312 ? 16.779 5.487 -4.692 1.00 91.19 312 ASP A O 1
ATOM 2415 N N . VAL A 1 313 ? 17.014 3.331 -5.269 1.00 93.75 313 VAL A N 1
ATOM 2416 C CA . VAL A 1 313 ? 17.200 3.585 -6.704 1.00 93.75 313 VAL A CA 1
ATOM 2417 C C . VAL A 1 313 ? 15.871 3.396 -7.423 1.00 93.75 313 VAL A C 1
ATOM 2419 O O . VAL A 1 313 ? 15.314 2.303 -7.412 1.00 93.75 313 VAL A O 1
ATOM 2422 N N . CYS A 1 314 ? 15.381 4.446 -8.082 1.00 93.50 314 CYS A N 1
ATOM 2423 C CA . CYS A 1 314 ? 14.117 4.396 -8.817 1.00 93.50 314 CYS A CA 1
ATOM 2424 C C . CYS A 1 314 ? 14.296 3.938 -10.271 1.00 93.50 314 CYS A C 1
ATOM 2426 O O . CYS A 1 314 ? 13.384 3.346 -10.841 1.00 93.50 314 CYS A O 1
ATOM 2428 N N . GLY A 1 315 ? 15.441 4.244 -10.893 1.00 93.69 315 GLY A N 1
ATOM 2429 C CA . GLY A 1 315 ? 15.730 3.882 -12.283 1.00 93.69 315 GLY A CA 1
ATOM 2430 C C . GLY A 1 315 ? 16.714 4.830 -12.971 1.00 93.69 315 GLY A C 1
ATOM 2431 O O . GLY A 1 315 ? 17.077 5.869 -12.417 1.00 93.69 315 GLY A O 1
ATOM 2432 N N . PHE A 1 316 ? 17.135 4.466 -14.181 1.00 94.88 316 PHE A N 1
ATOM 2433 C CA . PHE A 1 316 ? 17.947 5.316 -15.056 1.00 94.88 316 PHE A CA 1
ATOM 2434 C C . PHE A 1 316 ? 17.097 6.330 -15.829 1.00 94.88 316 PHE A C 1
ATOM 2436 O O . PHE A 1 316 ? 15.932 6.076 -16.141 1.00 94.88 316 PHE A O 1
ATOM 2443 N N . ASP A 1 317 ? 17.705 7.464 -16.175 1.00 94.88 317 ASP A N 1
ATOM 2444 C CA . ASP A 1 317 ? 17.273 8.263 -17.320 1.00 94.88 317 ASP A CA 1
ATOM 2445 C C . ASP A 1 317 ? 17.781 7.641 -18.636 1.00 94.88 317 ASP A C 1
ATOM 2447 O O . ASP A 1 317 ? 18.631 6.754 -18.658 1.00 94.88 317 ASP A O 1
ATOM 2451 N N . SER A 1 318 ? 17.285 8.153 -19.757 1.00 92.81 318 SER A N 1
ATOM 2452 C CA . SER A 1 318 ? 17.638 7.733 -21.120 1.00 92.81 318 SER A CA 1
ATOM 2453 C C . SER A 1 318 ? 19.120 7.881 -21.508 1.00 92.81 318 SER A C 1
ATOM 2455 O O . SER A 1 318 ? 19.504 7.424 -22.582 1.00 92.81 318 SER A O 1
ATOM 2457 N N . ASP A 1 319 ? 19.951 8.520 -20.679 1.00 93.94 319 ASP A N 1
ATOM 2458 C CA . ASP A 1 319 ? 21.388 8.706 -20.919 1.00 93.94 319 ASP A CA 1
ATOM 2459 C C . ASP A 1 319 ? 22.267 7.567 -20.363 1.00 93.94 319 ASP A C 1
ATOM 2461 O O . ASP A 1 319 ? 23.487 7.600 -20.537 1.00 93.94 319 ASP A O 1
ATOM 2465 N N . ASP A 1 320 ? 21.669 6.578 -19.684 1.00 92.50 320 ASP A N 1
ATOM 2466 C CA . ASP A 1 320 ? 22.335 5.440 -19.029 1.00 92.50 320 ASP A CA 1
ATOM 2467 C C . ASP A 1 320 ? 23.450 5.832 -18.028 1.00 92.50 320 ASP A C 1
ATOM 2469 O O . ASP A 1 320 ? 24.314 5.014 -17.675 1.00 92.50 320 ASP A O 1
ATOM 2473 N N . ARG A 1 321 ? 23.431 7.086 -17.555 1.00 93.12 321 ARG A N 1
ATOM 2474 C CA . ARG A 1 321 ? 24.392 7.668 -16.604 1.00 93.12 321 ARG A CA 1
ATOM 2475 C C . ARG A 1 321 ? 23.693 8.259 -15.387 1.00 93.12 321 ARG A C 1
ATOM 2477 O O . ARG A 1 321 ? 24.172 8.075 -14.267 1.00 93.12 321 ARG A O 1
ATOM 2484 N N . THR A 1 322 ? 22.588 8.957 -15.600 1.00 96.12 322 THR A N 1
ATOM 2485 C CA . THR A 1 322 ? 21.808 9.609 -14.555 1.00 96.12 322 THR A CA 1
ATOM 2486 C C . THR A 1 322 ? 20.859 8.597 -13.925 1.00 96.12 322 THR A C 1
ATOM 2488 O O . THR A 1 322 ? 19.990 8.043 -14.593 1.00 96.12 322 THR A O 1
ATOM 2491 N N . LEU A 1 323 ? 20.999 8.374 -12.620 1.00 96.25 323 LEU A N 1
ATOM 2492 C CA . LEU A 1 323 ? 20.016 7.665 -11.808 1.00 96.25 323 LEU A CA 1
ATOM 2493 C C . LEU A 1 323 ? 19.066 8.657 -11.147 1.00 96.25 323 LEU A C 1
ATOM 2495 O O . LEU A 1 323 ? 19.482 9.700 -10.645 1.00 96.25 323 LEU A O 1
ATOM 2499 N N . TYR A 1 324 ? 17.796 8.285 -11.073 1.00 96.75 324 TYR A N 1
ATOM 2500 C CA . TYR A 1 324 ? 16.855 8.878 -10.139 1.00 96.75 324 TYR A CA 1
ATOM 2501 C C . TYR A 1 324 ? 16.849 8.054 -8.857 1.00 96.75 324 TYR A C 1
ATOM 2503 O O . TYR A 1 324 ? 16.661 6.836 -8.897 1.00 96.75 324 TYR A O 1
ATOM 2511 N N . VAL A 1 325 ? 17.063 8.718 -7.725 1.00 96.00 325 VAL A N 1
ATOM 2512 C CA . VAL A 1 325 ? 17.176 8.080 -6.409 1.00 96.00 325 VAL A CA 1
ATOM 2513 C C . VAL A 1 325 ? 16.357 8.837 -5.372 1.00 96.00 325 VAL A C 1
ATOM 2515 O O . VAL A 1 325 ? 16.302 10.067 -5.416 1.00 96.00 325 VAL A O 1
ATOM 2518 N N . THR A 1 326 ? 15.746 8.141 -4.418 1.00 95.25 326 THR A N 1
ATOM 2519 C CA . THR A 1 326 ? 15.145 8.787 -3.244 1.00 95.25 326 THR A CA 1
ATOM 2520 C C . THR A 1 326 ? 16.104 8.733 -2.069 1.00 95.25 326 THR A C 1
ATOM 2522 O O . THR A 1 326 ? 16.612 7.669 -1.738 1.00 95.25 326 THR A O 1
ATOM 2525 N N . ALA A 1 327 ? 16.375 9.882 -1.449 1.00 94.38 327 ALA A N 1
ATOM 2526 C CA . ALA A 1 327 ? 17.296 10.001 -0.320 1.00 94.38 327 ALA A CA 1
ATOM 2527 C C . ALA A 1 327 ? 16.938 11.203 0.566 1.00 94.38 327 ALA A C 1
ATOM 2529 O O . ALA A 1 327 ? 16.365 12.194 0.098 1.00 94.38 327 ALA A O 1
ATOM 2530 N N . ARG A 1 328 ? 17.305 11.145 1.851 1.00 91.94 328 ARG A N 1
ATOM 2531 C CA . ARG A 1 328 ? 17.037 12.227 2.818 1.00 91.94 328 ARG A CA 1
ATOM 2532 C C . ARG A 1 328 ? 18.069 13.350 2.787 1.00 91.94 328 ARG A C 1
ATOM 2534 O O . ARG A 1 328 ? 17.664 14.503 2.836 1.00 91.94 328 ARG A O 1
ATOM 2541 N N . ARG A 1 329 ? 19.371 13.051 2.679 1.00 88.88 329 ARG A N 1
ATOM 2542 C CA . ARG A 1 329 ? 20.462 14.057 2.634 1.00 88.88 329 ARG A CA 1
ATOM 2543 C C . ARG A 1 329 ? 20.288 15.166 3.691 1.00 88.88 329 ARG A C 1
ATOM 2545 O O . ARG A 1 329 ? 20.011 16.314 3.355 1.00 88.88 329 ARG A O 1
ATOM 2552 N N . ASP A 1 330 ? 20.347 14.785 4.967 1.00 85.00 330 ASP A N 1
ATOM 2553 C CA . ASP A 1 330 ? 20.114 15.629 6.157 1.00 85.00 330 ASP A CA 1
ATOM 2554 C C . ASP A 1 330 ? 18.679 16.125 6.391 1.00 85.00 330 ASP A C 1
ATOM 2556 O O . ASP A 1 330 ? 18.370 16.616 7.484 1.00 85.00 330 ASP A O 1
ATOM 2560 N N . ARG A 1 331 ? 17.762 15.935 5.439 1.00 91.62 331 ARG A N 1
ATOM 2561 C CA . ARG A 1 331 ? 16.340 16.261 5.605 1.00 91.62 331 ARG A CA 1
ATOM 2562 C C . ARG A 1 331 ? 15.639 15.246 6.505 1.00 91.62 331 ARG A C 1
ATOM 2564 O O . ARG A 1 331 ? 16.108 14.133 6.730 1.00 91.62 331 ARG A O 1
ATOM 2571 N N . ASP A 1 332 ? 14.479 15.647 7.010 1.00 93.88 332 ASP A N 1
ATOM 2572 C CA . ASP A 1 332 ? 13.573 14.742 7.720 1.00 93.88 332 ASP A CA 1
ATOM 2573 C C . ASP A 1 332 ? 12.812 13.816 6.750 1.00 93.88 332 ASP A C 1
ATOM 2575 O O . ASP A 1 332 ? 12.706 12.612 6.984 1.00 93.88 332 ASP A O 1
ATOM 2579 N N . LYS A 1 333 ? 12.325 14.382 5.637 1.00 94.81 333 LYS A N 1
ATOM 2580 C CA . LYS A 1 333 ? 11.606 13.667 4.575 1.00 94.81 333 LYS A CA 1
ATOM 2581 C C . LYS A 1 333 ? 12.539 13.273 3.437 1.00 94.81 333 LYS A C 1
ATOM 2583 O O . LYS A 1 333 ? 13.329 14.107 2.982 1.00 94.81 333 LYS A O 1
ATOM 2588 N N . ALA A 1 334 ? 12.420 12.036 2.961 1.00 95.44 334 ALA A N 1
ATOM 2589 C CA . ALA A 1 334 ? 13.076 11.602 1.733 1.00 95.44 334 ALA A CA 1
ATOM 2590 C C . ALA A 1 334 ? 12.559 12.408 0.534 1.00 95.44 334 ALA A C 1
ATOM 2592 O O . ALA A 1 334 ? 11.388 12.787 0.479 1.00 95.44 334 ALA A O 1
ATOM 2593 N N . ALA A 1 335 ? 13.449 12.678 -0.413 1.00 96.88 335 ALA A N 1
ATOM 2594 C CA . ALA A 1 335 ? 13.168 13.442 -1.618 1.00 96.88 335 ALA A CA 1
ATOM 2595 C C . ALA A 1 335 ? 13.801 12.753 -2.833 1.00 96.88 335 ALA A C 1
ATOM 2597 O O . ALA A 1 335 ? 14.735 11.967 -2.672 1.00 96.88 335 ALA A O 1
ATOM 2598 N N . LEU A 1 336 ? 13.307 13.042 -4.036 1.00 97.75 336 LEU A N 1
ATOM 2599 C CA . LEU A 1 336 ? 13.845 12.507 -5.285 1.00 97.75 336 LEU A CA 1
ATOM 2600 C C . LEU A 1 336 ? 14.990 13.384 -5.795 1.00 97.75 336 LEU A C 1
ATOM 2602 O O . LEU A 1 336 ? 14.818 14.588 -5.981 1.00 97.75 336 LEU A O 1
ATOM 2606 N N . TRP A 1 337 ? 16.123 12.771 -6.106 1.00 97.38 337 TRP A N 1
ATOM 2607 C CA . TRP A 1 337 ? 17.328 13.423 -6.605 1.00 97.38 337 TRP A CA 1
ATOM 2608 C C . TRP A 1 337 ? 17.797 12.776 -7.902 1.00 97.38 337 TRP A C 1
ATOM 2610 O O . TRP A 1 337 ? 17.597 11.579 -8.117 1.00 97.38 337 TRP A O 1
ATOM 2620 N N . LYS A 1 338 ? 18.498 13.550 -8.731 1.00 97.44 338 LYS A N 1
ATOM 2621 C CA . LYS A 1 338 ? 19.424 12.978 -9.713 1.00 97.44 338 LYS A CA 1
ATOM 2622 C C . LYS A 1 338 ? 20.698 12.512 -9.009 1.00 97.44 338 LYS A C 1
ATOM 2624 O O . LYS A 1 338 ? 21.164 13.155 -8.067 1.00 97.44 338 LYS A O 1
ATOM 2629 N N . TYR A 1 339 ? 21.291 11.437 -9.499 1.00 96.25 339 TYR A N 1
ATOM 2630 C CA . TYR A 1 339 ? 22.569 10.901 -9.050 1.00 96.25 339 TYR A CA 1
ATOM 2631 C C . TYR A 1 339 ? 23.402 10.498 -10.268 1.00 96.25 339 TYR A C 1
ATOM 2633 O O . TYR A 1 339 ? 22.956 9.713 -11.101 1.00 96.25 339 TYR A O 1
ATOM 2641 N N . ASP A 1 340 ? 24.605 11.049 -10.388 1.00 95.56 340 ASP A N 1
ATOM 2642 C CA . ASP A 1 340 ? 25.518 10.753 -11.490 1.00 95.56 340 ASP A CA 1
ATOM 2643 C C . ASP A 1 340 ? 26.363 9.526 -11.135 1.00 95.56 340 ASP A C 1
ATOM 2645 O O . ASP A 1 340 ? 27.153 9.557 -10.191 1.00 95.56 340 ASP A O 1
ATOM 2649 N N . THR A 1 341 ? 26.209 8.435 -11.886 1.00 92.00 341 THR A N 1
ATOM 2650 C CA . THR A 1 341 ? 26.919 7.179 -11.596 1.00 92.00 341 THR A CA 1
ATOM 2651 C C . THR A 1 341 ? 28.412 7.220 -11.913 1.00 92.00 341 THR A C 1
ATOM 2653 O O . THR A 1 341 ? 29.163 6.396 -11.390 1.00 92.00 341 THR A O 1
ATOM 2656 N N . GLN A 1 342 ? 28.863 8.174 -12.731 1.00 88.88 342 GLN A N 1
ATOM 2657 C CA . GLN A 1 342 ? 30.266 8.329 -13.101 1.00 88.88 342 GLN A CA 1
ATOM 2658 C C . GLN A 1 342 ? 31.021 9.168 -12.068 1.00 88.88 342 GLN A C 1
ATOM 2660 O O . GLN A 1 342 ? 32.092 8.770 -11.617 1.00 88.88 342 GLN A O 1
ATOM 2665 N N . THR A 1 343 ? 30.472 10.322 -11.680 1.00 92.94 343 THR A N 1
ATOM 2666 C CA . THR A 1 343 ? 31.094 11.183 -10.656 1.00 92.94 343 THR A CA 1
ATOM 2667 C C . THR A 1 343 ? 30.755 10.741 -9.234 1.00 92.94 343 THR A C 1
ATOM 2669 O O . THR A 1 343 ? 31.427 11.161 -8.293 1.00 92.94 343 THR A O 1
ATOM 2672 N N . ARG A 1 344 ? 29.738 9.880 -9.076 1.00 91.56 344 ARG A N 1
ATOM 2673 C CA . ARG A 1 344 ? 29.187 9.392 -7.801 1.00 91.56 344 ARG A CA 1
ATOM 2674 C C . ARG A 1 344 ? 28.667 10.510 -6.904 1.00 91.56 344 ARG A C 1
ATOM 2676 O O . ARG A 1 344 ? 28.773 10.451 -5.678 1.00 91.56 344 ARG A O 1
ATOM 2683 N N . GLN A 1 345 ? 28.109 11.545 -7.521 1.00 93.19 345 GLN A N 1
ATOM 2684 C CA . GLN A 1 345 ? 27.604 12.722 -6.828 1.00 93.19 345 GLN A CA 1
ATOM 2685 C C . GLN A 1 345 ? 26.101 12.876 -7.030 1.00 93.19 345 GLN A C 1
ATOM 2687 O O . GLN A 1 345 ? 25.564 12.662 -8.119 1.00 93.19 345 GLN A O 1
ATOM 2692 N N . PHE A 1 346 ? 25.422 13.304 -5.966 1.00 94.38 346 PHE A N 1
ATOM 2693 C CA . PHE A 1 346 ? 24.057 13.798 -6.077 1.00 94.38 346 PHE A CA 1
ATOM 2694 C C . PHE A 1 346 ? 24.037 15.087 -6.894 1.00 94.38 346 PHE A C 1
ATOM 2696 O O . PHE A 1 346 ? 24.811 16.009 -6.636 1.00 94.38 346 PHE A O 1
ATOM 2703 N N . GLY A 1 347 ? 23.110 15.149 -7.839 1.00 94.94 347 GLY A N 1
ATOM 2704 C CA . GLY A 1 347 ? 22.806 16.333 -8.619 1.00 94.94 347 GLY A CA 1
ATOM 2705 C C . GLY A 1 347 ? 21.584 17.073 -8.079 1.00 94.94 347 GLY A C 1
ATOM 2706 O O . GLY A 1 347 ? 21.412 17.274 -6.876 1.00 94.94 347 GLY A O 1
ATOM 2707 N N . GLU A 1 348 ? 20.743 17.495 -9.016 1.00 96.25 348 GLU A N 1
ATOM 2708 C CA . GLU A 1 348 ? 19.535 18.289 -8.796 1.00 96.25 348 GLU A CA 1
ATOM 2709 C C . GLU A 1 348 ? 18.498 17.586 -7.897 1.00 96.25 348 GLU A C 1
ATOM 2711 O O . GLU A 1 348 ? 18.252 16.383 -8.030 1.00 96.25 348 GLU A O 1
ATOM 2716 N N . LEU A 1 349 ? 17.870 18.359 -7.003 1.00 96.94 349 LEU A N 1
ATOM 2717 C CA . LEU A 1 349 ? 16.660 17.968 -6.275 1.00 96.94 349 LEU A CA 1
ATOM 2718 C C . LEU A 1 349 ? 15.461 18.066 -7.222 1.00 96.94 349 LEU A C 1
ATOM 2720 O O . LEU A 1 349 ? 15.137 19.155 -7.684 1.00 96.94 349 LEU A O 1
ATOM 2724 N N . MET A 1 350 ? 14.797 16.946 -7.484 1.00 97.19 350 MET A N 1
ATOM 2725 C CA . MET A 1 350 ? 13.732 16.856 -8.484 1.00 97.19 350 MET A CA 1
ATOM 2726 C C . MET A 1 350 ? 12.333 16.994 -7.879 1.00 97.19 350 MET A C 1
ATOM 2728 O O . MET A 1 350 ? 11.476 17.655 -8.461 1.00 97.19 350 MET A O 1
ATOM 2732 N N . VAL A 1 351 ? 12.085 16.341 -6.738 1.00 97.69 351 VAL A N 1
ATOM 2733 C CA . VAL A 1 351 ? 10.783 16.343 -6.048 1.00 97.69 351 VAL A CA 1
ATOM 2734 C C . VAL A 1 351 ? 10.998 16.262 -4.546 1.00 97.69 351 VAL A C 1
ATOM 2736 O O . VAL A 1 351 ? 11.720 15.383 -4.078 1.00 97.69 351 VAL A O 1
ATOM 2739 N N . ASP A 1 352 ? 10.322 17.116 -3.787 1.00 96.88 352 ASP A N 1
ATOM 2740 C CA . ASP A 1 352 ? 10.183 17.009 -2.340 1.00 96.88 352 ASP A CA 1
ATOM 2741 C C . ASP A 1 352 ? 8.733 17.228 -1.890 1.00 96.88 352 ASP A C 1
ATOM 2743 O O . ASP A 1 352 ? 7.873 17.671 -2.652 1.00 96.88 352 ASP A O 1
ATOM 2747 N N . ASP A 1 353 ? 8.447 16.873 -0.638 1.00 96.50 353 ASP A N 1
ATOM 2748 C CA . ASP A 1 353 ? 7.147 17.095 -0.018 1.00 96.50 353 ASP A CA 1
ATOM 2749 C C . ASP A 1 353 ? 7.330 17.459 1.463 1.00 96.50 353 ASP A C 1
ATOM 2751 O O . ASP A 1 353 ? 8.262 17.000 2.128 1.00 96.50 353 ASP A O 1
ATOM 2755 N N . ALA A 1 354 ? 6.460 18.329 1.978 1.00 95.44 354 ALA A N 1
ATOM 2756 C CA . ALA A 1 354 ? 6.515 18.781 3.366 1.00 95.44 354 ALA A CA 1
ATOM 2757 C C . ALA A 1 354 ? 5.901 17.764 4.347 1.00 95.44 354 ALA A C 1
ATOM 2759 O O . ALA A 1 354 ? 6.212 17.792 5.538 1.00 95.44 354 ALA A O 1
ATOM 2760 N N . ILE A 1 355 ? 5.025 16.884 3.857 1.00 94.69 355 ILE A N 1
ATOM 2761 C CA . ILE A 1 355 ? 4.205 15.980 4.669 1.00 94.69 355 ILE A CA 1
ATOM 2762 C C . ILE A 1 355 ? 4.810 14.576 4.688 1.00 94.69 355 ILE A C 1
ATOM 2764 O O . ILE A 1 355 ? 4.866 13.952 5.748 1.00 94.69 355 ILE A O 1
ATOM 2768 N N . VAL A 1 356 ? 5.285 14.092 3.539 1.00 95.75 356 VAL A N 1
ATOM 2769 C CA . VAL A 1 356 ? 5.637 12.679 3.339 1.00 95.75 356 VAL A CA 1
ATOM 2770 C C . VAL A 1 356 ? 7.071 12.466 2.866 1.00 95.75 356 VAL A C 1
ATOM 2772 O O . VAL A 1 356 ? 7.687 13.353 2.283 1.00 95.75 356 VAL A O 1
ATOM 2775 N N . ASP A 1 357 ? 7.586 11.259 3.089 1.00 94.69 357 ASP A N 1
ATOM 2776 C CA . ASP A 1 357 ? 8.753 10.745 2.376 1.00 94.69 357 ASP A CA 1
ATOM 2777 C C . ASP A 1 357 ? 8.377 10.459 0.910 1.00 94.69 357 ASP A C 1
ATOM 2779 O O . ASP A 1 357 ? 7.446 9.698 0.633 1.00 94.69 357 ASP A O 1
ATOM 2783 N N . VAL A 1 358 ? 9.110 11.044 -0.039 1.00 95.12 358 VAL A N 1
ATOM 2784 C CA . VAL A 1 358 ? 8.993 10.704 -1.465 1.00 95.12 358 VAL A CA 1
ATOM 2785 C C . VAL A 1 358 ? 9.714 9.376 -1.704 1.00 95.12 358 VAL A C 1
ATOM 2787 O O . VAL A 1 358 ? 10.913 9.281 -1.451 1.00 95.12 358 VAL A O 1
ATOM 2790 N N . ALA A 1 359 ? 8.994 8.363 -2.194 1.00 91.31 359 ALA A N 1
ATOM 2791 C CA . ALA A 1 359 ? 9.505 7.011 -2.443 1.00 91.31 359 ALA A CA 1
ATOM 2792 C C . ALA A 1 359 ? 9.363 6.618 -3.922 1.00 91.31 359 ALA A C 1
ATOM 2794 O O . ALA A 1 359 ? 8.443 7.083 -4.595 1.00 91.31 359 ALA A O 1
ATOM 2795 N N . CYS A 1 360 ? 10.234 5.730 -4.416 1.00 86.56 360 CYS A N 1
ATOM 2796 C CA . CYS A 1 360 ? 10.274 5.293 -5.821 1.00 86.56 360 CYS A CA 1
ATOM 2797 C C . CYS A 1 360 ? 8.999 4.596 -6.334 1.00 86.56 360 CYS A C 1
ATOM 2799 O O . CYS A 1 360 ? 8.850 4.446 -7.544 1.00 86.56 360 CYS A O 1
ATOM 2801 N N . GLY A 1 361 ? 8.081 4.197 -5.446 1.00 78.38 361 GLY A N 1
ATOM 2802 C CA . GLY A 1 361 ? 6.898 3.412 -5.801 1.00 78.38 361 GLY A CA 1
ATOM 2803 C C . GLY A 1 361 ? 7.237 1.954 -6.132 1.00 78.38 361 GLY A C 1
ATOM 2804 O O . GLY A 1 361 ? 8.393 1.599 -6.353 1.00 78.38 361 GLY A O 1
ATOM 2805 N N . ALA A 1 362 ? 6.224 1.088 -6.145 1.00 69.06 362 ALA A N 1
ATOM 2806 C CA . ALA A 1 362 ? 6.388 -0.289 -6.606 1.00 69.06 362 ALA A CA 1
ATOM 2807 C C . ALA A 1 362 ? 6.210 -0.363 -8.136 1.00 69.06 362 ALA A C 1
ATOM 2809 O O . ALA A 1 362 ? 5.383 0.377 -8.684 1.00 69.06 362 ALA A O 1
ATOM 2810 N N . PRO A 1 363 ? 6.896 -1.284 -8.839 1.00 60.91 363 PRO A N 1
ATOM 2811 C CA . PRO A 1 363 ? 6.720 -1.459 -10.275 1.00 60.91 363 PRO A CA 1
ATOM 2812 C C . PRO A 1 363 ? 5.244 -1.632 -10.651 1.00 60.91 363 PRO A C 1
ATOM 2814 O O . PRO A 1 363 ? 4.541 -2.520 -10.172 1.00 60.91 363 PRO A O 1
ATOM 2817 N N . ASP A 1 364 ? 4.773 -0.782 -11.556 1.00 60.41 364 ASP A N 1
ATOM 2818 C CA . ASP A 1 364 ? 3.398 -0.742 -12.050 1.00 60.41 364 ASP A CA 1
ATOM 2819 C C . ASP A 1 364 ? 2.272 -0.372 -11.074 1.00 60.41 364 ASP A C 1
ATOM 2821 O O . ASP A 1 364 ? 1.098 -0.501 -11.446 1.00 60.41 364 ASP A O 1
ATOM 2825 N N . SER A 1 365 ? 2.594 0.192 -9.903 1.00 67.31 365 SER A N 1
ATOM 2826 C CA . SER A 1 365 ? 1.587 0.829 -9.038 1.00 67.31 365 SER A CA 1
ATOM 2827 C C . SER A 1 365 ? 1.011 2.113 -9.653 1.00 67.31 365 SER A C 1
ATOM 2829 O O . SER A 1 365 ? -0.115 2.493 -9.351 1.00 67.31 365 SER A O 1
ATOM 2831 N N . GLY A 1 366 ? 1.755 2.752 -10.565 1.00 75.75 366 GLY A N 1
ATOM 2832 C CA . GLY A 1 366 ? 1.440 4.088 -11.086 1.00 75.75 366 GLY A CA 1
ATOM 2833 C C . GLY A 1 366 ? 2.162 5.211 -10.338 1.00 75.75 366 GLY A C 1
ATOM 2834 O O . GLY A 1 366 ? 2.172 6.334 -10.838 1.00 75.75 366 GLY A O 1
ATOM 2835 N N . ASP A 1 367 ? 2.809 4.889 -9.216 1.00 85.69 367 ASP A N 1
ATOM 2836 C CA . ASP A 1 367 ? 3.807 5.731 -8.559 1.00 85.69 367 ASP A CA 1
ATOM 2837 C C . ASP A 1 367 ? 5.198 5.484 -9.165 1.00 85.69 367 ASP A C 1
ATOM 2839 O O . ASP A 1 367 ? 5.431 4.472 -9.830 1.00 85.69 367 ASP A O 1
ATOM 2843 N N . GLY A 1 368 ? 6.120 6.413 -8.929 1.00 92.50 368 GLY A N 1
ATOM 2844 C CA . GLY A 1 368 ? 7.486 6.370 -9.430 1.00 92.50 368 GLY A CA 1
ATOM 2845 C C . GLY A 1 368 ? 7.709 7.212 -10.681 1.00 92.50 368 GLY A C 1
ATOM 2846 O O . GLY A 1 368 ? 7.004 8.193 -10.945 1.00 92.50 368 GLY A O 1
ATOM 2847 N N . LEU A 1 369 ? 8.740 6.846 -11.442 1.00 92.75 369 LEU A N 1
ATOM 2848 C CA . LEU A 1 369 ? 9.167 7.577 -12.634 1.00 92.75 369 LEU A CA 1
ATOM 2849 C C . LEU A 1 369 ? 8.100 7.519 -13.732 1.00 92.75 369 LEU A C 1
ATOM 2851 O O . LEU A 1 369 ? 7.604 6.457 -14.106 1.00 92.75 369 LEU A O 1
ATOM 2855 N N . LEU A 1 370 ? 7.790 8.681 -14.302 1.00 91.69 370 LEU A N 1
ATOM 2856 C CA . LEU A 1 370 ? 7.033 8.787 -15.541 1.00 91.69 370 LEU A CA 1
ATOM 2857 C C . LEU A 1 370 ? 8.021 8.802 -16.697 1.00 91.69 370 LEU A C 1
ATOM 2859 O O . LEU A 1 370 ? 8.804 9.739 -16.830 1.00 91.69 370 LEU A O 1
ATOM 2863 N N . VAL A 1 371 ? 7.962 7.773 -17.532 1.00 89.69 371 VAL A N 1
ATOM 2864 C CA . VAL A 1 371 ? 8.900 7.562 -18.636 1.00 89.69 371 VAL A CA 1
ATOM 2865 C C . VAL A 1 371 ? 8.156 7.701 -19.961 1.00 89.69 371 VAL A C 1
ATOM 2867 O O . VAL A 1 371 ? 7.094 7.102 -20.135 1.00 89.69 371 VAL A O 1
ATOM 2870 N N . ASP A 1 372 ? 8.698 8.478 -20.902 1.00 89.56 372 ASP A N 1
ATOM 2871 C CA . ASP A 1 372 ? 8.176 8.499 -22.271 1.00 89.56 372 ASP A CA 1
ATOM 2872 C C . ASP A 1 372 ? 8.426 7.118 -22.914 1.00 89.56 372 ASP A C 1
ATOM 2874 O O . ASP A 1 372 ? 9.573 6.662 -22.976 1.00 89.56 372 ASP A O 1
ATOM 2878 N N . PRO A 1 373 ? 7.383 6.411 -23.381 1.00 87.94 373 PRO A N 1
ATOM 2879 C CA . PRO A 1 373 ? 7.522 5.022 -23.811 1.00 87.94 373 PRO A CA 1
ATOM 2880 C C . PRO A 1 373 ? 8.359 4.853 -25.085 1.00 87.94 373 PRO A C 1
ATOM 2882 O O . PRO A 1 373 ? 8.861 3.750 -25.329 1.00 87.94 373 PRO A O 1
ATOM 2885 N N . GLU A 1 374 ? 8.517 5.919 -25.873 1.00 87.44 374 GLU A N 1
ATOM 2886 C CA . GLU A 1 374 ? 9.289 5.954 -27.113 1.00 87.44 374 GLU A CA 1
ATOM 2887 C C . GLU A 1 374 ? 10.761 6.262 -26.846 1.00 87.44 374 GLU A C 1
ATOM 2889 O O . GLU A 1 374 ? 11.626 5.474 -27.227 1.00 87.44 374 GLU A O 1
ATOM 2894 N N . THR A 1 375 ? 11.036 7.385 -26.175 1.00 88.31 375 THR A N 1
ATOM 2895 C CA . THR A 1 375 ? 12.406 7.888 -25.972 1.00 88.31 375 THR A CA 1
ATOM 2896 C C . THR A 1 375 ? 13.079 7.325 -24.726 1.00 88.31 375 THR A C 1
ATOM 2898 O O . THR A 1 375 ? 14.281 7.496 -24.559 1.00 88.31 375 THR A O 1
ATOM 2901 N N . LYS A 1 376 ? 12.310 6.682 -23.836 1.00 88.50 376 LYS A N 1
ATOM 2902 C CA . LYS A 1 376 ? 12.740 6.211 -22.508 1.00 88.50 376 LYS A CA 1
ATOM 2903 C C . LYS A 1 376 ? 13.227 7.314 -21.568 1.00 88.50 376 LYS A C 1
ATOM 2905 O O . LYS A 1 376 ? 13.734 7.020 -20.492 1.00 88.50 376 LYS A O 1
ATOM 2910 N N . LYS A 1 377 ? 13.033 8.581 -21.936 1.00 91.69 377 LYS A N 1
ATOM 2911 C CA . LYS A 1 377 ? 13.382 9.718 -21.089 1.00 91.69 377 LYS A CA 1
ATOM 2912 C C . LYS A 1 377 ? 12.431 9.804 -19.904 1.00 91.69 377 LYS A C 1
ATOM 2914 O O . LYS A 1 377 ? 11.214 9.675 -20.074 1.00 91.69 377 LYS A O 1
ATOM 2919 N N . VAL A 1 378 ? 12.966 10.089 -18.722 1.00 92.81 378 VAL A N 1
ATOM 2920 C CA . VAL A 1 378 ? 12.140 10.401 -17.554 1.00 92.81 378 VAL A CA 1
ATOM 2921 C C . VAL A 1 378 ? 11.579 11.816 -17.708 1.00 92.81 378 VAL A C 1
ATOM 2923 O O . VAL A 1 378 ? 12.305 12.804 -17.791 1.00 92.81 378 VAL A O 1
ATOM 2926 N N . VAL A 1 379 ? 10.254 11.923 -17.752 1.00 93.19 379 VAL A N 1
ATOM 2927 C CA . VAL A 1 379 ? 9.522 13.181 -17.967 1.00 93.19 379 VAL A CA 1
ATOM 2928 C C . VAL A 1 379 ? 8.805 13.678 -16.715 1.00 93.19 379 VAL A C 1
ATOM 2930 O O . VAL A 1 379 ? 8.254 14.778 -16.714 1.00 93.19 379 VAL A O 1
ATOM 2933 N N . GLY A 1 380 ? 8.803 12.896 -15.638 1.00 94.31 380 GLY A N 1
ATOM 2934 C CA . GLY A 1 380 ? 8.180 13.279 -14.381 1.00 94.31 380 GLY A CA 1
ATOM 2935 C C . GLY A 1 380 ? 8.201 12.179 -13.331 1.00 94.31 380 GLY A C 1
ATOM 2936 O O . GLY A 1 380 ? 8.878 11.163 -13.480 1.00 94.31 380 GLY A O 1
ATOM 2937 N N . PHE A 1 381 ? 7.417 12.382 -12.280 1.00 95.25 381 PHE A N 1
ATOM 2938 C CA . PHE A 1 381 ? 7.308 11.490 -11.137 1.00 95.25 381 PHE A CA 1
ATOM 2939 C C . PHE A 1 381 ? 5.903 11.540 -10.534 1.00 95.25 381 PHE A C 1
ATOM 2941 O O . PHE A 1 381 ? 5.273 12.600 -10.505 1.00 95.25 381 PHE A O 1
ATOM 2948 N N . THR A 1 382 ? 5.413 10.402 -10.050 1.00 94.50 382 THR A N 1
ATOM 2949 C CA . THR A 1 382 ? 4.138 10.284 -9.328 1.00 94.50 382 THR A CA 1
ATOM 2950 C C . THR A 1 382 ? 4.381 9.693 -7.945 1.00 94.50 382 THR A C 1
ATOM 2952 O O . THR A 1 382 ? 5.175 8.770 -7.810 1.00 94.50 382 THR A O 1
ATOM 2955 N N . TYR A 1 383 ? 3.730 10.222 -6.912 1.00 94.19 383 TYR A N 1
ATOM 2956 C CA . TYR A 1 383 ? 3.865 9.714 -5.545 1.00 94.19 383 TYR A CA 1
ATOM 2957 C C . TYR A 1 383 ? 2.626 10.014 -4.697 1.00 94.19 383 TYR A C 1
ATOM 2959 O O . TYR A 1 383 ? 1.837 10.905 -5.014 1.00 94.19 383 TYR A O 1
ATOM 2967 N N . GLN A 1 384 ? 2.471 9.290 -3.589 1.00 91.50 384 GLN A N 1
ATOM 2968 C CA . GLN A 1 384 ? 1.366 9.465 -2.644 1.00 91.50 384 GLN A CA 1
ATOM 2969 C C . GLN A 1 384 ? 1.741 10.481 -1.552 1.00 91.50 384 GLN A C 1
ATOM 2971 O O . GLN A 1 384 ? 2.653 10.220 -0.772 1.00 91.50 384 GLN A O 1
ATOM 2976 N N . SER A 1 385 ? 1.030 11.606 -1.440 1.00 94.06 385 SER A N 1
ATOM 2977 C CA . SER A 1 385 ? 1.119 12.555 -0.310 1.00 94.06 385 SER A CA 1
ATOM 2978 C C . SER A 1 385 ? -0.188 12.526 0.496 1.00 94.06 385 SER A C 1
ATOM 2980 O O . SER A 1 385 ? -0.733 11.443 0.698 1.00 94.06 385 SER A O 1
ATOM 2982 N N . ASP A 1 386 ? -0.710 13.671 0.932 1.00 93.25 386 ASP A N 1
ATOM 2983 C CA . ASP A 1 386 ? -2.099 13.852 1.383 1.00 93.25 386 ASP A CA 1
ATOM 2984 C C . ASP A 1 386 ? -3.121 13.427 0.312 1.00 93.25 386 ASP A C 1
ATOM 2986 O O . ASP A 1 386 ? -4.225 12.981 0.617 1.00 93.25 386 ASP A O 1
ATOM 2990 N N . ARG A 1 387 ? -2.717 13.551 -0.957 1.00 93.38 387 ARG A N 1
ATOM 2991 C CA . ARG A 1 387 ? -3.339 12.986 -2.159 1.00 93.38 387 ARG A CA 1
ATOM 2992 C C . ARG A 1 387 ? -2.237 12.552 -3.137 1.00 93.38 387 ARG A C 1
ATOM 2994 O O . ARG A 1 387 ? -1.096 13.004 -2.992 1.00 93.38 387 ARG A O 1
ATOM 3001 N N . PRO A 1 388 ? -2.533 11.709 -4.142 1.00 93.06 388 PRO A N 1
ATOM 3002 C CA . PRO A 1 388 ? -1.580 11.413 -5.201 1.00 93.06 388 PRO A CA 1
ATOM 3003 C C . PRO A 1 388 ? -1.163 12.704 -5.915 1.00 93.06 388 PRO A C 1
ATOM 3005 O O . PRO A 1 388 ? -2.003 13.515 -6.314 1.00 93.06 388 PRO A O 1
ATOM 3008 N N . LYS A 1 389 ? 0.144 12.897 -6.078 1.00 94.12 389 LYS A N 1
ATOM 3009 C CA . LYS A 1 389 ? 0.743 14.053 -6.747 1.00 94.12 389 LYS A CA 1
ATOM 3010 C C . LYS A 1 389 ? 1.524 13.595 -7.961 1.00 94.12 389 LYS A C 1
ATOM 3012 O O . LYS A 1 389 ? 2.132 12.528 -7.970 1.00 94.12 389 LYS A O 1
ATOM 3017 N N . LYS A 1 390 ? 1.511 14.439 -8.989 1.00 93.88 390 LYS A N 1
ATOM 3018 C CA . LYS A 1 390 ? 2.243 14.233 -10.234 1.00 93.88 390 LYS A CA 1
ATOM 3019 C C . LYS A 1 390 ? 3.053 15.475 -10.559 1.00 93.88 390 LYS A C 1
ATOM 3021 O O . LYS A 1 390 ? 2.486 16.559 -10.675 1.00 93.88 390 LYS A O 1
ATOM 3026 N N . VAL A 1 391 ? 4.356 15.301 -10.732 1.00 94.88 391 VAL A N 1
ATOM 3027 C CA . VAL A 1 391 ? 5.301 16.369 -11.067 1.00 94.88 391 VAL A CA 1
ATOM 3028 C C . VAL A 1 391 ? 5.917 16.054 -12.423 1.00 94.88 391 VAL A C 1
ATOM 3030 O O . VAL A 1 391 ? 6.460 14.972 -12.609 1.00 94.88 391 VAL A O 1
ATOM 3033 N N . PHE A 1 392 ? 5.831 16.975 -13.382 1.00 94.19 392 PHE A N 1
ATOM 3034 C CA . PHE A 1 392 ? 6.507 16.843 -14.676 1.00 94.19 392 PHE A CA 1
ATOM 3035 C C . PHE A 1 392 ? 7.808 17.645 -14.667 1.00 94.19 392 PHE A C 1
ATOM 3037 O O . PHE A 1 392 ? 7.802 18.811 -14.281 1.00 94.19 392 PHE A O 1
ATOM 3044 N N . PHE A 1 393 ? 8.905 17.035 -15.114 1.00 93.38 393 PHE A N 1
ATOM 3045 C CA . PHE A 1 393 ? 10.219 17.684 -15.218 1.00 93.38 393 PHE A CA 1
ATOM 3046 C C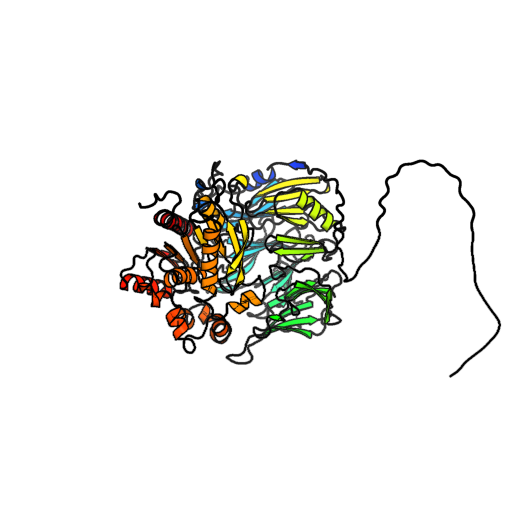 . PHE A 1 393 ? 10.358 18.497 -16.507 1.00 93.38 393 PHE A C 1
ATOM 3048 O O . PHE A 1 393 ? 11.103 19.469 -16.555 1.00 93.38 393 PHE A O 1
ATOM 3055 N N . ASP A 1 394 ? 9.595 18.124 -17.533 1.00 84.81 394 ASP A N 1
ATOM 3056 C CA . ASP A 1 394 ? 9.391 18.914 -18.742 1.00 84.81 394 ASP A CA 1
ATOM 3057 C C . ASP A 1 394 ? 7.901 18.893 -19.098 1.00 84.81 394 ASP A C 1
ATOM 3059 O O . ASP A 1 394 ? 7.391 17.952 -19.707 1.00 84.81 394 ASP A O 1
ATOM 3063 N N . ALA A 1 395 ? 7.179 19.932 -18.677 1.00 79.44 395 ALA A N 1
ATOM 3064 C CA . ALA A 1 395 ? 5.737 20.031 -18.887 1.00 79.44 395 ALA A CA 1
ATOM 3065 C C . ALA A 1 395 ? 5.344 20.233 -20.363 1.00 79.44 395 ALA A C 1
ATOM 3067 O O . ALA A 1 395 ? 4.194 19.974 -20.720 1.00 79.44 395 ALA A O 1
ATOM 3068 N N . ASN A 1 396 ? 6.275 20.685 -21.212 1.00 77.19 396 ASN A N 1
ATOM 3069 C CA . ASN A 1 396 ? 6.015 20.964 -22.625 1.00 77.19 396 ASN A CA 1
ATOM 3070 C C . ASN A 1 396 ? 6.293 19.758 -23.527 1.00 77.19 396 ASN A C 1
ATOM 3072 O O . ASN A 1 396 ? 5.857 19.752 -24.682 1.00 77.19 396 ASN A O 1
ATOM 3076 N N . ALA A 1 397 ? 6.967 18.726 -23.010 1.00 80.38 397 ALA A N 1
ATOM 3077 C CA . ALA A 1 397 ? 7.133 17.463 -23.710 1.00 80.38 397 ALA A CA 1
ATOM 3078 C C . ALA A 1 397 ? 5.764 16.876 -24.100 1.00 80.38 397 ALA A C 1
ATOM 3080 O O . ALA A 1 397 ? 4.814 16.885 -23.312 1.00 80.38 397 ALA A O 1
ATOM 3081 N N . GLY A 1 398 ? 5.656 16.335 -25.319 1.00 81.75 398 GLY A N 1
ATOM 3082 C CA . GLY A 1 398 ? 4.377 15.888 -25.886 1.00 81.75 398 GLY A CA 1
ATOM 3083 C C . GLY A 1 398 ? 3.611 14.904 -24.991 1.00 81.75 398 GLY A C 1
ATOM 3084 O O . GLY A 1 398 ? 2.406 15.060 -24.799 1.00 81.75 398 GLY A O 1
ATOM 3085 N N . TYR A 1 399 ? 4.315 13.947 -24.374 1.00 84.12 399 TYR A N 1
ATOM 3086 C CA . TYR A 1 399 ? 3.721 12.988 -23.436 1.00 84.12 399 TYR A CA 1
ATOM 3087 C C . TYR A 1 399 ? 3.175 13.661 -22.166 1.00 84.12 399 TYR A C 1
ATOM 3089 O O . TYR A 1 399 ? 2.055 13.370 -21.744 1.00 84.12 399 TYR A O 1
ATOM 3097 N N . ALA A 1 400 ? 3.934 14.591 -21.575 1.00 85.50 400 ALA A N 1
ATOM 3098 C CA . ALA A 1 400 ? 3.529 15.324 -20.377 1.00 85.50 400 ALA A CA 1
ATOM 3099 C C . ALA A 1 400 ? 2.295 16.195 -20.643 1.00 85.50 400 ALA A C 1
ATOM 3101 O O . ALA A 1 400 ? 1.323 16.145 -19.887 1.00 85.50 400 ALA A O 1
ATOM 3102 N N . ARG A 1 401 ? 2.295 16.926 -21.762 1.00 86.38 401 ARG A N 1
ATOM 3103 C CA . ARG A 1 401 ? 1.160 17.747 -22.191 1.00 86.38 401 ARG A CA 1
ATOM 3104 C C . ARG A 1 401 ? -0.101 16.909 -22.396 1.00 86.38 401 ARG A C 1
ATOM 3106 O O . ARG A 1 401 ? -1.166 17.296 -21.916 1.00 86.38 401 ARG A O 1
ATOM 3113 N N . LEU A 1 402 ? 0.013 15.757 -23.059 1.00 87.44 402 LEU A N 1
ATOM 3114 C CA . LEU A 1 402 ? -1.122 14.857 -23.263 1.00 87.44 402 LEU A CA 1
ATOM 3115 C C . LEU A 1 402 ? -1.663 14.316 -21.930 1.00 87.44 402 LEU A C 1
ATOM 3117 O O . LEU A 1 402 ? -2.869 14.357 -21.687 1.00 87.44 402 LEU A O 1
ATOM 3121 N N . ALA A 1 403 ? -0.776 13.861 -21.042 1.00 89.25 403 ALA A N 1
ATOM 3122 C CA . ALA A 1 403 ? -1.160 13.366 -19.724 1.00 89.25 403 ALA A CA 1
ATOM 3123 C C . ALA A 1 403 ? -1.897 14.432 -18.892 1.00 89.25 403 ALA A C 1
ATOM 3125 O O . ALA A 1 403 ? -2.858 14.104 -18.197 1.00 89.25 403 ALA A O 1
ATOM 3126 N N . GLN A 1 404 ? -1.482 15.700 -18.977 1.00 89.06 404 GLN A N 1
ATOM 3127 C CA . GLN A 1 404 ? -2.158 16.824 -18.318 1.00 89.06 404 GLN A CA 1
ATOM 3128 C C . GLN A 1 404 ? -3.538 17.107 -18.921 1.00 89.06 404 GLN A C 1
ATOM 3130 O O . GLN A 1 404 ? -4.500 17.289 -18.179 1.00 89.06 404 GLN A O 1
ATOM 3135 N N . GLN A 1 405 ? -3.661 17.111 -20.252 1.00 88.38 405 GLN A N 1
ATOM 3136 C CA . GLN A 1 405 ? -4.944 17.320 -20.937 1.00 88.38 405 GLN A CA 1
ATOM 3137 C C . GLN A 1 405 ? -5.967 16.236 -20.582 1.00 88.38 405 GLN A C 1
ATOM 3139 O O . GLN A 1 405 ? -7.130 16.544 -20.313 1.00 88.38 405 GLN A O 1
ATOM 3144 N N . LEU A 1 406 ? -5.527 14.977 -20.542 1.00 89.81 406 LEU A N 1
ATOM 3145 C CA . LEU A 1 406 ? -6.364 13.853 -20.140 1.00 89.81 406 LEU A CA 1
ATOM 3146 C C . LEU A 1 406 ? -6.773 13.957 -18.675 1.00 89.81 406 LEU A C 1
ATOM 3148 O O . LEU A 1 406 ? -7.959 13.842 -18.378 1.00 89.81 406 LEU A O 1
ATOM 3152 N N . ALA A 1 407 ? -5.823 14.241 -17.780 1.00 90.44 407 ALA A N 1
ATOM 3153 C CA . ALA A 1 407 ? -6.109 14.434 -16.361 1.00 90.44 407 ALA A CA 1
ATOM 3154 C C . ALA A 1 407 ? -7.117 15.568 -16.117 1.00 90.44 407 ALA A C 1
ATOM 3156 O O . ALA A 1 407 ? -7.983 15.432 -15.265 1.00 90.44 407 ALA A O 1
ATOM 3157 N N . ALA A 1 408 ? -7.059 16.653 -16.895 1.00 90.31 408 ALA A N 1
ATOM 3158 C CA . ALA A 1 408 ? -8.008 17.763 -16.793 1.00 90.31 408 ALA A CA 1
ATOM 3159 C C . ALA A 1 408 ? -9.424 17.429 -17.301 1.00 90.31 408 ALA A C 1
ATOM 3161 O O . ALA A 1 408 ? -10.353 18.200 -17.070 1.00 90.31 408 ALA A O 1
ATOM 3162 N N . SER A 1 409 ? -9.590 16.317 -18.018 1.00 88.81 409 SER A N 1
ATOM 3163 C CA . SER A 1 409 ? -10.858 15.962 -18.663 1.00 88.81 409 SER A CA 1
ATOM 3164 C C . SER A 1 409 ? -11.628 14.879 -17.923 1.00 88.81 409 SER A C 1
ATOM 3166 O O . SER A 1 409 ? -12.819 14.704 -18.147 1.00 88.81 409 SER A O 1
ATOM 3168 N N . VAL A 1 410 ? -10.978 14.148 -17.027 1.00 90.75 410 VAL A N 1
ATOM 3169 C CA . VAL A 1 410 ? -11.585 13.045 -16.283 1.00 90.75 410 VAL A CA 1
ATOM 3170 C C . VAL A 1 410 ? -11.689 13.384 -14.794 1.00 90.75 410 VAL A C 1
ATOM 3172 O O . VAL A 1 410 ? -10.892 14.178 -14.297 1.00 90.75 410 VAL A O 1
ATOM 3175 N N . PRO A 1 411 ? -12.663 12.817 -14.061 1.00 90.75 411 PRO A N 1
ATOM 3176 C CA . PRO A 1 411 ? -12.746 13.018 -12.620 1.00 90.75 411 PRO A CA 1
ATOM 3177 C C . PRO A 1 411 ? -11.607 12.292 -11.889 1.00 90.75 411 PRO A C 1
ATOM 3179 O O . PRO A 1 411 ? -11.144 11.237 -12.321 1.00 90.75 411 PRO A O 1
ATOM 3182 N N . GLY A 1 412 ? -11.207 12.827 -10.735 1.00 93.00 412 GLY A N 1
ATOM 3183 C CA . GLY A 1 412 ? -10.223 12.196 -9.853 1.00 93.00 412 GLY A CA 1
ATOM 3184 C C . GLY A 1 412 ? -8.776 12.300 -10.345 1.00 93.00 412 GLY A C 1
ATOM 3185 O O . GLY A 1 412 ? -8.417 13.171 -11.136 1.00 93.00 412 GLY A O 1
ATOM 3186 N N . PHE A 1 413 ? -7.920 11.423 -9.825 1.00 94.44 413 PHE A N 1
ATOM 3187 C CA . PHE A 1 413 ? -6.517 11.337 -10.210 1.00 94.44 413 PHE A CA 1
ATOM 3188 C C . PHE A 1 413 ? -6.342 10.367 -11.377 1.00 94.44 413 PHE A C 1
ATOM 3190 O O . PHE A 1 413 ? -6.804 9.232 -11.309 1.00 94.44 413 PHE A O 1
ATOM 3197 N N . ALA A 1 414 ? -5.653 10.799 -12.435 1.00 93.94 414 ALA A N 1
ATOM 3198 C CA . ALA A 1 414 ? -5.473 10.011 -13.651 1.00 93.94 414 ALA A CA 1
ATOM 3199 C C . ALA A 1 414 ? -4.055 9.434 -13.771 1.00 93.94 414 ALA A C 1
ATOM 3201 O O . ALA A 1 414 ? -3.065 10.170 -13.742 1.00 93.94 414 ALA A O 1
ATOM 3202 N N . VAL A 1 415 ? -3.948 8.133 -14.025 1.00 91.94 415 VAL A N 1
ATOM 3203 C CA . VAL A 1 415 ? -2.719 7.426 -14.406 1.00 91.94 415 VAL A CA 1
ATOM 3204 C C . VAL A 1 415 ? -2.840 7.018 -15.868 1.00 91.94 415 VAL A C 1
ATOM 3206 O O . VAL A 1 415 ? -3.752 6.284 -16.236 1.00 91.94 415 VAL A O 1
ATOM 3209 N N . MET A 1 416 ? -1.917 7.489 -16.706 1.00 92.12 416 MET A N 1
ATOM 3210 C CA . MET A 1 416 ? -1.900 7.210 -18.142 1.00 92.12 416 MET A CA 1
ATOM 3211 C C . MET A 1 416 ? -0.747 6.271 -18.486 1.00 92.12 416 MET A C 1
ATOM 3213 O O . MET A 1 416 ? 0.379 6.483 -18.036 1.00 92.12 416 MET A O 1
ATOM 3217 N N . ARG A 1 417 ? -1.023 5.277 -19.332 1.00 91.12 417 ARG A N 1
ATOM 3218 C CA . ARG A 1 417 ? -0.027 4.411 -19.971 1.00 91.12 417 ARG A CA 1
ATOM 3219 C C . ARG A 1 417 ? -0.331 4.334 -21.460 1.00 91.12 417 ARG A C 1
ATOM 3221 O O . ARG A 1 417 ? -1.388 3.827 -21.828 1.00 91.12 417 ARG A O 1
ATOM 3228 N N . SER A 1 418 ? 0.558 4.846 -22.307 1.00 92.31 418 SER A N 1
ATOM 3229 C CA . SER A 1 418 ? 0.376 4.793 -23.761 1.00 92.31 418 SER A CA 1
ATOM 3230 C C . SER A 1 418 ? 1.170 3.668 -24.413 1.00 92.31 418 SER A C 1
ATOM 3232 O O . SER A 1 418 ? 2.154 3.175 -23.860 1.00 92.31 418 SER A O 1
ATOM 3234 N N . THR A 1 419 ? 0.760 3.300 -25.622 1.00 94.00 419 THR A N 1
ATOM 3235 C CA . THR A 1 419 ? 1.586 2.524 -26.548 1.00 94.00 419 THR A CA 1
ATOM 3236 C C . THR A 1 419 ? 2.856 3.301 -26.904 1.00 94.00 419 THR A C 1
ATOM 3238 O O . THR A 1 419 ? 2.933 4.523 -26.714 1.00 94.00 419 THR A O 1
ATOM 3241 N N . LYS A 1 420 ? 3.871 2.597 -27.424 1.00 90.25 420 LYS A N 1
ATOM 3242 C CA . LYS A 1 420 ? 5.157 3.205 -27.812 1.00 90.25 420 LYS A CA 1
ATOM 3243 C C . LYS A 1 420 ? 4.981 4.297 -28.869 1.00 90.25 420 LYS A C 1
ATOM 3245 O O . LYS A 1 420 ? 5.564 5.363 -28.743 1.00 90.25 420 LYS A O 1
ATOM 3250 N N . ASP A 1 421 ? 4.144 4.037 -29.867 1.00 90.56 421 ASP A N 1
ATOM 3251 C CA . ASP A 1 421 ? 3.779 4.977 -30.936 1.00 90.56 421 ASP A CA 1
ATOM 3252 C C . ASP A 1 421 ? 2.750 6.034 -30.493 1.00 90.56 421 ASP A C 1
ATOM 3254 O O . ASP A 1 421 ? 2.312 6.854 -31.298 1.00 90.56 421 ASP A O 1
ATOM 3258 N N . LYS A 1 422 ? 2.330 5.994 -29.219 1.00 90.31 422 LYS A N 1
ATOM 3259 C CA . LYS A 1 422 ? 1.327 6.875 -28.612 1.00 90.31 422 LYS A CA 1
ATOM 3260 C C . LYS A 1 422 ? -0.023 6.847 -29.338 1.00 90.31 422 LYS A C 1
ATOM 3262 O O . LYS A 1 422 ? -0.829 7.739 -29.113 1.00 90.31 422 LYS A O 1
ATOM 3267 N N . SER A 1 423 ? -0.310 5.836 -30.164 1.00 91.81 423 SER A N 1
ATOM 3268 C CA . SER A 1 423 ? -1.572 5.716 -30.904 1.00 91.81 423 SER A CA 1
ATOM 3269 C C . SER A 1 423 ? -2.752 5.315 -30.020 1.00 91.81 423 SER A C 1
ATOM 3271 O O . SER A 1 423 ? -3.902 5.567 -30.381 1.00 91.81 423 SER A O 1
ATOM 3273 N N . ARG A 1 424 ? -2.508 4.715 -28.851 1.00 94.38 424 ARG A N 1
ATOM 3274 C CA . ARG A 1 424 ? -3.526 4.407 -27.838 1.00 94.38 424 ARG A CA 1
ATOM 3275 C C . ARG A 1 424 ? -2.982 4.671 -26.443 1.00 94.38 424 ARG A C 1
ATOM 3277 O O . ARG A 1 424 ? -1.783 4.539 -26.201 1.00 94.38 424 ARG A O 1
ATOM 3284 N N . ALA A 1 425 ? -3.866 4.986 -25.502 1.00 94.25 425 ALA A N 1
ATOM 3285 C CA . ALA A 1 425 ? -3.507 5.003 -24.090 1.00 94.25 425 ALA A CA 1
ATOM 3286 C C . ALA A 1 425 ? -4.593 4.404 -23.202 1.00 94.25 425 ALA A C 1
ATOM 3288 O O . ALA A 1 425 ? -5.779 4.653 -23.393 1.00 94.25 425 ALA A O 1
ATOM 3289 N N . LEU A 1 426 ? -4.168 3.632 -22.207 1.00 94.38 426 LEU A N 1
ATOM 3290 C CA . LEU A 1 426 ? -4.997 3.230 -21.083 1.00 94.38 426 LEU A CA 1
ATOM 3291 C C . LEU A 1 426 ? -4.904 4.313 -20.009 1.00 94.38 426 LEU A C 1
ATOM 3293 O O . LEU A 1 426 ? -3.805 4.666 -19.576 1.00 94.38 426 LEU A O 1
ATOM 3297 N N . VAL A 1 427 ? -6.050 4.820 -19.569 1.00 94.38 427 VAL A N 1
ATOM 3298 C CA . VAL A 1 427 ? -6.144 5.811 -18.496 1.00 94.38 427 VAL A CA 1
ATOM 3299 C C . VAL A 1 427 ? -6.948 5.211 -17.350 1.00 94.38 427 VAL A C 1
ATOM 3301 O O . VAL A 1 427 ? -8.116 4.887 -17.526 1.00 94.38 427 VAL A O 1
ATOM 3304 N N . LEU A 1 428 ? -6.334 5.050 -16.182 1.00 93.88 428 LEU A N 1
ATOM 3305 C CA . LEU A 1 428 ? -7.029 4.721 -14.937 1.00 93.88 428 LEU A CA 1
ATOM 3306 C C . LEU A 1 428 ? -7.305 6.017 -14.183 1.00 93.88 428 LEU A C 1
ATOM 3308 O O . LEU A 1 428 ? -6.377 6.787 -13.950 1.00 93.88 428 LEU A O 1
ATOM 3312 N N . THR A 1 429 ? -8.545 6.233 -13.767 1.00 94.25 429 THR A N 1
ATOM 3313 C CA . THR A 1 429 ? -8.923 7.349 -12.901 1.00 94.25 429 THR A CA 1
ATOM 3314 C C . THR A 1 429 ? -9.477 6.826 -11.598 1.00 94.25 429 THR A C 1
ATOM 3316 O O . THR A 1 429 ? -10.298 5.917 -11.629 1.00 94.25 429 THR A O 1
ATOM 3319 N N . TYR A 1 430 ? -9.075 7.392 -10.471 1.00 94.69 430 TYR A N 1
ATOM 3320 C CA . TYR A 1 430 ? -9.587 6.985 -9.165 1.00 94.69 430 TYR A CA 1
ATOM 3321 C C . TYR A 1 430 ? -9.624 8.168 -8.198 1.00 94.69 430 TYR A C 1
ATOM 3323 O O . TYR A 1 430 ? -8.987 9.203 -8.422 1.00 94.69 430 TYR A O 1
ATOM 3331 N N . SER A 1 431 ? -10.368 8.018 -7.111 1.00 95.38 431 SER A N 1
ATOM 3332 C CA . SER A 1 431 ? -10.399 8.977 -6.011 1.00 95.38 431 SER A CA 1
ATOM 3333 C C . SER A 1 431 ? -10.659 8.273 -4.681 1.00 95.38 431 SER A C 1
ATOM 3335 O O . SER A 1 431 ? -10.705 7.047 -4.593 1.00 95.38 431 SER A O 1
ATOM 3337 N N . ASP A 1 432 ? -10.816 9.046 -3.619 1.00 94.12 432 ASP A N 1
ATOM 3338 C CA . ASP A 1 432 ? -11.367 8.586 -2.349 1.00 94.12 432 ASP A CA 1
ATOM 3339 C C . ASP A 1 432 ? -12.800 8.047 -2.468 1.00 94.12 432 ASP A C 1
ATOM 3341 O O . ASP A 1 432 ? -13.156 7.161 -1.702 1.00 94.12 432 ASP A O 1
ATOM 3345 N N . ILE A 1 433 ? -13.588 8.511 -3.447 1.00 95.06 433 ILE A N 1
ATOM 3346 C CA . ILE A 1 433 ? -14.993 8.112 -3.673 1.00 95.06 433 ILE A CA 1
ATOM 3347 C C . ILE A 1 433 ? -15.223 7.195 -4.891 1.00 95.06 433 ILE A C 1
ATOM 3349 O O . ILE A 1 433 ? -16.321 6.666 -5.049 1.00 95.06 433 ILE A O 1
ATOM 3353 N N . ASP A 1 434 ? -14.220 7.007 -5.752 1.00 94.06 434 ASP A N 1
ATOM 3354 C CA . ASP A 1 434 ? -14.272 6.118 -6.922 1.00 94.06 434 ASP A CA 1
ATOM 3355 C C . ASP A 1 434 ? -13.087 5.127 -6.900 1.00 94.06 434 ASP A C 1
ATOM 3357 O O . ASP A 1 434 ? -11.933 5.561 -7.006 1.00 94.06 434 ASP A O 1
ATOM 3361 N N . PRO A 1 435 ? -13.339 3.804 -6.807 1.00 92.50 435 PRO A N 1
ATOM 3362 C CA . PRO A 1 435 ? -12.312 2.763 -6.753 1.00 92.50 435 PRO A CA 1
ATOM 3363 C C . PRO A 1 435 ? -11.516 2.582 -8.042 1.00 92.50 435 PRO A C 1
ATOM 3365 O O . PRO A 1 435 ? -10.516 1.861 -8.041 1.00 92.50 435 PRO A O 1
ATOM 3368 N N . GLY A 1 436 ? -11.959 3.163 -9.153 1.00 93.44 436 GLY A N 1
ATOM 3369 C CA . GLY A 1 436 ? -11.229 3.094 -10.404 1.00 93.44 436 GLY A CA 1
ATOM 3370 C C . GLY A 1 436 ? -12.142 2.964 -11.609 1.00 93.44 436 GLY A C 1
ATOM 3371 O O . GLY A 1 436 ? -12.875 1.982 -11.736 1.00 93.44 436 GLY A O 1
ATOM 3372 N N . THR A 1 437 ? -11.999 3.878 -12.560 1.00 93.12 437 THR A N 1
ATOM 3373 C CA . THR A 1 437 ? -12.558 3.757 -13.906 1.00 93.12 437 THR A CA 1
ATOM 3374 C C . THR A 1 437 ? -11.425 3.701 -14.926 1.00 93.12 437 THR A C 1
ATOM 3376 O O . THR A 1 437 ? -10.522 4.537 -14.925 1.00 93.12 437 THR A O 1
ATOM 3379 N N . TYR A 1 438 ? -11.470 2.706 -15.808 1.00 93.25 438 TYR A N 1
ATOM 3380 C CA . TYR A 1 438 ? -10.520 2.536 -16.900 1.00 93.25 438 TYR A CA 1
ATOM 3381 C C . TYR A 1 438 ? -11.111 3.077 -18.198 1.00 93.25 438 TYR A C 1
ATOM 3383 O O . TYR A 1 438 ? -12.213 2.695 -18.604 1.00 93.25 438 TYR A O 1
ATOM 3391 N N . TYR A 1 439 ? -10.334 3.915 -18.875 1.00 94.06 439 TYR A N 1
ATOM 3392 C CA . TYR A 1 439 ? -10.642 4.473 -20.181 1.00 94.06 439 TYR A CA 1
ATOM 3393 C C . TYR A 1 439 ? -9.615 4.022 -21.213 1.00 94.06 439 TYR A C 1
ATOM 3395 O O . TYR A 1 439 ? -8.418 3.961 -20.928 1.00 94.06 439 TYR A O 1
ATOM 3403 N N . LEU A 1 440 ? -10.079 3.777 -22.434 1.00 94.44 440 LEU A N 1
ATOM 3404 C CA . LEU A 1 440 ? -9.234 3.707 -23.615 1.00 94.44 440 LEU A CA 1
ATOM 3405 C C . LEU A 1 440 ? -9.285 5.057 -24.331 1.00 94.44 440 LEU A C 1
ATOM 3407 O O . LEU A 1 440 ? -10.357 5.540 -24.699 1.00 94.44 440 LEU A O 1
ATOM 3411 N N . PHE A 1 441 ? -8.119 5.658 -24.522 1.00 94.50 441 PHE A N 1
ATOM 3412 C CA . PHE A 1 441 ? -7.947 6.904 -25.246 1.00 94.50 441 PHE A CA 1
ATOM 3413 C C . PHE A 1 441 ? -7.434 6.646 -26.665 1.00 94.50 441 PHE A C 1
ATOM 3415 O O . PHE A 1 441 ? -6.421 5.966 -26.854 1.00 94.50 441 PHE A O 1
ATOM 3422 N N . ASP A 1 442 ? -8.121 7.226 -27.649 1.00 93.00 442 ASP A N 1
ATOM 3423 C CA . ASP A 1 442 ? -7.709 7.297 -29.052 1.00 93.00 442 ASP A CA 1
ATOM 3424 C C . ASP A 1 442 ? -7.363 8.760 -29.396 1.00 93.00 442 ASP A C 1
ATOM 3426 O O . ASP A 1 442 ? -8.276 9.570 -29.607 1.00 93.00 442 ASP A O 1
ATOM 3430 N N . PRO A 1 443 ? -6.068 9.128 -29.452 1.00 89.88 443 PRO A N 1
ATOM 3431 C CA . PRO A 1 443 ? -5.641 10.491 -29.750 1.00 89.88 443 PRO A CA 1
ATOM 3432 C C . PRO A 1 443 ? -6.033 10.954 -31.151 1.00 89.88 443 PRO A C 1
ATOM 3434 O O . PRO A 1 443 ? -6.378 12.119 -31.321 1.00 89.88 443 PRO A O 1
ATOM 3437 N N . ALA A 1 444 ? -6.042 10.057 -32.145 1.00 90.50 444 ALA A N 1
ATOM 3438 C CA . ALA A 1 444 ? -6.394 10.413 -33.521 1.00 90.50 444 ALA A CA 1
ATOM 3439 C C . ALA A 1 444 ? -7.863 10.846 -33.637 1.00 90.50 444 ALA A C 1
ATOM 3441 O O . ALA A 1 444 ? -8.204 11.708 -34.444 1.00 90.50 444 ALA A O 1
ATOM 3442 N N . LYS A 1 445 ? -8.733 10.267 -32.802 1.00 90.31 445 LYS A N 1
ATOM 3443 C CA . LYS A 1 445 ? -10.162 10.609 -32.728 1.00 90.31 445 LYS A CA 1
ATOM 3444 C C . LYS A 1 445 ? -10.492 11.614 -31.626 1.00 90.31 445 LYS A C 1
ATOM 3446 O O . LYS A 1 445 ? -11.647 12.025 -31.515 1.00 90.31 445 LYS A O 1
ATOM 3451 N N . ASN A 1 446 ? -9.510 11.979 -30.801 1.00 88.19 446 ASN A N 1
ATOM 3452 C CA . ASN A 1 446 ? -9.694 12.757 -29.581 1.00 88.19 446 ASN A CA 1
ATOM 3453 C C . ASN A 1 446 ? -10.836 12.202 -28.702 1.00 88.19 446 ASN A C 1
ATOM 3455 O O . ASN A 1 446 ? -11.747 12.927 -28.282 1.00 88.19 446 ASN A O 1
ATOM 3459 N N . GLN A 1 447 ? -10.821 10.885 -28.489 1.00 91.62 447 GLN A N 1
ATOM 3460 C CA . GLN A 1 447 ? -11.947 10.143 -27.929 1.00 91.62 447 GLN A CA 1
ATOM 3461 C C . GLN A 1 447 ? -11.535 9.340 -26.695 1.00 91.62 447 GLN A C 1
ATOM 3463 O O . GLN A 1 447 ? -10.543 8.613 -26.731 1.00 91.62 447 GLN A O 1
ATOM 3468 N N . LEU A 1 448 ? -12.346 9.430 -25.638 1.00 91.88 448 LEU A N 1
ATOM 3469 C CA . LEU A 1 448 ? -12.247 8.604 -24.436 1.00 91.88 448 LEU A CA 1
ATOM 3470 C C . LEU A 1 448 ? -13.439 7.647 -24.360 1.00 91.88 448 LEU A C 1
ATOM 3472 O O . LEU A 1 448 ? -14.597 8.062 -24.431 1.00 91.88 448 LEU A O 1
ATOM 3476 N N . GLU A 1 449 ? -13.154 6.360 -24.199 1.00 90.62 449 GLU A N 1
ATOM 3477 C CA . GLU A 1 449 ? -14.155 5.306 -24.034 1.00 90.62 449 GLU A CA 1
ATOM 3478 C C . GLU A 1 449 ? -13.978 4.626 -22.679 1.00 90.62 449 GLU A C 1
ATOM 3480 O O . GLU A 1 449 ? -12.883 4.169 -22.365 1.00 90.62 449 GLU A O 1
ATOM 3485 N N . VAL A 1 450 ? -15.049 4.523 -21.887 1.00 89.81 450 VAL A N 1
ATOM 3486 C CA . VAL A 1 450 ? -15.038 3.713 -20.658 1.00 89.81 450 VAL A CA 1
ATOM 3487 C C . VAL A 1 450 ? -15.027 2.239 -21.040 1.00 89.81 450 VAL A C 1
ATOM 3489 O O . VAL A 1 450 ? -15.955 1.759 -21.692 1.00 89.81 450 VAL A O 1
ATOM 3492 N N . ILE A 1 451 ? -14.004 1.519 -20.589 1.00 88.62 451 ILE A N 1
ATOM 3493 C CA . ILE A 1 451 ? -13.823 0.097 -20.899 1.00 88.62 451 ILE A CA 1
ATOM 3494 C C . ILE A 1 451 ? -14.086 -0.799 -19.693 1.00 88.62 451 ILE A C 1
ATOM 3496 O O . ILE A 1 451 ? -14.634 -1.876 -19.863 1.00 88.62 451 ILE A O 1
ATOM 3500 N N . ALA A 1 452 ? -13.759 -0.363 -18.476 1.00 87.94 452 ALA A N 1
ATOM 3501 C CA . ALA A 1 452 ? -13.984 -1.142 -17.263 1.00 87.94 452 ALA A CA 1
ATOM 3502 C C . ALA A 1 452 ? -14.153 -0.225 -16.050 1.00 87.94 452 ALA A C 1
ATOM 3504 O O . ALA A 1 452 ? -13.618 0.884 -16.015 1.00 87.94 452 ALA A O 1
ATOM 3505 N N . ARG A 1 453 ? -14.859 -0.713 -15.030 1.00 90.69 453 ARG A N 1
ATOM 3506 C CA . ARG A 1 453 ? -14.884 -0.118 -13.689 1.00 90.69 453 ARG A CA 1
ATOM 3507 C C . ARG A 1 453 ? -14.392 -1.151 -12.695 1.00 90.69 453 ARG A C 1
ATOM 3509 O O . ARG A 1 453 ? -14.763 -2.312 -12.806 1.00 90.69 453 ARG A O 1
ATOM 3516 N N . SER A 1 454 ? -13.584 -0.720 -11.735 1.00 91.44 454 SER A N 1
ATOM 3517 C CA . SER A 1 454 ? -13.027 -1.591 -10.702 1.00 91.44 454 SER A CA 1
ATOM 3518 C C . SER A 1 454 ? -14.135 -2.266 -9.895 1.00 91.44 454 SER A C 1
ATOM 3520 O O . SER A 1 454 ? -14.139 -3.482 -9.738 1.00 91.44 454 SER A O 1
ATOM 3522 N N . ARG A 1 455 ? -15.135 -1.489 -9.461 1.00 90.12 455 ARG A N 1
ATOM 3523 C CA . ARG A 1 455 ? -16.347 -1.988 -8.801 1.00 90.12 455 ARG A CA 1
ATOM 3524 C C . ARG A 1 455 ? -17.569 -1.335 -9.443 1.00 90.12 455 ARG A C 1
ATOM 3526 O O . ARG A 1 455 ? -17.788 -0.140 -9.264 1.00 90.12 455 ARG A O 1
ATOM 3533 N N . VAL A 1 456 ? -18.360 -2.090 -10.204 1.00 87.81 456 VAL A N 1
ATOM 3534 C CA . VAL A 1 456 ? -19.469 -1.536 -11.012 1.00 87.81 456 VAL A CA 1
ATOM 3535 C C . VAL A 1 456 ? -20.624 -1.003 -10.166 1.00 87.81 456 VAL A C 1
ATOM 3537 O O . VAL A 1 456 ? -21.392 -0.166 -10.632 1.00 87.81 456 VAL A O 1
ATOM 3540 N N . TRP A 1 457 ? -20.746 -1.495 -8.934 1.00 86.81 457 TRP A N 1
ATOM 3541 C CA . TRP A 1 457 ? -21.788 -1.113 -7.986 1.00 86.81 457 TRP A CA 1
ATOM 3542 C C . TRP A 1 457 ? -21.506 0.213 -7.272 1.00 86.81 457 TRP A C 1
ATOM 3544 O O . TRP A 1 457 ? -22.426 0.789 -6.689 1.00 86.81 457 TRP A O 1
ATOM 3554 N N . VAL A 1 458 ? -20.254 0.693 -7.286 1.00 90.06 458 VAL A N 1
ATOM 3555 C CA . VAL A 1 458 ? -19.894 1.932 -6.595 1.00 90.06 458 VAL A CA 1
ATOM 3556 C C . VAL A 1 458 ? -20.418 3.126 -7.379 1.00 90.06 458 VAL A C 1
ATOM 3558 O O . VAL A 1 458 ? -20.120 3.308 -8.559 1.00 90.06 458 VAL A O 1
ATOM 3561 N N . LYS A 1 459 ? -21.175 3.964 -6.675 1.00 90.81 459 LYS A N 1
ATOM 3562 C CA . LYS A 1 459 ? -21.640 5.268 -7.138 1.00 90.81 459 LYS A CA 1
ATOM 3563 C C . LYS A 1 459 ? -20.897 6.354 -6.362 1.00 90.81 459 LYS A C 1
ATOM 3565 O O . LYS A 1 459 ? -21.156 6.489 -5.160 1.00 90.81 459 LYS A O 1
ATOM 3570 N N . PRO A 1 460 ? -19.981 7.115 -6.987 1.00 93.00 460 PRO A N 1
ATOM 3571 C CA . PRO A 1 460 ? -19.175 8.113 -6.283 1.00 93.00 460 PRO A CA 1
ATOM 3572 C C . PRO A 1 460 ? -20.004 9.152 -5.520 1.00 93.00 460 PRO A C 1
ATOM 3574 O O . PRO A 1 460 ? -19.594 9.641 -4.471 1.00 93.00 460 PRO A O 1
ATOM 3577 N N . GLU A 1 461 ? -21.205 9.469 -5.999 1.00 92.50 461 GLU A N 1
ATOM 3578 C CA . GLU A 1 461 ? -22.155 10.377 -5.359 1.00 92.50 461 GLU A CA 1
ATOM 3579 C C . GLU A 1 461 ? -22.782 9.843 -4.060 1.00 92.50 461 GLU A C 1
ATOM 3581 O O . GLU A 1 461 ? -23.393 10.615 -3.322 1.00 92.50 461 GLU A O 1
ATOM 3586 N N . LEU A 1 462 ? -22.623 8.554 -3.754 1.00 92.25 462 LEU A N 1
ATOM 3587 C CA . LEU A 1 462 ? -23.069 7.952 -2.496 1.00 92.25 462 LEU A CA 1
ATOM 3588 C C . LEU A 1 462 ? -21.920 7.761 -1.497 1.00 92.25 462 LEU A C 1
ATOM 3590 O O . LEU A 1 462 ? -22.178 7.613 -0.306 1.00 92.25 462 LEU A O 1
ATOM 3594 N N . MET A 1 463 ? -20.665 7.763 -1.954 1.00 95.12 463 MET A N 1
ATOM 3595 C CA . MET A 1 463 ? -19.494 7.471 -1.117 1.00 95.12 463 MET A CA 1
ATOM 3596 C C . MET A 1 463 ? -19.005 8.706 -0.353 1.00 95.12 463 MET A C 1
ATOM 3598 O O . MET A 1 463 ? -19.255 9.844 -0.763 1.00 95.12 463 MET A O 1
ATOM 3602 N N . ALA A 1 464 ? -18.329 8.480 0.772 1.00 95.56 464 ALA A N 1
ATOM 3603 C CA . ALA A 1 464 ? -17.870 9.526 1.680 1.00 95.56 464 ALA A CA 1
ATOM 3604 C C . ALA A 1 464 ? -16.518 10.107 1.244 1.00 95.56 464 ALA A C 1
ATOM 3606 O O . ALA A 1 464 ? -15.612 9.367 0.875 1.00 95.56 464 ALA A O 1
ATOM 3607 N N . GLU A 1 465 ? -16.354 11.428 1.313 1.00 93.69 465 GLU A N 1
ATOM 3608 C CA . GLU A 1 465 ? -15.045 12.046 1.075 1.00 93.69 465 GLU A CA 1
ATOM 3609 C C . GLU A 1 465 ? -14.076 11.713 2.212 1.00 93.69 465 GLU A C 1
ATOM 3611 O O . GLU A 1 465 ? -14.434 11.789 3.394 1.00 93.69 465 GLU A O 1
ATOM 3616 N N . ARG A 1 466 ? -12.825 11.438 1.847 1.00 95.06 466 ARG A N 1
ATOM 3617 C CA . ARG A 1 466 ? -11.723 11.206 2.774 1.00 95.06 466 ARG A CA 1
ATOM 3618 C C . ARG A 1 466 ? -10.802 12.417 2.788 1.00 95.06 466 ARG A C 1
ATOM 3620 O O . ARG A 1 466 ? -10.241 12.830 1.768 1.00 95.06 466 ARG A O 1
ATOM 3627 N N . ARG A 1 467 ? -10.642 13.013 3.967 1.00 95.69 467 ARG A N 1
ATOM 3628 C CA . ARG A 1 467 ? -9.904 14.265 4.164 1.00 95.69 467 ARG A CA 1
ATOM 3629 C C . ARG A 1 467 ? -8.633 14.003 4.941 1.00 95.69 467 ARG A C 1
ATOM 3631 O O . ARG A 1 467 ? -8.689 13.445 6.028 1.00 95.69 467 ARG A O 1
ATOM 3638 N N . PHE A 1 468 ? -7.502 14.440 4.404 1.00 97.62 468 PHE A N 1
ATOM 3639 C CA . PHE A 1 468 ? -6.268 14.480 5.173 1.00 97.62 468 PHE A CA 1
ATOM 3640 C C . PHE A 1 468 ? -6.352 15.610 6.203 1.00 97.62 468 PHE A C 1
ATOM 3642 O O . PHE A 1 468 ? -6.685 16.746 5.857 1.00 97.62 468 PHE A O 1
ATOM 3649 N N . ILE A 1 469 ? -6.065 15.293 7.460 1.00 98.00 469 ILE A N 1
ATOM 3650 C CA . ILE A 1 469 ? -5.999 16.243 8.567 1.00 98.00 469 ILE A CA 1
ATOM 3651 C C . ILE A 1 469 ? -4.683 16.056 9.322 1.00 98.00 469 ILE A C 1
ATOM 3653 O O . ILE A 1 469 ? -4.027 15.018 9.234 1.00 98.00 469 ILE A O 1
ATOM 3657 N N . GLN A 1 470 ? -4.304 17.069 10.093 1.00 97.94 470 GLN A N 1
ATOM 3658 C CA . GLN A 1 470 ? -3.228 16.959 11.069 1.00 97.94 470 GLN A CA 1
ATOM 3659 C C . GLN A 1 470 ? -3.701 17.561 12.380 1.00 97.94 470 GLN A C 1
ATOM 3661 O O . GLN A 1 470 ? -4.261 18.657 12.397 1.00 97.94 470 GLN A O 1
ATOM 3666 N N . TYR A 1 471 ? -3.438 16.863 13.473 1.00 98.50 471 TYR A N 1
ATOM 3667 C CA . TYR A 1 471 ? -3.698 17.363 14.814 1.00 98.50 471 TYR A CA 1
ATOM 3668 C C . TYR A 1 471 ? -2.415 17.322 15.638 1.00 98.50 471 TYR A C 1
ATOM 3670 O O . TYR A 1 471 ? -1.454 16.627 15.306 1.00 98.50 471 TYR A O 1
ATOM 3678 N N . LYS A 1 472 ? -2.375 18.132 16.694 1.00 97.94 472 LYS A N 1
ATOM 3679 C CA . LYS A 1 472 ? -1.256 18.136 17.635 1.00 97.94 472 LYS A CA 1
ATOM 3680 C C . LYS A 1 472 ? -1.540 17.121 18.731 1.00 97.94 472 LYS A C 1
ATOM 3682 O O . LYS A 1 472 ? -2.582 17.224 19.376 1.00 97.94 472 LYS A O 1
ATOM 3687 N N . GLY A 1 473 ? -0.609 16.200 18.954 1.00 96.75 473 GLY A N 1
ATOM 3688 C CA . GLY A 1 473 ? -0.536 15.454 20.203 1.00 96.75 473 GLY A CA 1
ATOM 3689 C C . GLY A 1 473 ? -0.273 16.400 21.376 1.00 96.75 473 GLY A C 1
ATOM 3690 O O . GLY A 1 473 ? 0.153 17.548 21.198 1.00 96.75 473 GLY A O 1
ATOM 3691 N N . ARG A 1 474 ? -0.521 15.927 22.595 1.00 97.44 474 ARG A N 1
ATOM 3692 C CA . ARG A 1 474 ? -0.327 16.686 23.840 1.00 97.44 474 ARG A CA 1
ATOM 3693 C C . ARG A 1 474 ? 1.110 17.166 24.063 1.00 97.44 474 ARG A C 1
ATOM 3695 O O . ARG A 1 474 ? 1.314 18.149 24.767 1.00 97.44 474 ARG A O 1
ATOM 3702 N N . ASP A 1 475 ? 2.088 16.507 23.445 1.00 96.75 475 ASP A N 1
ATOM 3703 C CA . ASP A 1 475 ? 3.505 16.893 23.446 1.00 96.75 475 ASP A CA 1
ATOM 3704 C C . ASP A 1 475 ? 3.881 17.848 22.293 1.00 96.75 475 ASP A C 1
ATOM 3706 O O . ASP A 1 475 ? 5.036 18.245 22.151 1.00 96.75 475 ASP A O 1
ATOM 3710 N N . GLY A 1 476 ? 2.906 18.248 21.471 1.00 96.69 476 GLY A N 1
ATOM 3711 C CA . GLY A 1 476 ? 3.083 19.145 20.334 1.00 96.69 476 GLY A CA 1
ATOM 3712 C C . GLY A 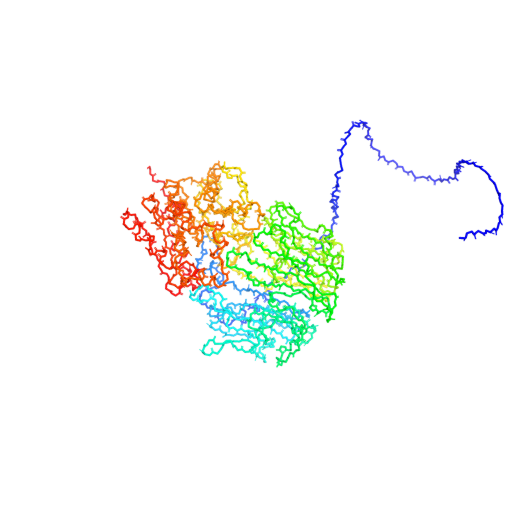1 476 ? 3.484 18.457 19.028 1.00 96.69 476 GLY A C 1
ATOM 3713 O O . GLY A 1 476 ? 3.548 19.146 18.004 1.00 96.69 476 GLY A O 1
ATOM 3714 N N . GLN A 1 477 ? 3.713 17.138 19.021 1.00 96.38 477 GLN A N 1
ATOM 3715 C CA . GLN A 1 477 ? 3.982 16.382 17.797 1.00 96.38 477 GLN A CA 1
ATOM 3716 C C . GLN A 1 477 ? 2.781 16.486 16.845 1.00 96.38 477 GLN A C 1
ATOM 3718 O O . GLN A 1 477 ? 1.634 16.298 17.244 1.00 96.38 477 GLN A O 1
ATOM 3723 N N . LEU A 1 478 ? 3.031 16.797 15.570 1.00 97.44 478 LEU A N 1
ATOM 3724 C CA . LEU A 1 478 ? 1.983 16.762 14.548 1.00 97.44 478 LEU A CA 1
ATOM 3725 C C . LEU A 1 478 ? 1.764 15.321 14.098 1.00 97.44 478 LEU A C 1
ATOM 3727 O O . LEU A 1 478 ? 2.714 14.676 13.644 1.00 97.44 478 LEU A O 1
ATOM 3731 N N . ILE A 1 479 ? 0.519 14.863 14.203 1.00 98.50 479 ILE A N 1
ATOM 3732 C CA . ILE A 1 479 ? 0.084 13.517 13.841 1.00 98.50 479 ILE A CA 1
ATOM 3733 C C . ILE A 1 479 ? -0.764 13.598 12.565 1.00 98.50 479 ILE A C 1
ATOM 3735 O O . ILE A 1 479 ? -1.800 14.274 12.564 1.00 98.50 479 ILE A O 1
ATOM 3739 N N . PRO A 1 480 ? -0.314 12.979 11.459 1.00 98.38 480 PRO A N 1
ATOM 3740 C CA . PRO A 1 480 ? -1.107 12.822 10.246 1.00 98.38 480 PRO A CA 1
ATOM 3741 C C . PRO A 1 480 ? -2.301 11.901 10.487 1.00 98.38 480 PRO A C 1
ATOM 3743 O O . PRO A 1 480 ? -2.193 10.912 11.209 1.00 98.38 480 PRO A O 1
ATOM 3746 N N . ALA A 1 481 ? -3.428 12.192 9.847 1.00 98.38 481 ALA A N 1
ATOM 3747 C CA . ALA A 1 481 ? -4.559 11.280 9.824 1.00 98.38 481 ALA A CA 1
ATOM 3748 C C . ALA A 1 481 ? -5.426 11.497 8.587 1.00 98.38 481 ALA A C 1
ATOM 3750 O O . ALA A 1 481 ? -5.435 12.577 7.990 1.00 98.38 481 ALA A O 1
ATOM 3751 N N . TYR A 1 482 ? -6.221 10.489 8.251 1.00 98.38 482 TYR A N 1
ATOM 3752 C CA . TYR A 1 482 ? -7.379 10.672 7.391 1.00 98.38 482 TYR A CA 1
ATOM 3753 C C . TYR A 1 482 ? -8.666 10.667 8.217 1.00 98.38 482 TYR A C 1
ATOM 3755 O O . TYR A 1 482 ? -8.810 9.925 9.185 1.00 98.38 482 TYR A O 1
ATOM 3763 N N . LEU A 1 483 ? -9.605 11.525 7.832 1.00 98.56 483 LEU A N 1
ATOM 3764 C CA . LEU A 1 483 ? -10.939 11.619 8.402 1.00 98.56 483 LEU A CA 1
ATOM 3765 C C . LEU A 1 483 ? -11.964 11.389 7.297 1.00 98.56 483 LEU A C 1
ATOM 3767 O O . LEU A 1 483 ? -12.021 12.150 6.326 1.00 98.56 483 LEU A O 1
ATOM 3771 N N . THR A 1 484 ? -12.796 10.370 7.477 1.00 98.44 484 THR A N 1
ATOM 3772 C CA . THR A 1 484 ? -13.918 10.065 6.587 1.00 98.44 484 THR A CA 1
ATOM 3773 C C . THR A 1 484 ? -15.215 10.311 7.343 1.00 98.44 484 THR A C 1
ATOM 3775 O O . THR A 1 484 ? -15.417 9.779 8.436 1.00 98.44 484 THR A O 1
ATOM 3778 N N . LEU A 1 485 ? -16.085 11.153 6.787 1.00 97.44 485 LEU A N 1
ATOM 3779 C CA . LEU A 1 485 ? -17.347 11.535 7.422 1.00 97.44 485 LEU A CA 1
ATOM 3780 C C . LEU A 1 485 ? -18.544 10.992 6.637 1.00 97.44 485 LEU A C 1
ATOM 3782 O O . LEU A 1 485 ? -18.514 11.001 5.405 1.00 97.44 485 LEU A O 1
ATOM 3786 N N . PRO A 1 486 ? -19.618 10.568 7.323 1.00 95.38 486 PRO A N 1
ATOM 3787 C CA . PRO A 1 486 ? -20.811 10.051 6.672 1.00 95.38 486 PRO A CA 1
ATOM 3788 C C . PRO A 1 486 ? -21.418 11.105 5.742 1.00 95.38 486 PRO A C 1
ATOM 3790 O O . PRO A 1 486 ? -21.631 12.262 6.115 1.00 95.38 486 PRO A O 1
ATOM 3793 N N . ARG A 1 487 ? -21.703 10.706 4.501 1.00 93.00 487 ARG A N 1
ATOM 3794 C CA . ARG A 1 487 ? -22.240 11.614 3.486 1.00 93.00 487 ARG A CA 1
ATOM 3795 C C . ARG A 1 487 ? -23.696 11.967 3.773 1.00 93.00 487 ARG A C 1
ATOM 3797 O O . ARG A 1 487 ? -24.490 11.111 4.141 1.00 93.00 487 ARG A O 1
ATOM 3804 N N . GLY A 1 488 ? -24.053 13.234 3.564 1.00 90.19 488 GLY A N 1
ATOM 3805 C CA . GLY A 1 488 ? -25.420 13.723 3.776 1.00 90.19 488 GLY A CA 1
ATOM 3806 C C . GLY A 1 488 ? -25.814 13.882 5.248 1.00 90.19 488 GLY A C 1
ATOM 3807 O O . GLY A 1 488 ? -26.944 14.272 5.525 1.00 90.19 488 GLY A O 1
ATOM 3808 N N . VAL A 1 489 ? -24.893 13.634 6.185 1.00 90.75 489 VAL A N 1
ATOM 3809 C CA . VAL A 1 489 ? -25.102 13.832 7.621 1.00 90.75 489 VAL A CA 1
ATOM 3810 C C . VAL A 1 489 ? -24.279 15.041 8.081 1.00 90.75 489 VAL A C 1
ATOM 3812 O O . VAL A 1 489 ? -23.107 15.152 7.714 1.00 90.75 489 VAL A O 1
ATOM 3815 N N . PRO A 1 490 ? -24.846 15.970 8.873 1.00 93.44 490 PRO A N 1
ATOM 3816 C CA . PRO A 1 490 ? -24.077 17.070 9.442 1.00 93.44 490 PRO A CA 1
ATOM 3817 C C . PRO A 1 490 ? -22.889 16.562 10.265 1.00 93.44 490 PRO A C 1
ATOM 3819 O O . PRO A 1 490 ? -23.039 15.665 11.093 1.00 93.44 490 PRO A O 1
ATOM 3822 N N . ALA A 1 491 ? -21.719 17.177 10.082 1.00 95.69 491 ALA A N 1
ATOM 3823 C CA . ALA A 1 491 ? -20.505 16.883 10.843 1.00 95.69 491 ALA A CA 1
ATOM 3824 C C . ALA A 1 491 ? -20.594 17.441 12.276 1.00 95.69 491 ALA A C 1
ATOM 3826 O O . ALA A 1 491 ? -19.876 18.370 12.638 1.00 95.69 491 ALA A O 1
ATOM 3827 N N . LYS A 1 492 ? -21.539 16.930 13.067 1.00 97.00 492 LYS A N 1
ATOM 3828 C CA . LYS A 1 492 ? -21.823 17.403 14.420 1.00 97.00 492 LYS A CA 1
ATOM 3829 C C . LYS A 1 492 ? -22.197 16.242 15.325 1.00 97.00 492 LYS A C 1
ATOM 3831 O O . LYS A 1 492 ? -23.181 15.554 15.064 1.00 97.00 492 LYS A O 1
ATOM 3836 N N . ALA A 1 493 ? -21.454 16.102 16.421 1.00 96.62 493 ALA A N 1
ATOM 3837 C CA . ALA A 1 493 ? -21.679 15.095 17.453 1.00 96.62 493 ALA A CA 1
ATOM 3838 C C . ALA A 1 493 ? -21.892 13.679 16.883 1.00 96.62 493 ALA A C 1
ATOM 3840 O O . ALA A 1 493 ? -22.782 12.970 17.334 1.00 96.62 493 ALA A O 1
ATOM 3841 N N . LEU A 1 494 ? -21.130 13.275 15.868 1.00 97.81 494 LEU A N 1
ATOM 3842 C CA . LEU A 1 494 ? -21.206 11.954 15.242 1.00 97.81 494 LEU A CA 1
ATOM 3843 C C . LEU A 1 494 ? -20.610 10.868 16.153 1.00 97.81 494 LEU A C 1
ATOM 3845 O O . LEU A 1 494 ? -19.705 11.169 16.935 1.00 97.81 494 LEU A O 1
ATOM 3849 N N . PRO A 1 495 ? -21.069 9.607 16.054 1.00 98.44 495 PRO A N 1
ATOM 3850 C CA . PRO A 1 495 ? -20.345 8.495 16.653 1.00 98.44 495 PRO A CA 1
ATOM 3851 C C . PRO A 1 495 ? -19.038 8.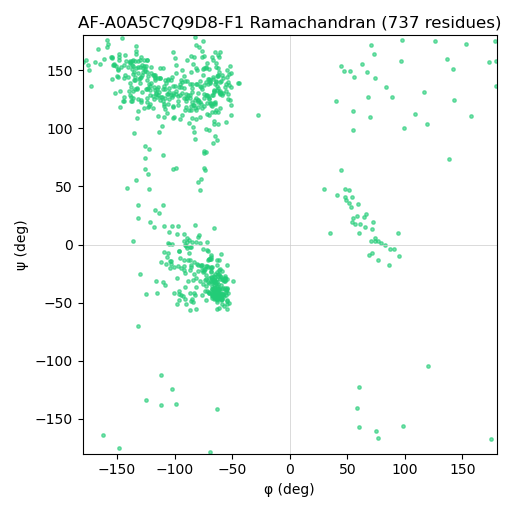245 15.890 1.00 98.44 495 PRO A C 1
ATOM 3853 O O . PRO A 1 495 ? -19.001 8.369 14.665 1.00 98.44 495 PRO A O 1
ATOM 3856 N N . LEU A 1 496 ? -17.971 7.906 16.610 1.00 98.81 496 LEU A N 1
ATOM 3857 C CA . LEU A 1 496 ? -16.620 7.761 16.072 1.00 98.81 496 LEU A CA 1
ATOM 3858 C C . LEU A 1 496 ? -16.122 6.324 16.183 1.00 98.81 496 LEU A C 1
ATOM 3860 O O . LEU A 1 496 ? -16.158 5.725 17.258 1.00 98.81 496 LEU A O 1
ATOM 3864 N N . ILE A 1 497 ? -15.554 5.837 15.086 1.00 98.88 497 ILE A N 1
ATOM 3865 C CA . ILE A 1 497 ? -14.654 4.688 15.070 1.00 98.88 497 ILE A CA 1
ATOM 3866 C C . ILE A 1 497 ? -13.246 5.212 14.779 1.00 98.88 497 ILE A C 1
ATOM 3868 O O . ILE A 1 497 ? -13.001 5.813 13.733 1.00 98.88 497 ILE A O 1
ATOM 3872 N N . VAL A 1 498 ? -12.315 5.000 15.707 1.00 98.94 498 VAL A N 1
ATOM 3873 C CA . VAL A 1 498 ? -10.888 5.222 15.449 1.00 98.94 498 VAL A CA 1
ATOM 3874 C C . VAL A 1 498 ? -10.330 3.929 14.871 1.00 98.94 498 VAL A C 1
ATOM 3876 O O . VAL A 1 498 ? -10.166 2.954 15.602 1.00 98.94 498 VAL A O 1
ATOM 3879 N N . ASN A 1 499 ? -10.096 3.913 13.561 1.00 98.69 499 ASN A N 1
ATOM 3880 C CA . ASN A 1 499 ? -9.496 2.791 12.853 1.00 98.69 499 ASN A CA 1
ATOM 3881 C C . ASN A 1 499 ? -7.971 2.906 12.931 1.00 98.69 499 ASN A C 1
ATOM 3883 O O . ASN A 1 499 ? -7.391 3.858 12.413 1.00 98.69 499 ASN A O 1
ATOM 3887 N N . ILE A 1 500 ? -7.309 1.961 13.586 1.00 98.56 500 ILE A N 1
ATOM 3888 C CA . ILE A 1 500 ? -5.871 1.982 13.854 1.00 98.56 500 ILE A CA 1
ATOM 3889 C C . ILE A 1 500 ? -5.202 0.899 13.006 1.00 98.56 500 ILE A C 1
ATOM 3891 O O . ILE A 1 500 ? -5.529 -0.286 13.115 1.00 98.56 500 ILE A O 1
ATOM 3895 N N . HIS A 1 501 ? -4.232 1.298 12.184 1.00 96.88 501 HIS A N 1
ATOM 3896 C CA . HIS A 1 501 ? -3.556 0.380 11.275 1.00 96.88 501 HIS A CA 1
ATOM 3897 C C . HIS A 1 501 ? -2.617 -0.585 12.016 1.00 96.88 501 HIS A C 1
ATOM 3899 O O . HIS A 1 501 ? -2.107 -0.310 13.105 1.00 96.88 501 HIS A O 1
ATOM 3905 N N . GLY A 1 502 ? -2.355 -1.736 11.393 1.00 93.31 502 GLY A N 1
ATOM 3906 C CA . GLY A 1 502 ? -1.309 -2.668 11.819 1.00 93.31 502 GLY A CA 1
ATOM 3907 C C . GLY A 1 502 ? 0.103 -2.181 11.462 1.00 93.31 502 GLY A C 1
ATOM 3908 O O . GLY A 1 502 ? 0.281 -1.168 10.792 1.00 93.31 502 GLY A O 1
ATOM 3909 N N . GLY A 1 503 ? 1.131 -2.914 11.891 1.00 89.25 503 GLY A N 1
ATOM 3910 C CA . GLY A 1 503 ? 2.535 -2.519 11.739 1.00 89.25 503 GLY A CA 1
ATOM 3911 C C . GLY A 1 503 ? 3.203 -2.394 13.108 1.00 89.25 503 GLY A C 1
ATOM 3912 O O . GLY A 1 503 ? 3.485 -3.434 13.701 1.00 89.25 503 GLY A O 1
ATOM 3913 N N . PRO A 1 504 ? 3.454 -1.177 13.632 1.00 89.19 504 PRO A N 1
ATOM 3914 C CA . PRO A 1 504 ? 3.050 0.138 13.116 1.00 89.19 504 PRO A CA 1
ATOM 3915 C C . PRO A 1 504 ? 4.023 0.732 12.098 1.00 89.19 504 PRO A C 1
ATOM 3917 O O . PRO A 1 504 ? 3.771 1.803 11.568 1.00 89.19 504 PRO A O 1
ATOM 3920 N N . GLN A 1 505 ? 5.139 0.060 11.813 1.00 89.69 505 GLN A N 1
ATOM 3921 C CA . GLN A 1 505 ? 6.218 0.583 10.971 1.00 89.69 505 GLN A CA 1
ATOM 3922 C C . GLN A 1 505 ? 5.932 0.528 9.467 1.00 89.69 505 GLN A C 1
ATOM 3924 O O . GLN A 1 505 ? 6.747 0.084 8.656 1.00 89.69 505 GLN A O 1
ATOM 3929 N N . VAL A 1 506 ? 4.747 0.970 9.092 1.00 91.75 506 VAL A N 1
ATOM 3930 C CA . VAL A 1 506 ? 4.268 1.079 7.722 1.00 91.75 506 VAL A CA 1
ATOM 3931 C C . VAL A 1 506 ? 3.632 2.449 7.561 1.00 91.75 506 VAL A C 1
ATOM 3933 O O . VAL A 1 506 ? 3.442 3.173 8.535 1.00 91.75 506 VAL A O 1
ATOM 3936 N N . ARG A 1 507 ? 3.313 2.806 6.323 1.00 92.69 507 ARG A N 1
ATOM 3937 C CA . ARG A 1 507 ? 2.329 3.849 6.078 1.00 92.69 507 ARG A CA 1
ATOM 3938 C C . ARG A 1 507 ? 0.959 3.186 6.119 1.00 92.69 507 ARG A C 1
ATOM 3940 O O . ARG A 1 507 ? 0.675 2.380 5.232 1.00 92.69 507 ARG A O 1
ATOM 3947 N N . GLY A 1 508 ? 0.179 3.461 7.158 1.00 91.50 508 GLY A N 1
ATOM 3948 C CA . GLY A 1 508 ? -1.087 2.781 7.406 1.00 91.50 508 GLY A CA 1
ATOM 3949 C C . GLY A 1 508 ? -2.134 3.072 6.341 1.00 91.50 508 GLY A C 1
ATOM 3950 O O . GLY A 1 508 ? -2.847 2.168 5.920 1.00 91.50 508 GLY A O 1
ATOM 3951 N N . TYR A 1 509 ? -2.180 4.322 5.877 1.00 94.12 509 TYR A N 1
ATOM 3952 C CA . TYR A 1 509 ? -3.309 4.844 5.122 1.00 94.12 509 TYR A CA 1
ATOM 3953 C C . TYR A 1 509 ? -2.898 5.684 3.908 1.00 94.12 509 TYR A C 1
ATOM 3955 O O . TYR A 1 509 ? -1.827 6.302 3.838 1.00 94.12 509 TYR A O 1
ATOM 3963 N N . GLN A 1 510 ? -3.793 5.735 2.921 1.00 91.75 510 GLN A N 1
ATOM 3964 C CA . GLN A 1 510 ? -3.643 6.515 1.691 1.00 91.75 510 GLN A CA 1
ATOM 3965 C C . GLN A 1 510 ? -4.968 7.177 1.316 1.00 91.75 510 GLN A C 1
ATOM 3967 O O . GLN A 1 510 ? -6.034 6.704 1.688 1.00 91.75 510 GLN A O 1
ATOM 3972 N N . TRP A 1 511 ? -4.929 8.251 0.525 1.00 92.50 511 TRP A N 1
ATOM 3973 C CA . TRP A 1 511 ? -6.141 8.995 0.167 1.00 92.50 511 TRP A CA 1
ATOM 3974 C C . TRP A 1 511 ? -7.228 8.135 -0.497 1.00 92.50 511 TRP A C 1
ATOM 3976 O O . TRP A 1 511 ? -8.412 8.315 -0.224 1.00 92.50 511 TRP A O 1
ATOM 3986 N N . SER A 1 512 ? -6.832 7.177 -1.336 1.00 87.81 512 SER A N 1
ATOM 3987 C CA . SER A 1 512 ? -7.739 6.230 -1.983 1.00 87.81 512 SER A CA 1
ATOM 3988 C C . SER A 1 512 ? -7.452 4.819 -1.478 1.00 87.81 512 SER A C 1
ATOM 3990 O O . SER A 1 512 ? -6.408 4.250 -1.785 1.00 87.81 512 SER A O 1
ATOM 3992 N N . GLU A 1 513 ? -8.372 4.252 -0.697 1.00 79.94 513 GLU A N 1
ATOM 3993 C CA . GLU A 1 513 ? -8.213 2.931 -0.074 1.00 79.94 513 GLU A CA 1
ATOM 3994 C C . GLU A 1 513 ? -9.395 2.031 -0.424 1.00 79.94 513 GLU A C 1
ATOM 3996 O O . GLU A 1 513 ? -10.214 1.630 0.396 1.00 79.94 513 GLU A O 1
ATOM 4001 N N . TRP A 1 514 ? -9.488 1.733 -1.716 1.00 83.94 514 TRP A N 1
ATOM 4002 C CA . TRP A 1 514 ? -10.524 0.875 -2.293 1.00 83.94 514 TRP A CA 1
ATOM 4003 C C . TRP A 1 514 ? -10.085 -0.571 -2.493 1.00 83.94 514 TRP A C 1
ATOM 4005 O O . TRP A 1 514 ? -10.710 -1.305 -3.264 1.00 83.94 514 TRP A O 1
ATOM 4015 N N . GLY A 1 515 ? -8.985 -0.958 -1.845 1.00 77.25 515 GLY A N 1
ATOM 4016 C CA . GLY A 1 515 ? -8.406 -2.288 -1.937 1.00 77.25 515 GLY A CA 1
ATOM 4017 C C . GLY A 1 515 ? -9.341 -3.373 -1.399 1.00 77.25 515 GLY A C 1
ATOM 4018 O O . GLY A 1 515 ? -10.558 -3.379 -1.597 1.00 77.25 515 GLY A O 1
ATOM 4019 N N . ARG A 1 516 ? -8.764 -4.357 -0.718 1.00 73.38 516 ARG A N 1
ATOM 4020 C CA . ARG A 1 516 ? -9.567 -5.455 -0.180 1.00 73.38 516 ARG A CA 1
ATOM 4021 C C . ARG A 1 516 ? -10.462 -5.021 0.989 1.00 73.38 516 ARG A C 1
ATOM 4023 O O . ARG A 1 516 ? -11.545 -5.571 1.149 1.00 73.38 516 ARG A O 1
ATOM 4030 N N . TRP A 1 517 ? -10.032 -4.006 1.739 1.00 85.50 517 TRP A N 1
ATOM 4031 C CA . TRP A 1 517 ? -10.640 -3.579 3.000 1.00 85.50 517 TRP A CA 1
ATOM 4032 C C . TRP A 1 517 ? -11.003 -2.086 2.987 1.00 85.50 517 TRP A C 1
ATOM 4034 O O . TRP A 1 517 ? -10.303 -1.286 3.598 1.00 85.50 517 TRP A O 1
ATOM 4044 N N . PRO A 1 518 ? -12.074 -1.661 2.291 1.00 93.12 518 PRO A N 1
ATOM 4045 C CA . PRO A 1 518 ? -12.504 -0.260 2.281 1.00 93.12 518 PRO A CA 1
ATOM 4046 C C . PRO A 1 518 ? -13.250 0.120 3.581 1.00 93.12 518 PRO A C 1
ATOM 4048 O O . PRO A 1 518 ? -14.403 0.552 3.546 1.00 93.12 518 PRO A O 1
ATOM 4051 N N . GLU A 1 519 ? -12.620 -0.074 4.745 1.00 95.44 519 GLU A N 1
ATOM 4052 C CA . GLU A 1 519 ? -13.258 0.033 6.068 1.00 95.44 519 GLU A CA 1
ATOM 4053 C C . GLU A 1 519 ? -13.800 1.433 6.365 1.00 95.44 519 GLU A C 1
ATOM 4055 O O . GLU A 1 519 ? -14.943 1.559 6.802 1.00 95.44 519 GLU A O 1
ATOM 4060 N N . ALA A 1 520 ? -13.032 2.487 6.070 1.00 96.75 520 ALA A N 1
ATOM 4061 C CA . ALA A 1 520 ? -13.500 3.861 6.239 1.00 96.75 520 ALA A CA 1
ATOM 4062 C C . ALA A 1 520 ? -14.773 4.151 5.438 1.00 96.75 520 ALA A C 1
ATOM 4064 O O . ALA A 1 520 ? -15.716 4.732 5.972 1.00 96.75 520 ALA A O 1
ATOM 4065 N N . GLN A 1 521 ? -14.833 3.699 4.182 1.00 96.12 521 GLN A N 1
ATOM 4066 C CA . GLN A 1 521 ? -16.025 3.850 3.346 1.00 96.12 521 GLN A CA 1
ATOM 4067 C C . GLN A 1 521 ? -17.195 3.033 3.889 1.00 96.12 521 GLN A C 1
ATOM 4069 O O . GLN A 1 521 ? -18.320 3.532 3.955 1.00 96.12 521 GLN A O 1
ATOM 4074 N N . PHE A 1 522 ? -16.936 1.799 4.326 1.00 97.06 522 PHE A N 1
ATOM 4075 C CA . PHE A 1 522 ? -17.958 0.942 4.909 1.00 97.06 522 PHE A CA 1
ATOM 4076 C C . PHE A 1 522 ? -18.552 1.560 6.179 1.00 97.06 522 PHE A C 1
ATOM 4078 O O . PHE A 1 522 ? -19.761 1.772 6.240 1.00 97.06 522 PHE A O 1
ATOM 4085 N N . PHE A 1 523 ? -17.742 1.924 7.171 1.00 97.75 523 PHE A N 1
ATOM 4086 C CA . PHE A 1 523 ? -18.252 2.496 8.418 1.00 97.75 523 PHE A CA 1
ATOM 4087 C C . PHE A 1 523 ? -18.885 3.879 8.211 1.00 97.75 523 PHE A C 1
ATOM 4089 O O . PHE A 1 523 ? -19.963 4.142 8.750 1.00 97.75 523 PHE A O 1
ATOM 4096 N N . ALA A 1 524 ? -18.317 4.733 7.354 1.00 97.31 524 ALA A N 1
ATOM 4097 C CA . ALA A 1 524 ? -18.942 6.011 7.012 1.00 97.31 524 ALA A CA 1
ATOM 4098 C C . ALA A 1 524 ? -20.296 5.832 6.308 1.00 97.31 524 ALA A C 1
ATOM 4100 O O . ALA A 1 524 ? -21.238 6.573 6.596 1.00 97.31 524 ALA A O 1
ATOM 4101 N N . SER A 1 525 ? -20.452 4.804 5.464 1.00 96.00 525 SER A N 1
ATOM 4102 C CA . SER A 1 525 ? -21.749 4.466 4.856 1.00 96.00 525 SER A CA 1
ATOM 4103 C C . SER A 1 525 ? -22.822 4.086 5.882 1.00 96.00 525 SER A C 1
ATOM 4105 O O . SER A 1 525 ? -24.013 4.195 5.592 1.00 96.00 525 SER A O 1
ATOM 4107 N N . ARG A 1 526 ? -22.410 3.663 7.086 1.00 95.81 526 ARG A N 1
ATOM 4108 C CA . ARG A 1 526 ? -23.287 3.294 8.208 1.00 95.81 526 ARG A CA 1
ATOM 4109 C C . ARG A 1 526 ? -23.469 4.409 9.239 1.00 95.81 526 ARG A C 1
ATOM 4111 O O . ARG A 1 526 ? -24.094 4.186 10.268 1.00 95.81 526 ARG A O 1
ATOM 4118 N N . GLY A 1 527 ? -22.994 5.622 8.947 1.00 95.94 527 GLY A N 1
ATOM 4119 C CA . GLY A 1 527 ? -23.253 6.804 9.774 1.00 95.94 527 GLY A CA 1
ATOM 4120 C C . GLY A 1 527 ? -22.181 7.115 10.820 1.00 95.94 527 GLY A C 1
ATOM 4121 O O . GLY A 1 527 ? -22.405 7.985 11.661 1.00 95.94 527 GLY A O 1
ATOM 4122 N N . TYR A 1 528 ? -21.027 6.446 10.772 1.00 98.38 528 TYR A N 1
ATOM 4123 C CA . TYR A 1 528 ? -19.911 6.705 11.682 1.00 98.38 528 TYR A CA 1
ATOM 4124 C C . TYR A 1 528 ? -18.918 7.699 11.083 1.00 98.38 528 TYR A C 1
ATOM 4126 O O . TYR A 1 528 ? -18.577 7.617 9.906 1.00 98.38 528 TYR A O 1
ATOM 4134 N N . ALA A 1 529 ? -18.403 8.614 11.901 1.00 98.50 529 ALA A N 1
ATOM 4135 C CA . ALA A 1 529 ? -17.129 9.251 11.599 1.00 98.50 529 ALA A CA 1
ATOM 4136 C C . ALA A 1 529 ? -16.017 8.204 11.747 1.00 98.50 529 ALA A C 1
ATOM 4138 O O . ALA A 1 529 ? -16.038 7.409 12.690 1.00 98.50 529 ALA A O 1
ATOM 4139 N N . VAL A 1 530 ? -15.046 8.215 10.837 1.00 98.69 530 VAL A N 1
ATOM 4140 C CA . VAL A 1 530 ? -13.898 7.306 10.879 1.00 98.69 530 VAL A CA 1
ATOM 4141 C C . VAL A 1 530 ? -12.618 8.121 10.902 1.00 98.69 530 VAL A C 1
ATOM 4143 O O . VAL A 1 530 ? -12.351 8.874 9.963 1.00 98.69 530 VAL A O 1
ATOM 4146 N N . LEU A 1 531 ? -11.847 7.979 11.978 1.00 98.88 531 LEU A N 1
ATOM 4147 C CA . LEU A 1 531 ? -10.516 8.564 12.108 1.00 98.88 531 LEU A CA 1
ATOM 4148 C C . LEU A 1 531 ? -9.467 7.480 11.890 1.00 98.88 531 LEU A C 1
ATOM 4150 O O . LEU A 1 531 ? -9.499 6.451 12.555 1.00 98.88 531 LEU A O 1
ATOM 4154 N N . GLU A 1 532 ? -8.523 7.755 11.006 1.00 98.62 532 GLU A N 1
ATOM 4155 C CA . GLU A 1 532 ? -7.442 6.860 10.606 1.00 98.62 532 GLU A CA 1
ATOM 4156 C C . GLU A 1 532 ? -6.102 7.550 10.888 1.00 98.62 532 GLU A C 1
ATOM 4158 O O . GLU A 1 532 ? -5.550 8.209 10.000 1.00 98.62 532 GLU A O 1
ATOM 4163 N N . PRO A 1 533 ? -5.617 7.505 12.144 1.00 98.50 533 PRO A N 1
ATOM 4164 C CA . PRO A 1 533 ? -4.401 8.193 12.544 1.00 98.50 533 PRO A CA 1
ATOM 4165 C C . PRO A 1 533 ? -3.147 7.407 12.153 1.00 98.50 533 PRO A C 1
ATOM 4167 O O . PRO A 1 533 ? -3.151 6.178 12.144 1.00 98.50 533 PRO A O 1
ATOM 4170 N N . GLU A 1 534 ? -2.062 8.134 11.897 1.00 98.00 534 GLU A N 1
ATOM 4171 C CA . GLU A 1 534 ? -0.709 7.613 11.660 1.00 98.00 534 GLU A CA 1
ATOM 4172 C C . GLU A 1 534 ? 0.159 7.994 12.875 1.00 98.00 534 GLU A C 1
ATOM 4174 O O . GLU A 1 534 ? 0.897 8.988 12.827 1.00 98.00 534 GLU A O 1
ATOM 4179 N N . PRO A 1 535 ? 0.021 7.288 14.017 1.00 97.75 535 PRO A N 1
ATOM 4180 C CA . PRO A 1 535 ? 0.744 7.613 15.246 1.00 97.75 535 PRO A CA 1
ATOM 4181 C C . PRO A 1 535 ? 2.262 7.518 15.045 1.00 97.75 535 PRO A C 1
ATOM 4183 O O . PRO A 1 535 ? 2.748 6.925 14.074 1.00 97.75 535 PRO A O 1
ATOM 4186 N N . ARG A 1 536 ? 3.048 8.067 15.977 1.00 97.19 536 ARG A N 1
ATOM 4187 C CA . ARG A 1 536 ? 4.511 7.885 15.952 1.00 97.19 536 ARG A CA 1
ATOM 4188 C C . ARG A 1 536 ? 4.892 6.402 15.824 1.00 97.19 536 ARG A C 1
ATOM 4190 O O . ARG A 1 536 ? 4.198 5.537 16.353 1.00 97.19 536 ARG A O 1
ATOM 4197 N N . ALA A 1 537 ? 6.014 6.133 15.152 1.00 94.19 537 ALA A N 1
ATOM 4198 C CA . ALA A 1 537 ? 6.410 4.849 14.538 1.00 94.19 537 ALA A CA 1
ATOM 4199 C C . ALA A 1 537 ? 5.902 4.602 13.108 1.00 94.19 537 ALA A C 1
ATOM 4201 O O . ALA A 1 537 ? 6.523 3.798 12.405 1.00 94.19 537 ALA A O 1
ATOM 4202 N N . SER A 1 538 ? 4.887 5.323 12.627 1.00 95.88 538 SER A N 1
ATOM 4203 C CA . SER A 1 538 ? 4.443 5.217 11.228 1.00 95.88 538 SER A CA 1
ATOM 4204 C C . SER A 1 538 ? 5.543 5.652 10.252 1.00 95.88 538 SER A C 1
ATOM 4206 O O . SER A 1 538 ? 6.227 6.658 10.466 1.00 95.88 538 SER A O 1
ATOM 4208 N N . LYS A 1 539 ? 5.732 4.887 9.170 1.00 93.19 539 LYS A N 1
ATOM 4209 C CA . LYS A 1 539 ? 6.685 5.211 8.092 1.00 93.19 539 LYS A CA 1
ATOM 4210 C C . LYS A 1 539 ? 6.012 6.075 7.024 1.00 93.19 539 LYS A C 1
ATOM 4212 O O . LYS A 1 539 ? 4.796 6.083 6.877 1.00 93.19 539 LYS A O 1
ATOM 4217 N N . GLY A 1 540 ? 6.812 6.799 6.244 1.00 93.44 540 GLY A N 1
ATOM 4218 C CA . GLY A 1 540 ? 6.319 7.600 5.121 1.00 93.44 540 GLY A CA 1
ATOM 4219 C C . GLY A 1 540 ? 5.953 9.043 5.467 1.00 93.44 540 GLY A C 1
ATOM 4220 O O . GLY A 1 540 ? 5.647 9.801 4.554 1.00 93.44 540 GLY A O 1
ATOM 4221 N N . TYR A 1 541 ? 6.032 9.451 6.737 1.00 95.62 541 TYR A N 1
ATOM 4222 C CA . TYR A 1 541 ? 5.850 10.838 7.193 1.00 95.62 541 TYR A CA 1
ATOM 4223 C C . TYR A 1 541 ? 7.123 11.398 7.837 1.00 95.62 541 TYR A C 1
ATOM 4225 O O . TYR A 1 541 ? 7.071 12.284 8.695 1.00 95.62 541 TYR A O 1
ATOM 4233 N N . GLY A 1 542 ? 8.288 10.916 7.405 1.00 94.00 542 GLY A N 1
ATOM 4234 C CA . GLY A 1 542 ? 9.592 11.387 7.849 1.00 94.00 542 GLY A CA 1
ATOM 4235 C C . GLY A 1 542 ? 10.233 10.569 8.946 1.00 94.00 542 GLY A C 1
ATOM 4236 O O . GLY A 1 542 ? 9.575 9.902 9.744 1.00 94.00 542 GLY A O 1
ATOM 4237 N N . TYR A 1 543 ? 11.553 10.705 9.004 1.00 92.81 543 TYR A N 1
ATOM 4238 C CA . TYR A 1 543 ? 12.394 10.008 9.962 1.00 92.81 543 TYR A CA 1
ATOM 4239 C C . TYR A 1 543 ? 12.019 10.352 11.409 1.00 92.81 543 TYR A C 1
ATOM 4241 O O . TYR A 1 543 ? 11.896 9.457 12.236 1.00 92.81 543 TYR A O 1
ATOM 4249 N N . LYS A 1 544 ? 11.750 11.628 11.714 1.00 93.81 544 LYS A N 1
ATOM 4250 C CA . LYS A 1 544 ? 11.435 12.081 13.077 1.00 93.81 544 LYS A CA 1
ATOM 4251 C C . LYS A 1 544 ? 10.167 11.447 13.648 1.00 93.81 544 LYS A C 1
ATOM 4253 O O . LYS A 1 544 ? 10.199 11.024 14.798 1.00 93.81 544 LYS A O 1
ATOM 4258 N N . LEU A 1 545 ? 9.075 11.382 12.874 1.00 95.94 545 LEU A N 1
ATOM 4259 C CA . LEU A 1 545 ? 7.822 10.756 13.330 1.00 95.94 545 LEU A CA 1
ATOM 4260 C C . LEU A 1 545 ? 7.996 9.240 13.494 1.00 95.94 545 LEU A C 1
ATOM 4262 O O . LEU A 1 545 ? 7.481 8.652 14.444 1.00 95.94 545 LEU A O 1
ATOM 4266 N N . HIS A 1 546 ? 8.744 8.612 12.586 1.00 93.50 546 HIS A N 1
ATOM 4267 C CA . HIS A 1 546 ? 9.036 7.188 12.665 1.00 93.50 546 HIS A CA 1
ATOM 4268 C C . HIS A 1 546 ? 9.848 6.850 13.928 1.00 93.50 546 HIS A C 1
ATOM 4270 O O . HIS A 1 546 ? 9.412 6.062 14.763 1.00 93.50 546 HIS A O 1
ATOM 4276 N N . THR A 1 547 ? 10.995 7.496 14.136 1.00 92.56 547 THR A N 1
ATOM 4277 C CA . THR A 1 547 ? 11.886 7.141 15.249 1.00 92.56 547 THR A CA 1
ATOM 4278 C C . THR A 1 547 ? 11.384 7.607 16.612 1.00 92.56 547 THR A C 1
ATOM 4280 O O . THR A 1 547 ? 11.765 7.031 17.627 1.00 92.56 547 THR A O 1
ATOM 4283 N N . SER A 1 548 ? 10.514 8.624 16.679 1.00 95.56 548 SER A N 1
ATOM 4284 C CA . SER A 1 548 ? 9.937 9.064 17.958 1.00 95.56 548 SER A CA 1
ATOM 4285 C C . SER A 1 548 ? 8.977 8.042 18.574 1.00 95.56 548 SER A C 1
ATOM 4287 O O . SER A 1 548 ? 8.613 8.187 19.739 1.00 95.56 548 SER A O 1
ATOM 4289 N N . GLY A 1 549 ? 8.581 7.001 17.831 1.00 95.00 549 GLY A N 1
ATOM 4290 C CA . GLY A 1 549 ? 7.760 5.905 18.343 1.00 95.00 549 GLY A CA 1
ATOM 4291 C C . GLY A 1 549 ? 8.526 4.715 18.919 1.00 95.00 549 GLY A C 1
ATOM 4292 O O . GLY A 1 549 ? 7.899 3.775 19.411 1.00 95.00 549 GLY A O 1
ATOM 4293 N N . PHE A 1 550 ? 9.859 4.736 18.892 1.00 93.81 550 PHE A N 1
ATOM 4294 C CA . PHE A 1 550 ? 10.676 3.639 19.411 1.00 93.81 550 PHE A CA 1
ATOM 4295 C C . PHE A 1 550 ? 10.539 3.515 20.936 1.00 93.81 550 PHE A C 1
ATOM 4297 O O . PHE A 1 550 ? 10.658 4.495 21.672 1.00 93.81 550 PHE A O 1
ATOM 4304 N N . LYS A 1 551 ? 10.234 2.299 21.402 1.00 94.56 551 LYS A N 1
ATOM 4305 C CA . LYS A 1 551 ? 9.829 1.952 22.774 1.00 94.56 551 LYS A CA 1
ATOM 4306 C C . LYS A 1 551 ? 8.623 2.746 23.300 1.00 94.56 551 LYS A C 1
ATOM 4308 O O . LYS A 1 551 ? 8.446 2.862 24.508 1.00 94.56 551 LYS A O 1
ATOM 4313 N N . GLN A 1 552 ? 7.777 3.296 22.422 1.00 96.75 552 GLN A N 1
ATOM 4314 C CA . GLN A 1 552 ? 6.612 4.108 22.816 1.00 96.75 552 GLN A CA 1
ATOM 4315 C C . GLN A 1 552 ? 5.262 3.389 22.679 1.00 96.75 552 GLN A C 1
ATOM 4317 O O . GLN A 1 552 ? 4.212 4.027 22.805 1.00 96.75 552 GLN A O 1
ATOM 4322 N N . TRP A 1 553 ? 5.249 2.074 22.444 1.00 96.19 553 TRP A N 1
ATOM 4323 C CA . TRP A 1 553 ? 4.007 1.295 22.414 1.00 96.19 553 TRP A CA 1
ATOM 4324 C C . TRP A 1 553 ? 3.287 1.382 23.763 1.00 96.19 553 TRP A C 1
ATOM 4326 O O . TRP A 1 553 ? 3.894 1.225 24.821 1.00 96.19 553 TRP A O 1
ATOM 4336 N N . GLY A 1 554 ? 1.996 1.715 23.721 1.00 95.69 554 GLY A N 1
ATOM 4337 C CA . GLY A 1 554 ? 1.192 1.981 24.914 1.00 95.69 554 GLY A CA 1
ATOM 4338 C C . GLY A 1 554 ? 1.522 3.294 25.633 1.00 95.69 554 GLY A C 1
ATOM 4339 O O . GLY A 1 554 ? 0.777 3.684 26.523 1.00 95.69 554 GLY A O 1
ATOM 4340 N N . GLN A 1 555 ? 2.569 4.017 25.235 1.00 96.75 555 GLN A N 1
ATOM 4341 C CA . GLN A 1 555 ? 2.985 5.303 25.805 1.00 96.75 555 GLN A CA 1
ATOM 4342 C C . GLN A 1 555 ? 2.560 6.449 24.883 1.00 96.75 555 GLN A C 1
ATOM 4344 O O . GLN A 1 555 ? 1.385 6.544 24.531 1.00 96.75 555 GLN A O 1
ATOM 4349 N N . ALA A 1 556 ? 3.489 7.302 24.453 1.00 98.12 556 ALA A N 1
ATOM 4350 C CA . ALA A 1 556 ? 3.166 8.465 23.643 1.00 98.12 556 ALA A CA 1
ATOM 4351 C C . ALA A 1 556 ? 2.546 8.096 22.277 1.00 98.12 556 ALA A C 1
ATOM 4353 O O . ALA A 1 556 ? 1.731 8.846 21.756 1.00 98.12 556 ALA A O 1
ATOM 4354 N N . ALA A 1 557 ? 2.824 6.901 21.736 1.00 97.75 557 ALA A N 1
ATOM 4355 C CA . ALA A 1 557 ? 2.126 6.419 20.538 1.00 97.75 557 ALA A CA 1
ATOM 4356 C C . ALA A 1 557 ? 0.629 6.156 20.781 1.00 97.75 557 ALA A C 1
ATOM 4358 O O . ALA A 1 557 ? -0.188 6.340 19.886 1.00 97.75 557 ALA A O 1
ATOM 4359 N N . GLN A 1 558 ? 0.252 5.764 22.003 1.00 98.50 558 GLN A N 1
ATOM 4360 C CA . GLN A 1 558 ? -1.154 5.657 22.389 1.00 98.50 558 GLN A CA 1
ATOM 4361 C C . GLN A 1 558 ? -1.773 7.040 22.637 1.00 98.50 558 GLN A C 1
ATOM 4363 O O . GLN A 1 558 ? -2.946 7.238 22.322 1.00 98.50 558 GLN A O 1
ATOM 4368 N N . ASP A 1 559 ? -0.993 7.993 23.164 1.00 98.69 559 ASP A N 1
ATOM 4369 C CA . ASP A 1 559 ? -1.443 9.380 23.344 1.00 98.69 559 ASP A CA 1
ATOM 4370 C C . ASP A 1 559 ? -1.820 10.009 21.999 1.00 98.69 559 ASP A C 1
ATOM 4372 O O . ASP A 1 559 ? -2.878 10.620 21.903 1.00 98.69 559 ASP A O 1
ATOM 4376 N N . ASP A 1 560 ? -1.034 9.768 20.944 1.00 98.81 560 ASP A N 1
ATOM 4377 C CA . ASP A 1 560 ? -1.329 10.244 19.586 1.00 98.81 560 ASP A CA 1
ATOM 4378 C C . ASP A 1 560 ? -2.719 9.803 19.098 1.00 98.81 560 ASP A C 1
ATOM 4380 O O . ASP A 1 560 ? -3.434 10.571 18.455 1.00 98.81 560 ASP A O 1
ATOM 4384 N N . ILE A 1 561 ? -3.131 8.574 19.412 1.00 98.81 561 ILE A N 1
ATOM 4385 C CA . ILE A 1 561 ? -4.434 8.019 19.017 1.00 98.81 561 ILE A CA 1
ATOM 4386 C C . ILE A 1 561 ? -5.556 8.668 19.837 1.00 98.81 561 ILE A C 1
ATOM 4388 O O . ILE A 1 561 ? -6.558 9.130 19.282 1.00 98.81 561 ILE A O 1
ATOM 4392 N N . THR A 1 562 ? -5.378 8.740 21.158 1.00 98.88 562 THR A N 1
ATOM 4393 C CA . THR A 1 562 ? -6.339 9.362 22.081 1.00 98.88 562 THR A CA 1
ATOM 4394 C C . THR A 1 562 ? -6.556 10.840 21.756 1.00 98.88 562 THR A C 1
ATOM 4396 O O . THR A 1 562 ? -7.696 11.308 21.694 1.00 98.88 562 THR A O 1
ATOM 4399 N N . ASP A 1 563 ? -5.476 11.574 21.499 1.00 98.88 563 ASP A N 1
ATOM 4400 C CA . ASP A 1 563 ? -5.512 13.006 21.216 1.00 98.88 563 ASP A CA 1
ATOM 4401 C C . ASP A 1 563 ? -6.192 13.298 19.871 1.00 98.88 563 ASP A C 1
ATOM 4403 O O . ASP A 1 563 ? -6.875 14.314 19.742 1.00 98.88 563 ASP A O 1
ATOM 4407 N N . GLY A 1 564 ? -6.108 12.381 18.901 1.00 98.75 564 GLY A N 1
ATOM 4408 C CA . GLY A 1 564 ? -6.859 12.465 17.646 1.00 98.75 564 GLY A CA 1
ATOM 4409 C C . GLY A 1 564 ? -8.371 12.397 17.851 1.00 98.75 564 GLY A C 1
ATOM 4410 O O . GLY A 1 564 ? -9.113 13.225 17.318 1.00 98.75 564 GLY A O 1
ATOM 4411 N N . ALA A 1 565 ? -8.844 11.463 18.679 1.00 98.81 565 ALA A N 1
ATOM 4412 C CA . ALA A 1 565 ? -10.263 11.368 19.020 1.00 98.81 565 ALA A CA 1
ATOM 4413 C C . ALA A 1 565 ? -10.747 12.623 19.771 1.00 98.81 565 ALA A C 1
ATOM 4415 O O . ALA A 1 565 ? -11.768 13.218 19.419 1.00 98.81 565 ALA A O 1
ATOM 4416 N N . LEU A 1 566 ? -9.978 13.076 20.768 1.00 98.81 566 LEU A N 1
ATOM 4417 C CA . LEU A 1 566 ? -10.291 14.277 21.548 1.00 98.81 566 LEU A CA 1
ATOM 4418 C C . LEU A 1 566 ? -10.236 15.563 20.714 1.00 98.81 566 LEU A C 1
ATOM 4420 O O . LEU A 1 566 ? -11.006 16.490 20.972 1.00 98.81 566 LEU A O 1
ATOM 4424 N N . HIS A 1 567 ? -9.375 15.623 19.696 1.00 98.81 567 HIS A N 1
ATOM 4425 C CA . HIS A 1 567 ? -9.356 16.720 18.737 1.00 98.81 567 HIS A CA 1
ATOM 4426 C C . HIS A 1 567 ? -10.704 16.832 18.011 1.00 98.81 567 HIS A C 1
ATOM 4428 O O . HIS A 1 567 ? -11.296 17.909 18.003 1.00 98.81 567 HIS A O 1
ATOM 4434 N N . LEU A 1 568 ? -11.258 15.725 17.503 1.00 98.81 568 LEU A N 1
ATOM 4435 C CA . LEU A 1 568 ? -12.567 15.737 16.834 1.00 98.81 568 LEU A CA 1
ATOM 4436 C C . LEU A 1 568 ? -13.732 16.072 17.778 1.00 98.81 568 LEU A C 1
ATOM 4438 O O . LEU A 1 568 ? -14.707 16.696 17.351 1.00 98.81 568 LEU A O 1
ATOM 4442 N N . VAL A 1 569 ? -13.634 15.692 19.056 1.00 98.75 569 VAL A N 1
ATOM 4443 C CA . VAL A 1 569 ? -14.585 16.117 20.099 1.00 98.75 569 VAL A CA 1
ATOM 4444 C C . VAL A 1 569 ? -14.523 17.631 20.295 1.00 98.75 569 VAL A C 1
ATOM 4446 O O . VAL A 1 569 ? -15.560 18.292 20.332 1.00 98.75 569 VAL A O 1
ATOM 4449 N N . LYS A 1 570 ? -13.316 18.200 20.390 1.00 98.38 570 LYS A N 1
ATOM 4450 C CA . LYS A 1 570 ? -13.112 19.645 20.559 1.00 98.38 570 LYS A CA 1
ATOM 4451 C C . LYS A 1 570 ? -13.654 20.450 19.375 1.00 98.38 570 LYS A C 1
ATOM 4453 O O . LYS A 1 570 ? -14.241 21.505 19.590 1.00 98.38 570 LYS A O 1
ATOM 4458 N N . GLU A 1 571 ? -13.504 19.939 18.156 1.00 98.31 571 GLU A N 1
ATOM 4459 C CA . GLU A 1 571 ? -14.078 20.539 16.942 1.00 98.31 571 GLU A CA 1
ATOM 4460 C C . GLU A 1 571 ? -15.615 20.388 16.865 1.00 98.31 571 GLU A C 1
ATOM 4462 O O . GLU A 1 571 ? -16.254 20.912 15.955 1.00 98.31 571 GLU A O 1
ATOM 4467 N N . GLY A 1 572 ? -16.242 19.664 17.803 1.00 98.19 572 GLY A N 1
ATOM 4468 C CA . GLY A 1 572 ? -17.687 19.417 17.833 1.00 98.19 572 GLY A CA 1
ATOM 4469 C C . GLY A 1 572 ? -18.175 18.410 16.785 1.00 98.19 572 GLY A C 1
ATOM 4470 O O . GLY A 1 572 ? -19.383 18.188 16.665 1.00 98.19 572 GLY A O 1
ATOM 4471 N N . ILE A 1 573 ? -17.254 17.785 16.044 1.00 98.31 573 ILE A N 1
ATOM 4472 C CA . ILE A 1 573 ? -17.549 16.800 14.998 1.00 98.31 573 ILE A CA 1
ATOM 4473 C C . ILE A 1 573 ? -18.035 15.497 15.626 1.00 98.31 573 ILE A C 1
ATOM 4475 O O . ILE A 1 573 ? -18.972 14.892 15.111 1.00 98.31 573 ILE A O 1
ATOM 4479 N N . VAL A 1 574 ? -17.422 15.082 16.738 1.00 98.25 574 VAL A N 1
ATOM 4480 C CA . VAL A 1 574 ? -17.662 13.792 17.398 1.00 98.25 574 VAL A CA 1
ATOM 4481 C C . VAL A 1 574 ? -18.290 13.974 18.775 1.00 98.25 574 VAL A C 1
ATOM 4483 O O . VAL A 1 574 ? -17.965 14.901 19.514 1.00 98.25 574 VAL A O 1
ATOM 4486 N N . ASP A 1 575 ? -19.195 13.065 19.125 1.00 98.00 575 ASP A N 1
ATOM 4487 C CA . ASP A 1 575 ? -19.742 12.937 20.473 1.00 98.00 575 ASP A CA 1
ATOM 4488 C C . ASP A 1 575 ? -18.787 12.122 21.359 1.00 98.00 575 ASP A C 1
ATOM 4490 O O . ASP A 1 575 ? -18.544 10.941 21.099 1.00 98.00 575 ASP A O 1
ATOM 4494 N N . LYS A 1 576 ? -18.265 12.744 22.425 1.00 97.69 576 LYS A N 1
ATOM 4495 C CA . LYS A 1 576 ? -17.326 12.114 23.369 1.00 97.69 576 LYS A CA 1
ATOM 4496 C C . LYS A 1 576 ? -17.888 10.832 23.990 1.00 97.69 576 LYS A C 1
ATOM 4498 O O . LYS A 1 576 ? -17.130 9.920 24.300 1.00 97.69 576 LYS A O 1
ATOM 4503 N N . GLU A 1 577 ? -19.207 10.730 24.135 1.00 97.56 577 GLU A N 1
ATOM 4504 C CA . GLU A 1 577 ? -19.845 9.555 24.730 1.00 97.56 577 GLU A CA 1
ATOM 4505 C C . GLU A 1 577 ? -20.091 8.421 23.723 1.00 97.56 577 GLU A C 1
ATOM 4507 O O . GLU A 1 577 ? -20.647 7.386 24.091 1.00 97.56 577 GLU A O 1
ATOM 4512 N N . ARG A 1 578 ? -19.682 8.586 22.457 1.00 98.12 578 ARG A N 1
ATOM 4513 C CA . ARG A 1 578 ? -19.922 7.627 21.370 1.00 98.12 578 ARG A CA 1
ATOM 4514 C C . ARG A 1 578 ? -18.669 7.355 20.544 1.00 98.12 578 ARG A C 1
ATOM 4516 O O . ARG A 1 578 ? -18.673 7.516 19.328 1.00 98.12 578 ARG A O 1
ATOM 4523 N N . MET A 1 579 ? -17.596 6.930 21.207 1.00 98.75 579 MET A N 1
ATOM 4524 C CA . MET A 1 579 ? -16.320 6.617 20.558 1.00 98.75 579 MET A CA 1
ATOM 4525 C C . MET A 1 579 ? -15.906 5.168 20.812 1.00 98.75 579 MET A C 1
ATOM 4527 O O . MET A 1 579 ? -15.921 4.713 21.959 1.00 98.75 579 MET A O 1
ATOM 4531 N N . CYS A 1 580 ? -15.494 4.469 19.757 1.00 98.75 580 CYS A N 1
ATOM 4532 C CA . CYS A 1 580 ? -14.907 3.137 19.836 1.00 98.75 580 CYS A CA 1
ATOM 4533 C C . CYS A 1 580 ? -13.595 3.034 19.061 1.00 98.75 580 CYS A C 1
ATOM 4535 O O . CYS A 1 580 ? -13.324 3.817 18.150 1.00 98.75 580 CYS A O 1
ATOM 4537 N N . LEU A 1 581 ? -12.792 2.042 19.436 1.00 98.94 581 LEU A N 1
ATOM 4538 C CA . LEU A 1 581 ? -11.525 1.707 18.791 1.00 98.94 581 LEU A CA 1
ATOM 4539 C C . LEU A 1 581 ? -11.706 0.481 17.880 1.00 98.94 581 LEU A C 1
ATOM 4541 O O . LEU A 1 581 ? -12.473 -0.432 18.197 1.00 98.94 581 LEU A O 1
ATOM 4545 N N . HIS A 1 582 ? -11.016 0.467 16.745 1.00 98.75 582 HIS A N 1
ATOM 4546 C CA . HIS A 1 582 ? -10.989 -0.632 15.779 1.00 98.75 582 HIS A CA 1
ATOM 4547 C C . HIS A 1 582 ? -9.560 -0.829 15.296 1.00 98.75 582 HIS A C 1
ATOM 4549 O O . HIS A 1 582 ? -8.889 0.151 14.984 1.00 98.75 582 HIS A O 1
ATOM 4555 N N . GLY A 1 583 ? -9.082 -2.066 15.203 1.00 98.00 583 GLY A N 1
ATOM 4556 C CA . GLY A 1 583 ? -7.776 -2.303 14.600 1.00 98.00 583 GLY A CA 1
ATOM 4557 C C . GLY A 1 583 ? -7.276 -3.734 14.703 1.00 98.00 583 GLY A C 1
ATOM 4558 O O . GLY A 1 583 ? -7.671 -4.502 15.586 1.00 98.00 583 GLY A O 1
ATOM 4559 N N . GLY A 1 584 ? -6.374 -4.066 13.781 1.00 96.75 584 GLY A N 1
ATOM 4560 C CA . GLY A 1 584 ? -5.757 -5.381 13.651 1.00 96.75 584 GLY A CA 1
ATOM 4561 C C . GLY A 1 584 ? -4.281 -5.368 14.027 1.00 96.75 584 GLY A C 1
ATOM 4562 O O . GLY A 1 584 ? -3.613 -4.351 13.840 1.00 96.75 584 GLY A O 1
ATOM 4563 N N . SER A 1 585 ? -3.722 -6.481 14.509 1.00 96.38 585 SER A N 1
ATOM 4564 C CA . SER A 1 585 ? -2.277 -6.577 14.788 1.00 96.38 585 SER A CA 1
ATOM 4565 C C . SER A 1 585 ? -1.832 -5.539 15.839 1.00 96.38 585 SER A C 1
ATOM 4567 O O . SER A 1 585 ? -2.396 -5.513 16.936 1.00 96.38 585 SER A O 1
ATOM 4569 N N . TYR A 1 586 ? -0.874 -4.652 15.530 1.00 97.88 586 TYR A N 1
ATOM 4570 C CA . TYR A 1 586 ? -0.574 -3.471 16.358 1.00 97.88 586 TYR A CA 1
ATOM 4571 C C . TYR A 1 586 ? -1.805 -2.584 16.607 1.00 97.88 586 TYR A C 1
ATOM 4573 O O . TYR A 1 586 ? -2.013 -2.128 17.726 1.00 97.88 586 TYR A O 1
ATOM 4581 N N . GLY A 1 587 ? -2.657 -2.359 15.607 1.00 98.31 587 GLY A N 1
ATOM 4582 C CA . GLY A 1 587 ? -3.888 -1.589 15.787 1.00 98.31 587 GLY A CA 1
ATOM 4583 C C . GLY A 1 587 ? -4.857 -2.258 16.762 1.00 98.31 587 GLY A C 1
ATOM 4584 O O . GLY A 1 587 ? -5.541 -1.584 17.533 1.00 98.31 587 GLY A O 1
ATOM 4585 N N . GLY A 1 588 ? -4.853 -3.592 16.806 1.00 98.44 588 GLY A N 1
ATOM 4586 C CA . GLY A 1 588 ? -5.601 -4.372 17.790 1.00 98.44 588 GLY A CA 1
ATOM 4587 C C . GLY A 1 588 ? -5.018 -4.237 19.195 1.00 98.44 588 GLY A C 1
ATOM 4588 O O . GLY A 1 588 ? -5.769 -4.049 20.157 1.00 98.44 588 GLY A O 1
ATOM 4589 N N . TYR A 1 589 ? -3.687 -4.251 19.309 1.00 98.75 589 TYR A N 1
ATOM 4590 C CA . TYR A 1 589 ? -2.978 -3.915 20.545 1.00 98.75 589 TYR A CA 1
ATOM 4591 C C . TYR A 1 589 ? -3.346 -2.519 21.043 1.00 98.75 589 TYR A C 1
ATOM 4593 O O . TYR A 1 589 ? -3.784 -2.377 22.180 1.00 98.75 589 TYR A O 1
ATOM 4601 N N . ALA A 1 590 ? -3.227 -1.504 20.187 1.00 98.75 590 ALA A N 1
ATOM 4602 C CA . ALA A 1 590 ? -3.512 -0.114 20.522 1.00 98.75 590 ALA A CA 1
ATOM 4603 C C . ALA A 1 590 ? -4.997 0.109 20.855 1.00 98.75 590 ALA A C 1
ATOM 4605 O O . ALA A 1 590 ? -5.329 0.928 21.712 1.00 98.75 590 ALA A O 1
ATOM 4606 N N . SER A 1 591 ? -5.899 -0.665 20.243 1.00 98.81 591 SER A N 1
ATOM 4607 C CA . SER A 1 591 ? -7.319 -0.671 20.601 1.00 98.81 591 SER A CA 1
ATOM 4608 C C . SER A 1 591 ? -7.535 -1.161 22.036 1.00 98.81 591 SER A C 1
ATOM 4610 O O . SER A 1 591 ? -8.196 -0.495 22.828 1.00 98.81 591 SER A O 1
ATOM 4612 N N . LEU A 1 592 ? -6.937 -2.294 22.420 1.00 98.81 592 LEU A N 1
ATOM 4613 C CA . LEU A 1 592 ? -7.056 -2.822 23.786 1.00 98.81 592 LEU A CA 1
ATOM 4614 C C . LEU A 1 592 ? -6.305 -1.957 24.807 1.00 98.81 592 LEU A C 1
ATOM 4616 O O . LEU A 1 592 ? -6.817 -1.683 25.891 1.00 98.81 592 LEU A O 1
ATOM 4620 N N . GLN A 1 593 ? -5.104 -1.495 24.462 1.00 98.69 593 GLN A N 1
ATOM 4621 C CA . GLN A 1 593 ? -4.281 -0.656 25.327 1.00 98.69 593 GLN A CA 1
ATOM 4622 C C . GLN A 1 593 ? -4.913 0.726 25.541 1.00 98.69 593 GLN A C 1
ATOM 4624 O O . GLN A 1 593 ? -4.807 1.275 26.638 1.00 98.69 593 GLN A O 1
ATOM 4629 N N . GLY A 1 594 ? -5.634 1.254 24.548 1.00 98.50 594 GLY A N 1
ATOM 4630 C CA . GLY A 1 594 ? -6.467 2.445 24.694 1.00 98.50 594 GLY A CA 1
ATOM 4631 C C . GLY A 1 594 ? -7.535 2.279 25.775 1.00 98.50 594 GLY A C 1
ATOM 4632 O O . GLY A 1 594 ? -7.686 3.165 26.610 1.00 98.50 594 GLY A O 1
ATOM 4633 N N . LEU A 1 595 ? -8.201 1.119 25.845 1.00 98.62 595 LEU A N 1
ATOM 4634 C CA . LEU A 1 595 ? -9.170 0.829 26.914 1.00 98.62 595 LEU A CA 1
ATOM 4635 C C . LEU A 1 595 ? -8.523 0.664 28.294 1.00 98.62 595 LEU A C 1
ATOM 4637 O O . LEU A 1 595 ? -9.145 0.974 29.305 1.00 98.62 595 LEU A O 1
ATOM 4641 N N . VAL A 1 596 ? -7.289 0.162 28.354 1.00 98.44 596 VAL A N 1
ATOM 4642 C CA . VAL A 1 596 ? -6.538 0.048 29.613 1.00 98.44 596 VAL A CA 1
ATOM 4643 C C . VAL A 1 596 ? -6.115 1.423 30.128 1.00 98.44 596 VAL A C 1
ATOM 4645 O O . VAL A 1 596 ? -6.159 1.669 31.333 1.00 98.44 596 VAL A O 1
ATOM 4648 N N . ARG A 1 597 ? -5.668 2.309 29.230 1.00 97.38 597 ARG A N 1
ATOM 4649 C CA . ARG A 1 597 ? -5.151 3.637 29.591 1.00 97.38 597 ARG A CA 1
ATOM 4650 C C . ARG A 1 597 ? -6.235 4.669 29.826 1.00 97.38 597 ARG A C 1
ATOM 4652 O O . ARG A 1 597 ? -6.081 5.490 30.721 1.00 97.38 597 ARG A O 1
ATOM 4659 N N . GLU A 1 598 ? -7.304 4.601 29.047 1.00 97.75 598 GLU A N 1
ATOM 4660 C CA . GLU A 1 598 ? -8.405 5.5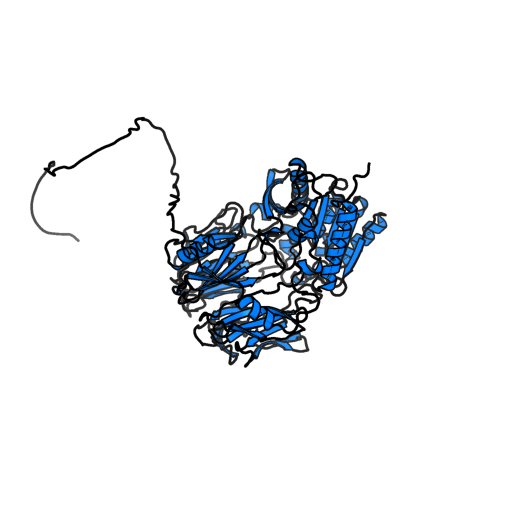59 29.058 1.00 97.75 598 GLU A CA 1
ATOM 4661 C C . GLU A 1 598 ? -9.734 4.828 29.338 1.00 97.75 598 GLU A C 1
ATOM 4663 O O . GLU A 1 598 ? -10.641 4.839 28.498 1.00 97.75 598 GLU A O 1
ATOM 4668 N N . PRO A 1 599 ? -9.877 4.165 30.506 1.00 96.56 599 PRO A N 1
ATOM 4669 C CA . PRO A 1 599 ? -10.963 3.216 30.771 1.00 96.56 599 PRO A CA 1
ATOM 4670 C C . PRO A 1 599 ? -12.369 3.823 30.741 1.00 96.56 599 PRO A C 1
ATOM 4672 O O . PRO A 1 599 ? -13.344 3.084 30.635 1.00 96.56 599 PRO A O 1
ATOM 4675 N N . ASP A 1 600 ? -12.480 5.149 30.835 1.00 97.06 600 ASP A N 1
ATOM 4676 C CA . ASP A 1 600 ? -13.751 5.880 30.832 1.00 97.06 600 ASP A CA 1
ATOM 4677 C C . ASP A 1 600 ? -14.047 6.592 29.495 1.00 97.06 600 ASP A C 1
ATOM 4679 O O . ASP A 1 600 ? -15.180 7.026 29.254 1.00 97.06 600 ASP A O 1
ATOM 4683 N N . LEU A 1 601 ? -13.044 6.721 28.617 1.00 98.12 601 LEU A N 1
ATOM 4684 C CA . LEU A 1 601 ? -13.141 7.533 27.404 1.00 98.12 601 LEU A CA 1
ATOM 4685 C C . LEU A 1 601 ? -13.854 6.796 26.268 1.00 98.12 601 LEU A C 1
ATOM 4687 O O . LEU A 1 601 ? -14.837 7.294 25.722 1.00 98.12 601 LEU A O 1
ATOM 4691 N N . PHE A 1 602 ? -13.355 5.616 25.909 1.00 98.44 602 PHE A N 1
ATOM 4692 C CA . PHE A 1 602 ? -13.900 4.816 24.815 1.00 98.44 602 PHE A CA 1
ATOM 4693 C C . PHE A 1 602 ? -14.961 3.853 25.343 1.00 98.44 602 PHE A C 1
ATOM 4695 O O . PHE A 1 602 ? -14.810 3.281 26.418 1.00 98.44 602 PHE A O 1
ATOM 4702 N N . LYS A 1 603 ? -16.050 3.666 24.594 1.00 98.25 603 LYS A N 1
ATOM 4703 C CA . LYS A 1 603 ? -17.180 2.820 25.019 1.00 98.25 603 LYS A CA 1
ATOM 4704 C C . LYS A 1 603 ? -17.038 1.374 24.573 1.00 98.25 603 LYS A C 1
ATOM 4706 O O . LYS A 1 603 ? -17.602 0.482 25.208 1.00 98.25 603 LYS A O 1
ATOM 4711 N N . CYS A 1 604 ? -16.272 1.141 23.513 1.00 98.50 604 CYS A N 1
ATOM 4712 C CA . CYS A 1 604 ? -15.978 -0.195 23.036 1.00 98.50 604 CYS A CA 1
ATOM 4713 C C . CYS A 1 604 ? -14.667 -0.266 22.245 1.00 98.50 604 CYS A C 1
ATOM 4715 O O . CYS A 1 604 ? -14.165 0.748 21.754 1.00 98.50 604 CYS A O 1
ATOM 4717 N N . ALA A 1 605 ? -14.121 -1.472 22.104 1.00 98.69 605 ALA A N 1
ATOM 4718 C CA . ALA A 1 605 ? -13.061 -1.763 21.149 1.00 98.69 605 ALA A CA 1
ATOM 4719 C C . ALA A 1 605 ? -13.338 -3.078 20.423 1.00 98.69 605 ALA A C 1
ATOM 4721 O O . ALA A 1 605 ? -13.618 -4.096 21.060 1.00 98.69 605 ALA A O 1
ATOM 4722 N N . HIS A 1 606 ? -13.208 -3.060 19.100 1.00 98.69 606 HIS A N 1
ATOM 4723 C CA . HIS A 1 606 ? -13.070 -4.274 18.312 1.00 98.69 606 HIS A CA 1
ATOM 4724 C C . HIS A 1 606 ? -11.596 -4.458 17.958 1.00 98.69 606 HIS A C 1
ATOM 4726 O O . HIS A 1 606 ? -11.019 -3.710 17.173 1.00 98.69 606 HIS A O 1
ATOM 4732 N N . SER A 1 607 ? -10.985 -5.455 18.579 1.00 98.56 607 SER A N 1
ATOM 4733 C CA . SER A 1 607 ? -9.586 -5.805 18.389 1.00 98.56 607 SER A CA 1
ATOM 4734 C C . SER A 1 607 ? -9.505 -7.133 17.645 1.00 98.56 607 SER A C 1
ATOM 4736 O O . SER A 1 607 ? -10.232 -8.071 17.979 1.00 98.56 607 SER A O 1
ATOM 4738 N N . PHE A 1 608 ? -8.657 -7.235 16.624 1.00 97.88 608 PHE A N 1
ATOM 4739 C CA . PHE A 1 608 ? -8.528 -8.472 15.853 1.00 97.88 608 PHE A CA 1
ATOM 4740 C C . PHE A 1 608 ? -7.077 -8.850 15.569 1.00 97.88 608 PHE A C 1
ATOM 4742 O O . PHE A 1 608 ? -6.218 -7.979 15.445 1.00 97.88 608 PHE A O 1
ATOM 4749 N N . VAL A 1 609 ? -6.786 -10.156 15.520 1.00 96.56 609 VAL A N 1
ATOM 4750 C CA . VAL A 1 609 ? -5.425 -10.717 15.342 1.00 96.56 609 VAL A CA 1
ATOM 4751 C C . VAL A 1 609 ? -4.371 -9.956 16.163 1.00 96.56 609 VAL A C 1
ATOM 4753 O O . VAL A 1 609 ? -3.311 -9.560 15.678 1.00 96.56 609 VAL A O 1
ATOM 4756 N N . ALA A 1 610 ? -4.741 -9.631 17.402 1.00 97.50 610 ALA A N 1
ATOM 4757 C CA . ALA A 1 610 ? -4.174 -8.518 18.147 1.00 97.50 610 ALA A CA 1
ATOM 4758 C C . ALA A 1 610 ? -3.041 -8.949 19.067 1.00 97.50 610 ALA A C 1
ATOM 4760 O O . ALA A 1 610 ? -3.150 -9.955 19.772 1.00 97.50 610 ALA A O 1
ATOM 4761 N N . VAL A 1 611 ? -1.965 -8.160 19.120 1.00 97.75 611 VAL A N 1
ATOM 4762 C CA . VAL A 1 611 ? -0.952 -8.351 20.163 1.00 97.75 611 VAL A CA 1
ATOM 4763 C C . VAL A 1 611 ? -1.582 -7.962 21.503 1.00 97.75 611 VAL A C 1
ATOM 4765 O O . VAL A 1 611 ? -2.022 -6.837 21.699 1.00 97.75 611 VAL A O 1
ATOM 4768 N N . THR A 1 612 ? -1.641 -8.894 22.446 1.00 98.06 612 THR A N 1
ATOM 4769 C CA . THR A 1 612 ? -2.260 -8.671 23.771 1.00 98.06 612 THR A CA 1
ATOM 4770 C C . THR A 1 612 ? -1.254 -8.671 24.923 1.00 98.06 612 THR A C 1
ATOM 4772 O O . THR A 1 612 ? -1.561 -8.214 26.023 1.00 98.06 612 THR A O 1
ATOM 4775 N N . ASP A 1 613 ? -0.044 -9.168 24.678 1.00 97.12 613 ASP A N 1
ATOM 4776 C CA . ASP A 1 613 ? 1.058 -9.227 25.632 1.00 97.12 613 ASP A CA 1
ATOM 4777 C C . ASP A 1 613 ? 2.363 -9.072 24.853 1.00 97.12 613 ASP A C 1
ATOM 4779 O O . ASP A 1 613 ? 2.675 -9.893 23.990 1.00 97.12 613 ASP A O 1
ATOM 4783 N N . LEU A 1 614 ? 3.122 -8.018 25.143 1.00 94.50 614 LEU A N 1
ATOM 4784 C CA . LEU A 1 614 ? 4.366 -7.723 24.429 1.00 94.50 614 LEU A CA 1
ATOM 4785 C C . LEU A 1 614 ? 5.417 -8.826 24.635 1.00 94.50 614 LEU A C 1
ATOM 4787 O O . LEU A 1 614 ? 6.213 -9.111 23.744 1.00 94.50 614 LEU A O 1
ATOM 4791 N N . GLY A 1 615 ? 5.394 -9.509 25.784 1.00 92.44 615 GLY A N 1
ATOM 4792 C CA . GLY A 1 615 ? 6.313 -10.605 26.091 1.00 92.44 615 GLY A CA 1
ATOM 4793 C C . GLY A 1 615 ? 6.070 -11.851 25.240 1.00 92.44 615 GLY A C 1
ATOM 4794 O O . GLY A 1 615 ? 7.009 -12.598 24.961 1.00 92.44 615 GLY A O 1
ATOM 4795 N N . LEU A 1 616 ? 4.836 -12.074 24.778 1.00 92.31 616 LEU A N 1
ATOM 4796 C CA . LEU A 1 616 ? 4.530 -13.180 23.865 1.00 92.31 616 LEU A CA 1
ATOM 4797 C C . LEU A 1 616 ? 5.201 -13.007 22.495 1.00 92.31 616 LEU A C 1
ATOM 4799 O O . LEU A 1 616 ? 5.634 -14.000 21.917 1.00 92.31 616 LEU A O 1
ATOM 4803 N N . MET A 1 617 ? 5.406 -11.769 22.035 1.00 87.38 617 MET A N 1
ATOM 4804 C CA . MET A 1 617 ? 6.127 -11.504 20.781 1.00 87.38 617 MET A CA 1
ATOM 4805 C C . MET A 1 617 ? 7.583 -11.995 20.815 1.00 87.38 617 MET A C 1
ATOM 4807 O O . MET A 1 617 ? 8.141 -12.315 19.771 1.00 87.38 617 MET A O 1
ATOM 4811 N N . GLN A 1 618 ? 8.195 -12.070 22.004 1.00 85.50 618 GLN A N 1
ATOM 4812 C CA . GLN A 1 618 ? 9.566 -12.566 22.187 1.00 85.50 618 GLN A CA 1
ATOM 4813 C C . GLN A 1 618 ? 9.631 -14.032 22.628 1.00 85.50 618 GLN A C 1
ATOM 4815 O O . GLN A 1 618 ? 10.618 -14.709 22.356 1.00 85.50 618 GLN A O 1
ATOM 4820 N N . SER A 1 619 ? 8.613 -14.528 23.337 1.00 86.69 619 SER A N 1
ATOM 4821 C CA . SER A 1 619 ? 8.635 -15.879 23.921 1.00 86.69 619 SER A CA 1
ATOM 4822 C C . SER A 1 619 ? 8.046 -16.960 23.015 1.00 86.69 619 SER A C 1
ATOM 4824 O O . SER A 1 619 ? 8.383 -18.133 23.179 1.00 86.69 619 SER A O 1
ATOM 4826 N N . VAL A 1 620 ? 7.202 -16.606 22.039 1.00 86.56 620 VAL A N 1
ATOM 4827 C CA . VAL A 1 620 ? 6.632 -17.581 21.099 1.00 86.56 620 VAL A CA 1
ATOM 4828 C C . VAL A 1 620 ? 7.619 -17.872 19.964 1.00 86.56 620 VAL A C 1
ATOM 4830 O O . VAL A 1 620 ? 7.612 -17.223 18.917 1.00 86.56 620 VAL A O 1
ATOM 4833 N N . ALA A 1 621 ? 8.452 -18.894 20.176 1.00 82.25 621 ALA A N 1
ATOM 4834 C CA . ALA A 1 621 ? 9.589 -19.244 19.317 1.00 82.25 621 ALA A CA 1
ATOM 4835 C C . ALA A 1 621 ? 9.232 -19.819 17.928 1.00 82.25 621 ALA A C 1
ATOM 4837 O O . ALA A 1 621 ? 10.106 -19.932 17.077 1.00 82.25 621 ALA A O 1
ATOM 4838 N N . TRP A 1 622 ? 7.971 -20.189 17.688 1.00 81.38 622 TRP A N 1
ATOM 4839 C CA . TRP A 1 622 ? 7.496 -20.758 16.414 1.00 81.38 622 TRP A CA 1
ATOM 4840 C C . TRP A 1 622 ? 6.674 -19.774 15.564 1.00 81.38 622 TRP A C 1
ATOM 4842 O O . TRP A 1 622 ? 6.188 -20.138 14.486 1.00 81.38 622 TRP A O 1
ATOM 4852 N N . SER A 1 623 ? 6.485 -18.541 16.050 1.00 82.94 623 SER A N 1
ATOM 4853 C CA . SER A 1 623 ? 5.869 -17.455 15.278 1.00 82.94 623 SER A CA 1
ATOM 4854 C C . SER A 1 623 ? 6.767 -17.056 14.106 1.00 82.94 623 SER A C 1
ATOM 4856 O O . SER A 1 623 ? 7.972 -17.272 14.154 1.00 82.94 623 SER A O 1
ATOM 4858 N N . ASP A 1 624 ? 6.229 -16.426 13.065 1.00 76.94 624 ASP A N 1
ATOM 4859 C CA . ASP A 1 624 ? 7.062 -15.937 11.960 1.00 76.94 624 ASP A CA 1
ATOM 4860 C C . ASP A 1 624 ? 7.924 -14.717 12.351 1.00 76.94 624 ASP A C 1
ATOM 4862 O O . ASP A 1 624 ? 8.952 -14.459 11.728 1.00 76.94 624 ASP A O 1
ATOM 4866 N N . ILE A 1 625 ? 7.562 -14.018 13.435 1.00 74.75 625 ILE A N 1
ATOM 4867 C CA . ILE A 1 625 ? 8.423 -13.034 14.106 1.00 74.75 625 ILE A CA 1
ATOM 4868 C C . ILE A 1 625 ? 9.670 -13.735 14.662 1.00 74.75 625 ILE A C 1
ATOM 4870 O O . ILE A 1 625 ? 10.778 -13.212 14.538 1.00 74.75 625 ILE A O 1
ATOM 4874 N N . ALA A 1 626 ? 9.496 -14.926 15.239 1.00 70.44 626 ALA A N 1
ATOM 4875 C CA . ALA A 1 626 ? 10.586 -15.748 15.742 1.00 70.44 626 ALA A CA 1
ATOM 4876 C C . ALA A 1 626 ? 11.299 -16.561 14.648 1.00 70.44 626 ALA A C 1
ATOM 4878 O O . ALA A 1 626 ? 12.491 -16.784 14.764 1.00 70.44 626 ALA A O 1
ATOM 4879 N N . GLU A 1 627 ? 10.663 -16.962 13.547 1.00 61.91 627 GLU A N 1
ATOM 4880 C CA . GLU A 1 627 ? 11.383 -17.552 12.398 1.00 61.91 627 GLU A CA 1
ATOM 4881 C C . GLU A 1 627 ? 12.329 -16.528 11.759 1.00 61.91 627 GLU A C 1
ATOM 4883 O O . GLU A 1 627 ? 13.450 -16.856 11.373 1.00 61.91 627 GLU A O 1
ATOM 4888 N N . ASN A 1 628 ? 11.949 -15.247 11.786 1.00 55.34 628 ASN A N 1
ATOM 4889 C CA . ASN A 1 628 ? 12.863 -14.141 11.523 1.00 55.34 628 ASN A CA 1
ATOM 4890 C C . ASN A 1 628 ? 13.969 -14.002 12.593 1.00 55.34 628 ASN A C 1
ATOM 4892 O O . ASN A 1 628 ? 14.616 -12.963 12.622 1.00 55.34 628 ASN A O 1
ATOM 4896 N N . LEU A 1 629 ? 14.220 -14.987 13.468 1.00 48.41 629 LEU A N 1
ATOM 4897 C CA . LEU A 1 629 ? 15.468 -15.130 14.231 1.00 48.41 629 LEU A CA 1
ATOM 4898 C C . LEU A 1 629 ? 16.628 -15.549 13.322 1.00 48.41 629 LEU A C 1
ATOM 4900 O O . LEU A 1 629 ? 17.745 -15.089 13.548 1.00 48.41 629 LEU A O 1
ATOM 4904 N N . GLU A 1 630 ? 16.374 -16.324 12.258 1.00 42.94 630 GLU A N 1
ATOM 4905 C CA . GLU A 1 630 ? 17.386 -16.621 11.225 1.00 42.94 630 GLU A CA 1
ATOM 4906 C C . GLU A 1 630 ? 17.831 -15.324 10.512 1.00 42.94 630 GLU A C 1
ATOM 4908 O O . GLU A 1 630 ? 19.013 -15.123 10.230 1.00 42.94 630 GLU A O 1
ATOM 4913 N N . PHE A 1 631 ? 16.889 -14.380 10.356 1.00 49.12 631 PHE A N 1
ATOM 4914 C CA . PHE A 1 631 ? 17.094 -12.992 9.903 1.00 49.12 631 PHE A CA 1
ATOM 4915 C C . PHE A 1 631 ? 17.075 -11.959 11.049 1.00 49.12 631 PHE A C 1
ATOM 4917 O O . PHE A 1 631 ? 16.925 -10.761 10.831 1.00 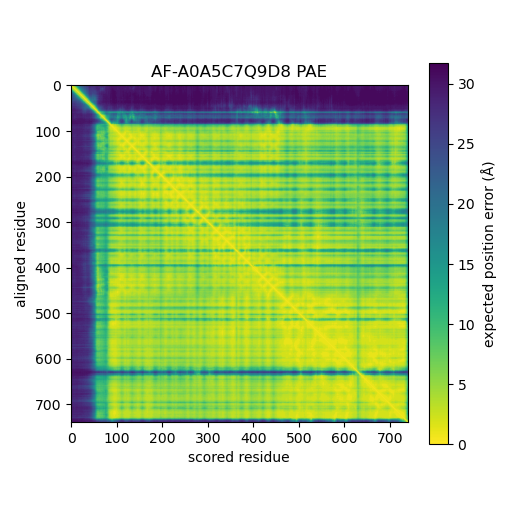49.12 631 PHE A O 1
ATOM 4924 N N . SER A 1 632 ? 17.216 -12.435 12.286 1.00 56.66 632 SER A N 1
ATOM 4925 C CA . SER A 1 632 ? 17.342 -11.731 13.559 1.00 56.66 632 SER A CA 1
ATOM 4926 C C . SER A 1 632 ? 16.668 -10.342 13.738 1.00 56.66 632 SER A C 1
ATOM 4928 O O . SER A 1 632 ? 17.273 -9.427 14.319 1.00 56.66 632 SER A O 1
ATOM 4930 N N . TYR A 1 633 ? 15.398 -10.194 13.351 1.00 59.97 633 TYR A N 1
ATOM 4931 C CA . TYR A 1 633 ? 14.577 -9.013 13.685 1.00 59.97 633 TYR A CA 1
ATOM 4932 C C . TYR A 1 633 ? 14.458 -8.824 15.210 1.00 59.97 633 TYR A C 1
ATOM 4934 O O . TYR A 1 633 ? 14.649 -7.723 15.730 1.00 59.97 633 TYR A O 1
ATOM 4942 N N . LEU A 1 634 ? 14.253 -9.928 15.943 1.00 56.75 634 LEU A N 1
ATOM 4943 C CA . LEU A 1 634 ? 14.067 -9.916 17.396 1.00 56.75 634 LEU A CA 1
ATOM 4944 C C . LEU A 1 634 ? 15.300 -9.477 18.201 1.00 56.75 634 LEU A C 1
ATOM 4946 O O . LEU A 1 634 ? 15.127 -8.819 19.222 1.00 56.75 634 LEU A O 1
ATOM 4950 N N . ASP A 1 635 ? 16.533 -9.799 17.784 1.00 61.38 635 ASP A N 1
ATOM 4951 C CA . ASP A 1 635 ? 17.712 -9.446 18.601 1.00 61.38 635 ASP A CA 1
ATOM 4952 C C . ASP A 1 635 ? 18.100 -7.959 18.521 1.00 61.38 635 ASP A C 1
ATOM 4954 O O . ASP A 1 635 ? 18.828 -7.507 19.400 1.00 61.38 635 ASP A O 1
ATOM 4958 N N . ASN A 1 636 ? 17.640 -7.203 17.510 1.00 67.88 636 ASN A N 1
ATOM 4959 C CA . ASN A 1 636 ? 18.078 -5.816 17.285 1.00 67.88 636 ASN A CA 1
ATOM 4960 C C . ASN A 1 636 ? 16.920 -4.840 17.060 1.00 67.88 636 ASN A C 1
ATOM 4962 O O . ASN A 1 636 ? 16.661 -4.003 17.921 1.00 67.88 636 ASN A O 1
ATOM 4966 N N . GLU A 1 637 ? 16.238 -4.927 15.916 1.00 75.19 637 GLU A N 1
ATOM 4967 C CA . GLU A 1 637 ? 15.222 -3.940 15.527 1.00 75.19 637 GLU A CA 1
ATOM 4968 C C . GLU A 1 637 ? 14.041 -3.975 16.491 1.00 75.19 637 GLU A C 1
ATOM 4970 O O . GLU A 1 637 ? 13.699 -2.950 17.066 1.00 75.19 637 GLU A O 1
ATOM 4975 N N . PHE A 1 638 ? 13.538 -5.163 16.835 1.00 79.62 638 PHE A N 1
ATOM 4976 C CA . PHE A 1 638 ? 12.465 -5.275 17.822 1.00 79.62 638 PHE A CA 1
ATOM 4977 C C . PHE A 1 638 ? 12.833 -4.669 19.185 1.00 79.62 638 PHE A C 1
ATOM 4979 O O . PHE A 1 638 ? 12.025 -3.974 19.798 1.00 79.62 638 PHE A O 1
ATOM 4986 N N . LYS A 1 639 ? 14.056 -4.903 19.680 1.00 82.44 639 LYS A N 1
ATOM 4987 C CA . LYS A 1 639 ? 14.498 -4.353 20.975 1.00 82.44 639 LYS A CA 1
ATOM 4988 C C . LYS A 1 639 ? 14.646 -2.840 20.939 1.00 82.44 639 LYS A C 1
ATOM 4990 O O . LYS A 1 639 ? 14.365 -2.178 21.936 1.00 82.44 639 LYS A O 1
ATOM 4995 N N . LEU A 1 640 ? 15.092 -2.301 19.807 1.00 83.56 640 LEU A N 1
ATOM 4996 C CA . LEU A 1 640 ? 15.176 -0.865 19.579 1.00 83.56 640 LEU A CA 1
ATOM 4997 C C . LEU A 1 640 ? 13.776 -0.236 19.516 1.00 83.56 640 LEU A C 1
ATOM 4999 O O . LEU A 1 640 ? 13.542 0.811 20.108 1.00 83.56 640 LEU A O 1
ATOM 5003 N N . GLU A 1 641 ? 12.850 -0.885 18.817 1.00 86.44 641 GLU A N 1
ATOM 5004 C CA . GLU A 1 641 ? 11.561 -0.319 18.413 1.00 86.44 641 GLU A CA 1
ATOM 5005 C C . GLU A 1 641 ? 10.436 -0.559 19.418 1.00 86.44 641 GLU A C 1
ATOM 5007 O O . GLU A 1 641 ? 9.585 0.308 19.605 1.00 86.44 641 GLU A O 1
ATOM 5012 N N . VAL A 1 642 ? 10.416 -1.726 20.058 1.00 90.00 642 VAL A N 1
ATOM 5013 C CA . VAL A 1 642 ? 9.360 -2.166 20.981 1.00 90.00 642 VAL A CA 1
ATOM 5014 C C . VAL A 1 642 ? 9.906 -2.316 22.395 1.00 90.00 642 VAL A C 1
ATOM 5016 O O . VAL A 1 642 ? 9.248 -1.883 23.336 1.00 90.00 642 VAL A O 1
ATOM 5019 N N . GLY A 1 643 ? 11.109 -2.876 22.546 1.00 90.56 643 GLY A N 1
ATOM 5020 C CA . GLY A 1 643 ? 11.795 -3.083 23.826 1.00 90.56 643 GLY A CA 1
ATOM 5021 C C . GLY A 1 643 ? 12.238 -4.528 24.054 1.00 90.56 643 GLY A C 1
ATOM 5022 O O . GLY A 1 643 ? 11.936 -5.420 23.262 1.00 90.56 643 GLY A O 1
ATOM 5023 N N . ASP A 1 644 ? 12.961 -4.769 25.143 1.00 89.44 644 ASP A N 1
ATOM 5024 C CA . ASP A 1 644 ? 13.425 -6.087 25.583 1.00 89.44 644 ASP A CA 1
ATOM 5025 C C . ASP A 1 644 ? 12.613 -6.559 26.800 1.00 89.44 644 ASP A C 1
ATOM 5027 O O . ASP A 1 644 ? 12.449 -5.825 27.769 1.00 89.44 644 ASP A O 1
ATOM 5031 N N . SER A 1 645 ? 12.080 -7.786 26.776 1.00 89.38 645 SER A N 1
ATOM 5032 C CA . SER A 1 645 ? 11.212 -8.267 27.864 1.00 89.38 645 SER A CA 1
ATOM 5033 C C . SER A 1 645 ? 11.936 -8.473 29.199 1.00 89.38 645 SER A C 1
ATOM 5035 O O . SER A 1 645 ? 11.269 -8.535 30.233 1.00 89.38 645 SER A O 1
ATOM 5037 N N . LYS A 1 646 ? 13.270 -8.589 29.188 1.00 89.19 646 LYS A N 1
ATOM 5038 C CA . LYS A 1 646 ? 14.105 -8.706 30.388 1.00 89.19 646 LYS A CA 1
ATOM 5039 C C . LYS A 1 646 ? 14.539 -7.329 30.872 1.00 89.19 646 LYS A C 1
ATOM 5041 O O . LYS A 1 646 ? 14.329 -7.023 32.042 1.00 89.19 646 LYS A O 1
ATOM 5046 N N . ASP A 1 647 ? 15.092 -6.510 29.979 1.00 92.38 647 ASP A N 1
ATOM 5047 C CA . ASP A 1 647 ? 15.654 -5.207 30.356 1.00 92.38 647 ASP A CA 1
ATOM 5048 C C . ASP A 1 647 ? 14.560 -4.144 30.576 1.00 92.38 647 ASP A C 1
ATOM 5050 O O . ASP A 1 647 ? 14.694 -3.284 31.443 1.00 92.38 647 ASP A O 1
ATOM 5054 N N . ASP A 1 648 ? 13.440 -4.231 29.849 1.00 94.56 648 ASP A N 1
ATOM 5055 C CA . ASP A 1 648 ? 12.293 -3.317 29.930 1.00 94.56 648 ASP A CA 1
ATOM 5056 C C . ASP A 1 648 ? 11.055 -3.998 30.572 1.00 94.56 648 ASP A C 1
ATOM 5058 O O . ASP A 1 648 ? 9.903 -3.723 30.212 1.00 94.56 648 ASP A O 1
ATOM 5062 N N . ALA A 1 649 ? 11.261 -4.908 31.533 1.00 95.81 649 ALA A N 1
ATOM 5063 C CA . ALA A 1 649 ? 10.199 -5.738 32.117 1.00 95.81 649 ALA A CA 1
ATOM 5064 C C . ALA A 1 649 ? 9.018 -4.930 32.700 1.00 95.81 649 ALA A C 1
ATOM 5066 O O . ALA A 1 649 ? 7.855 -5.308 32.527 1.00 95.81 649 ALA A O 1
ATOM 5067 N N . GLU A 1 650 ? 9.289 -3.791 33.349 1.00 96.12 650 GLU A N 1
ATOM 5068 C CA . GLU A 1 650 ? 8.245 -2.904 33.881 1.00 96.12 650 GLU A CA 1
ATOM 5069 C C . GLU A 1 650 ? 7.387 -2.280 32.774 1.00 96.12 650 GLU A C 1
ATOM 5071 O O . GLU A 1 650 ? 6.164 -2.192 32.909 1.00 96.12 650 GLU A O 1
ATOM 5076 N N . MET A 1 651 ? 8.011 -1.882 31.661 1.00 96.00 651 MET A N 1
ATOM 5077 C CA . MET A 1 651 ? 7.314 -1.353 30.489 1.00 96.00 651 MET A CA 1
ATOM 5078 C C . MET A 1 651 ? 6.384 -2.423 29.911 1.00 96.00 651 MET A C 1
ATOM 5080 O O . MET A 1 651 ? 5.201 -2.169 29.691 1.00 96.00 651 MET A O 1
ATOM 5084 N N . PHE A 1 652 ? 6.880 -3.653 29.759 1.00 96.62 652 PHE A N 1
ATOM 5085 C CA . PHE A 1 652 ? 6.083 -4.778 29.268 1.00 96.62 652 PHE A CA 1
ATOM 5086 C C . PHE A 1 652 ? 4.931 -5.121 30.218 1.00 96.62 652 PHE A C 1
ATOM 5088 O O . PHE A 1 652 ? 3.836 -5.438 29.756 1.00 96.62 652 PHE A O 1
ATOM 5095 N N . GLN A 1 653 ? 5.137 -5.025 31.535 1.00 97.00 653 GLN A N 1
ATOM 5096 C CA . GLN A 1 653 ? 4.078 -5.235 32.521 1.00 97.00 653 GLN A CA 1
ATOM 5097 C C . GLN A 1 653 ? 2.988 -4.160 32.441 1.00 97.00 653 GLN A C 1
ATOM 5099 O O . GLN A 1 653 ? 1.800 -4.479 32.499 1.00 97.00 653 GLN A O 1
ATOM 5104 N N . ARG A 1 654 ? 3.378 -2.889 32.303 1.00 96.50 654 ARG A N 1
ATOM 5105 C CA . ARG A 1 654 ? 2.452 -1.747 32.259 1.00 96.50 654 ARG A CA 1
ATOM 5106 C C . ARG A 1 654 ? 1.670 -1.655 30.952 1.00 96.50 654 ARG A C 1
ATOM 5108 O O . ARG A 1 654 ? 0.504 -1.268 30.975 1.00 96.50 654 ARG A O 1
ATOM 5115 N N . PHE A 1 655 ? 2.296 -2.011 29.834 1.00 97.12 655 PHE A N 1
ATOM 5116 C CA . PHE A 1 655 ? 1.748 -1.800 28.494 1.00 97.12 655 PHE A CA 1
ATOM 5117 C C . PHE A 1 655 ? 1.403 -3.104 27.770 1.00 97.12 655 PHE A C 1
ATOM 5119 O O . PHE A 1 655 ? 1.425 -3.147 26.546 1.00 97.12 655 PHE A O 1
ATOM 5126 N N . SER A 1 656 ? 1.083 -4.167 28.513 1.00 98.31 656 SER A N 1
ATOM 5127 C CA . SER A 1 656 ? 0.472 -5.388 27.972 1.00 98.31 656 SER A CA 1
ATOM 5128 C C . SER A 1 656 ? -1.006 -5.459 28.373 1.00 98.31 656 SER A C 1
ATOM 5130 O O . SER A 1 656 ? -1.284 -5.640 29.567 1.00 98.31 656 SER A O 1
ATOM 5132 N N . PRO A 1 657 ? -1.957 -5.366 27.422 1.00 98.44 657 PRO A N 1
ATOM 5133 C CA . PRO A 1 657 ? -3.385 -5.387 27.730 1.00 98.44 657 PRO A CA 1
ATOM 5134 C C . PRO A 1 657 ? -3.851 -6.605 28.533 1.00 98.44 657 PRO A C 1
ATOM 5136 O O . PRO A 1 657 ? -4.557 -6.444 29.525 1.00 98.44 657 PRO A O 1
ATOM 5139 N N . ALA A 1 658 ? -3.389 -7.813 28.192 1.00 98.31 658 ALA A N 1
ATOM 5140 C CA . ALA A 1 658 ? -3.775 -9.044 28.889 1.00 98.31 658 ALA A CA 1
ATOM 5141 C C . ALA A 1 658 ? -3.337 -9.070 30.362 1.00 98.31 658 ALA A C 1
ATOM 5143 O O . ALA A 1 658 ? -3.944 -9.758 31.178 1.00 98.31 658 ALA A O 1
ATOM 5144 N N . ARG A 1 659 ? -2.308 -8.298 30.729 1.00 98.19 659 ARG A N 1
ATOM 5145 C CA . ARG A 1 659 ? -1.828 -8.183 32.116 1.00 98.19 659 ARG A CA 1
ATOM 5146 C C . ARG A 1 659 ? -2.554 -7.103 32.921 1.00 98.19 659 ARG A C 1
ATOM 5148 O O . ARG A 1 659 ? -2.313 -6.987 34.116 1.00 98.19 659 ARG A O 1
ATOM 5155 N N . ASN A 1 660 ? -3.399 -6.311 32.263 1.00 98.50 660 ASN A N 1
ATOM 5156 C CA . ASN A 1 660 ? -4.105 -5.158 32.824 1.00 98.50 660 ASN A CA 1
ATOM 5157 C C . ASN A 1 660 ? -5.608 -5.180 32.471 1.00 98.50 660 ASN A C 1
ATOM 5159 O O . ASN A 1 660 ? -6.260 -4.135 32.441 1.00 98.50 660 ASN A O 1
ATOM 5163 N N . ALA A 1 661 ? -6.155 -6.359 32.156 1.00 98.38 661 ALA A N 1
ATOM 5164 C CA . ALA A 1 661 ? -7.538 -6.532 31.712 1.00 98.38 661 ALA A CA 1
ATOM 5165 C C . ALA A 1 661 ? -8.572 -6.091 32.768 1.00 98.38 661 ALA A C 1
ATOM 5167 O O . ALA A 1 661 ? -9.675 -5.671 32.429 1.00 98.38 661 ALA A O 1
ATOM 5168 N N . ASP A 1 662 ? -8.205 -6.115 34.051 1.00 98.12 662 ASP A N 1
ATOM 5169 C CA . ASP A 1 662 ? -9.014 -5.647 35.180 1.00 98.12 662 ASP A CA 1
ATOM 5170 C C . ASP A 1 662 ? -9.382 -4.158 35.091 1.00 98.12 662 ASP A C 1
ATOM 5172 O O . ASP A 1 662 ? -10.468 -3.754 35.528 1.00 98.12 662 ASP A O 1
ATOM 5176 N N . LYS A 1 663 ? -8.519 -3.355 34.456 1.00 98.06 663 LYS A N 1
ATOM 5177 C CA . LYS A 1 663 ? -8.726 -1.915 34.259 1.00 98.06 663 LYS A CA 1
ATOM 5178 C C . LYS A 1 663 ? -9.770 -1.604 33.189 1.00 98.06 663 LYS A C 1
ATOM 5180 O O . LYS A 1 663 ? -10.339 -0.516 33.202 1.00 98.06 663 LYS A O 1
ATOM 5185 N N . ILE A 1 664 ? -10.054 -2.543 32.287 1.00 98.44 664 ILE A N 1
ATOM 5186 C CA . ILE A 1 664 ? -10.991 -2.332 31.182 1.00 98.44 664 ILE A CA 1
ATOM 5187 C C . ILE A 1 664 ? -12.425 -2.261 31.726 1.00 98.44 664 ILE A C 1
ATOM 5189 O O . ILE A 1 664 ? -12.880 -3.132 32.474 1.00 98.44 664 ILE A O 1
ATOM 5193 N N . LYS A 1 665 ? -13.150 -1.199 31.359 1.00 97.56 665 LYS A N 1
ATOM 5194 C CA . LYS A 1 665 ? -14.584 -1.021 31.664 1.00 97.56 665 LYS A CA 1
ATOM 5195 C C . LYS A 1 665 ? -15.469 -1.137 30.420 1.00 97.56 665 LYS A C 1
ATOM 5197 O O . LYS A 1 665 ? -16.610 -1.572 30.525 1.00 97.56 665 LYS A O 1
ATOM 5202 N N . ALA A 1 666 ? -14.937 -0.728 29.272 1.00 97.38 666 ALA A N 1
ATOM 5203 C CA . ALA A 1 666 ? -15.609 -0.743 27.980 1.00 97.38 666 ALA A CA 1
ATOM 5204 C C . ALA A 1 666 ? -15.880 -2.165 27.462 1.00 97.38 666 ALA A C 1
ATOM 5206 O O . ALA A 1 666 ? -15.229 -3.126 27.877 1.00 97.38 666 ALA A O 1
ATOM 5207 N N . ALA A 1 667 ? -16.811 -2.286 26.514 1.00 98.00 667 ALA A N 1
ATOM 5208 C CA . ALA A 1 667 ? -17.078 -3.553 25.843 1.00 98.00 667 ALA A CA 1
ATOM 5209 C C . ALA A 1 667 ? -15.929 -3.940 24.897 1.00 98.00 667 ALA A C 1
ATOM 5211 O O . ALA A 1 667 ? -15.365 -3.087 24.207 1.00 98.00 667 ALA A O 1
ATOM 5212 N N . VAL A 1 668 ? -15.605 -5.231 24.830 1.00 98.75 668 VAL A N 1
ATOM 5213 C CA . VAL A 1 668 ? -14.543 -5.757 23.962 1.00 98.75 668 VAL A CA 1
ATOM 5214 C C . VAL A 1 668 ? -15.107 -6.832 23.048 1.00 98.75 668 VAL A C 1
ATOM 5216 O O . VAL A 1 668 ? -15.651 -7.823 23.533 1.00 98.75 668 VAL A O 1
ATOM 5219 N N . MET A 1 669 ? -14.907 -6.669 21.742 1.00 98.81 669 MET A N 1
ATOM 5220 C CA . MET A 1 669 ? -14.966 -7.765 20.780 1.00 98.81 669 MET A CA 1
ATOM 5221 C C . MET A 1 669 ? -13.539 -8.123 20.372 1.00 98.81 669 MET A C 1
ATOM 5223 O O . MET A 1 669 ? -12.774 -7.255 19.951 1.00 98.81 669 MET A O 1
ATOM 5227 N N . LEU A 1 670 ? -13.173 -9.393 20.518 1.00 98.75 670 LEU A N 1
ATOM 5228 C CA . LEU A 1 670 ? -11.862 -9.920 20.172 1.00 98.75 670 LEU A CA 1
ATOM 5229 C C . LEU A 1 670 ? -12.010 -11.052 19.162 1.00 98.75 670 LEU A C 1
ATOM 5231 O O . LEU A 1 670 ? -12.634 -12.079 19.452 1.00 98.75 670 LEU A O 1
ATOM 5235 N N . THR A 1 671 ? -11.415 -10.869 17.985 1.00 98.44 671 THR A N 1
ATOM 5236 C CA . THR A 1 671 ? -11.448 -11.881 16.927 1.00 98.44 671 THR A CA 1
ATOM 5237 C C . THR A 1 671 ? -10.054 -12.337 16.511 1.00 98.44 671 THR A C 1
ATOM 5239 O O . THR A 1 671 ? -9.137 -11.536 16.374 1.00 98.44 671 THR A O 1
ATOM 5242 N N . MET A 1 672 ? -9.863 -13.642 16.330 1.00 97.81 672 MET A N 1
ATOM 5243 C CA . MET A 1 672 ? -8.554 -14.232 16.018 1.00 97.81 672 MET A CA 1
ATOM 5244 C C . MET A 1 672 ? -8.666 -15.235 14.869 1.00 97.81 672 MET A C 1
ATOM 5246 O O . MET A 1 672 ? -9.710 -15.867 14.698 1.00 97.81 672 MET A O 1
ATOM 5250 N N . GLY A 1 673 ? -7.590 -15.410 14.104 1.00 95.94 673 GLY A N 1
ATOM 5251 C CA . GLY A 1 673 ? -7.413 -16.560 13.216 1.00 95.94 673 GLY A CA 1
ATOM 5252 C C . GLY A 1 673 ? -6.788 -17.730 13.978 1.00 95.94 673 GLY A C 1
ATOM 5253 O O . GLY A 1 673 ? -5.884 -17.515 14.789 1.00 95.94 673 GLY A O 1
ATOM 5254 N N . SER A 1 674 ? -7.263 -18.960 13.761 1.00 94.56 674 SER A N 1
ATOM 5255 C CA . SER A 1 674 ? -6.675 -20.145 14.413 1.00 94.56 674 SER A CA 1
ATOM 5256 C C . SER A 1 674 ? -5.235 -20.420 13.972 1.00 94.56 674 SER A C 1
ATOM 5258 O O . SER A 1 674 ? -4.451 -20.953 14.754 1.00 94.56 674 SER A O 1
ATOM 5260 N N . ASP A 1 675 ? -4.889 -20.021 12.746 1.00 92.50 675 ASP A N 1
ATOM 5261 C CA . ASP A 1 675 ? -3.642 -20.375 12.061 1.00 92.50 675 ASP A CA 1
ATOM 5262 C C . ASP A 1 675 ? -2.699 -19.165 11.949 1.00 92.50 675 ASP A C 1
ATOM 5264 O O . ASP A 1 675 ? -1.754 -19.145 11.152 1.00 92.50 675 ASP A O 1
ATOM 5268 N N . ASP A 1 676 ? -2.960 -18.119 12.738 1.00 92.75 676 ASP A N 1
ATOM 5269 C CA . ASP A 1 676 ? -2.139 -16.919 12.772 1.00 92.75 676 ASP A CA 1
ATOM 5270 C C . ASP A 1 676 ? -0.728 -17.258 13.278 1.00 92.75 676 ASP A C 1
ATOM 5272 O O . ASP A 1 676 ? -0.524 -17.675 14.418 1.00 92.75 676 ASP A O 1
ATOM 5276 N N . ARG A 1 677 ? 0.274 -17.084 12.411 1.00 90.62 677 ARG A N 1
ATOM 5277 C CA . ARG A 1 677 ? 1.689 -17.278 12.760 1.00 90.62 677 ARG A CA 1
ATOM 5278 C C . ARG A 1 677 ? 2.393 -15.984 13.157 1.00 90.62 677 ARG A C 1
ATOM 5280 O O . ARG A 1 677 ? 3.513 -16.058 13.651 1.00 90.62 677 ARG A O 1
ATOM 5287 N N . ARG A 1 678 ? 1.781 -14.822 12.926 1.00 88.31 678 ARG A N 1
ATOM 5288 C CA . ARG A 1 678 ? 2.345 -13.500 13.229 1.00 88.31 678 ARG A CA 1
ATOM 5289 C C . ARG A 1 678 ? 1.959 -13.055 14.630 1.00 88.31 678 ARG A C 1
ATOM 5291 O O . ARG A 1 678 ? 2.825 -12.646 15.395 1.00 88.31 678 ARG A O 1
ATOM 5298 N N . VAL A 1 679 ? 0.684 -13.190 14.974 1.00 93.56 679 VAL A N 1
ATOM 5299 C CA . VAL A 1 679 ? 0.159 -13.012 16.329 1.00 93.56 679 VAL A CA 1
ATOM 5300 C C . VAL A 1 679 ? -0.608 -14.275 16.713 1.00 93.56 679 VAL A C 1
ATOM 5302 O O . VAL A 1 679 ? -1.824 -14.353 16.547 1.00 93.56 679 VAL A O 1
ATOM 5305 N N . PRO A 1 680 ? 0.104 -15.295 17.215 1.00 94.12 680 PRO A N 1
ATOM 5306 C CA . PRO A 1 680 ? -0.495 -16.582 17.524 1.00 94.12 680 PRO A CA 1
ATOM 5307 C C . PRO A 1 680 ? -1.703 -16.534 18.455 1.00 94.12 680 PRO A C 1
ATOM 5309 O O . PRO A 1 680 ? -1.766 -15.699 19.359 1.00 94.12 680 PRO A O 1
ATOM 5312 N N . LEU A 1 681 ? -2.620 -17.496 18.283 1.00 96.19 681 LEU A N 1
ATOM 5313 C CA . LEU A 1 681 ? -3.899 -17.584 19.002 1.00 96.19 681 LEU A CA 1
ATOM 5314 C C . LEU A 1 681 ? -3.768 -17.441 20.531 1.00 96.19 681 LEU A C 1
ATOM 5316 O O . LEU A 1 681 ? -4.641 -16.845 21.161 1.00 96.19 681 LEU A O 1
ATOM 5320 N N . ILE A 1 682 ? -2.645 -17.884 21.109 1.00 97.19 682 ILE A N 1
ATOM 5321 C CA . ILE A 1 682 ? -2.331 -17.742 22.540 1.00 97.19 682 ILE A CA 1
ATOM 5322 C C . ILE A 1 682 ? -2.406 -16.290 23.042 1.00 97.19 682 ILE A C 1
ATOM 5324 O O . ILE A 1 682 ? -2.745 -16.061 24.201 1.00 97.19 682 ILE A O 1
ATOM 5328 N N . HIS A 1 683 ? -2.144 -15.291 22.192 1.00 98.06 683 HIS A N 1
ATOM 5329 C CA . HIS A 1 683 ? -2.391 -13.890 22.537 1.00 98.06 683 HIS A CA 1
ATOM 5330 C C . HIS A 1 683 ? -3.867 -13.658 22.873 1.00 98.06 683 HIS A C 1
ATOM 5332 O O . HIS A 1 683 ? -4.196 -13.100 23.925 1.00 98.06 683 HIS A O 1
ATOM 5338 N N . GLY A 1 684 ? -4.760 -14.100 21.990 1.00 97.81 684 GLY A N 1
ATOM 5339 C CA . GLY A 1 684 ? -6.192 -13.926 22.169 1.00 97.81 684 GLY A CA 1
ATOM 5340 C C . GLY A 1 684 ? -6.739 -14.747 23.336 1.00 97.81 684 GLY A C 1
ATOM 5341 O O . GLY A 1 684 ? -7.508 -14.221 24.137 1.00 97.81 684 GLY A O 1
ATOM 5342 N N . GLU A 1 685 ? -6.283 -15.992 23.495 1.00 98.44 685 GLU A N 1
ATOM 5343 C CA . GLU A 1 685 ? -6.673 -16.859 24.617 1.00 98.44 685 GLU A CA 1
ATOM 5344 C C . GLU A 1 685 ? -6.288 -16.248 25.966 1.00 98.44 685 GLU A C 1
ATOM 5346 O O . GLU A 1 685 ? -7.135 -16.146 26.852 1.00 98.44 685 GLU A O 1
ATOM 5351 N N . LYS A 1 686 ? -5.054 -15.738 26.105 1.00 98.25 686 LYS A N 1
ATOM 5352 C CA . LYS A 1 686 ? -4.625 -15.065 27.340 1.00 98.25 686 LYS A CA 1
ATOM 5353 C C . LYS A 1 686 ? -5.454 -13.826 27.656 1.00 98.25 686 LYS A C 1
ATOM 5355 O O . LYS A 1 686 ? -5.758 -13.585 28.821 1.00 98.25 686 LYS A O 1
ATOM 5360 N N . MET A 1 687 ? -5.818 -13.040 26.644 1.00 98.69 687 MET A N 1
ATOM 5361 C CA . MET A 1 687 ? -6.665 -11.865 26.844 1.00 98.69 687 MET A CA 1
ATOM 5362 C C . MET A 1 687 ? -8.083 -12.256 27.266 1.00 98.69 687 MET A C 1
ATOM 5364 O O . MET A 1 687 ? -8.609 -11.689 28.223 1.00 98.69 687 MET A O 1
ATOM 5368 N N . ARG A 1 688 ? -8.687 -13.242 26.590 1.00 98.62 688 ARG A N 1
ATOM 5369 C CA . ARG A 1 688 ? -9.998 -13.795 26.954 1.00 98.62 688 ARG A CA 1
ATOM 5370 C C . ARG A 1 688 ? -9.997 -14.266 28.405 1.00 98.62 688 ARG A C 1
ATOM 5372 O O . ARG A 1 688 ? -10.864 -13.859 29.173 1.00 98.62 688 ARG A O 1
ATOM 5379 N N . ASP A 1 689 ? -9.014 -15.073 28.787 1.00 98.69 689 ASP A N 1
ATOM 5380 C CA . ASP A 1 689 ? -8.935 -15.647 30.131 1.00 98.69 689 ASP A CA 1
ATOM 5381 C C . ASP A 1 689 ? -8.713 -14.566 31.196 1.00 98.69 689 ASP A C 1
ATOM 5383 O O . ASP A 1 689 ? -9.316 -14.621 32.268 1.00 98.69 689 ASP A O 1
ATOM 5387 N N . ALA A 1 690 ? -7.912 -13.539 30.892 1.00 98.69 690 ALA A N 1
ATOM 5388 C CA . ALA A 1 690 ? -7.716 -12.395 31.777 1.00 98.69 690 ALA A CA 1
ATOM 5389 C C . ALA A 1 690 ? -9.004 -11.575 31.976 1.00 98.69 690 ALA A C 1
ATOM 5391 O O . ALA A 1 690 ? -9.327 -11.220 33.110 1.00 98.69 690 ALA A O 1
ATOM 5392 N N . MET A 1 691 ? -9.767 -11.317 30.908 1.00 98.56 691 MET A N 1
ATOM 5393 C CA . MET A 1 691 ? -11.063 -10.626 30.982 1.00 98.56 691 MET A CA 1
ATOM 5394 C C . MET A 1 691 ? -12.085 -11.428 31.793 1.00 98.56 691 MET A C 1
ATOM 5396 O O . MET A 1 691 ? -12.710 -10.881 32.701 1.00 98.56 691 MET A O 1
ATOM 5400 N N . VAL A 1 692 ? -12.200 -12.734 31.525 1.00 98.19 692 VAL A N 1
ATOM 5401 C CA . VAL A 1 692 ? -13.093 -13.641 32.266 1.00 98.19 692 VAL A CA 1
ATOM 5402 C C . VAL A 1 692 ? -12.721 -13.671 33.747 1.00 98.19 692 VAL A C 1
ATOM 5404 O O . VAL A 1 692 ? -13.590 -13.499 34.600 1.00 98.19 692 VAL A O 1
ATOM 5407 N N . LYS A 1 693 ? -11.430 -13.813 34.072 1.00 98.31 693 LYS A N 1
ATOM 5408 C CA . LYS A 1 693 ? -10.937 -13.787 35.457 1.00 98.31 693 LYS A CA 1
ATOM 5409 C C . LYS A 1 693 ? -11.250 -12.463 36.162 1.00 98.31 693 LYS A C 1
ATOM 5411 O O . LYS A 1 693 ? -11.523 -12.463 37.358 1.00 98.31 693 LYS A O 1
ATOM 5416 N N . ALA A 1 694 ? -11.217 -11.350 35.434 1.00 97.88 694 ALA A N 1
ATOM 5417 C CA . ALA A 1 694 ? -11.567 -10.029 35.945 1.00 97.88 694 ALA A CA 1
ATOM 5418 C C . ALA A 1 694 ? -13.087 -9.756 35.986 1.00 97.88 694 ALA A C 1
ATOM 5420 O O . ALA A 1 694 ? -13.495 -8.647 36.337 1.00 97.88 694 ALA A O 1
ATOM 5421 N N . GLY A 1 695 ? -13.930 -10.729 35.612 1.00 97.25 695 GLY A N 1
ATOM 5422 C CA . GLY A 1 695 ? -15.385 -10.572 35.560 1.00 97.25 695 GLY A CA 1
ATOM 5423 C C . GLY A 1 695 ? -15.856 -9.575 34.496 1.00 97.25 695 GLY A C 1
ATOM 5424 O O . GLY A 1 695 ? -16.904 -8.953 34.660 1.00 97.25 695 GLY A O 1
ATOM 5425 N N . LYS A 1 696 ? -15.072 -9.372 33.431 1.00 95.62 696 LYS A N 1
ATOM 5426 C CA . LYS A 1 696 ? -15.362 -8.416 32.355 1.00 95.62 696 LYS A CA 1
ATOM 5427 C C . LYS A 1 696 ? -15.963 -9.132 31.141 1.00 95.62 696 LYS A C 1
ATOM 5429 O O . LYS A 1 696 ? -15.445 -10.178 30.745 1.00 95.62 696 LYS A O 1
ATOM 5434 N N . PRO A 1 697 ? -17.022 -8.586 30.517 1.00 89.31 697 PRO A N 1
ATOM 5435 C CA . PRO A 1 697 ? -17.607 -9.181 29.322 1.00 89.31 697 PRO A CA 1
ATOM 5436 C C . PRO A 1 697 ? -16.657 -9.061 28.122 1.00 89.31 697 PRO A C 1
ATOM 5438 O O . PRO A 1 697 ? -16.004 -8.035 27.929 1.00 89.31 697 PRO A O 1
ATOM 5441 N N . ILE A 1 698 ? -16.612 -10.108 27.300 1.00 96.62 698 ILE A N 1
ATOM 5442 C CA . ILE A 1 698 ? -15.851 -10.152 26.049 1.00 96.62 698 ILE A CA 1
ATOM 5443 C C . ILE A 1 698 ? -16.634 -10.955 25.002 1.00 96.62 698 ILE A C 1
ATOM 5445 O O . ILE A 1 698 ? -17.019 -12.096 25.255 1.00 96.62 698 ILE A O 1
ATOM 5449 N N . GLU A 1 699 ? -16.865 -10.380 23.820 1.00 98.12 699 GLU A N 1
ATOM 5450 C CA . GLU A 1 699 ? -17.288 -11.149 22.647 1.00 98.12 699 GLU A CA 1
ATOM 5451 C C . GLU A 1 699 ? -16.043 -11.776 22.011 1.00 98.12 699 GLU A C 1
ATOM 5453 O O . GLU A 1 699 ? -15.148 -11.073 21.550 1.00 98.12 699 GLU A O 1
ATOM 5458 N N . TRP A 1 700 ? -15.970 -13.105 22.002 1.00 97.88 700 TRP A N 1
ATOM 5459 C CA . TRP A 1 700 ? -14.819 -13.859 21.508 1.00 97.88 700 TRP A CA 1
ATOM 5460 C C . TRP A 1 700 ? -15.193 -14.676 20.273 1.00 97.88 700 TRP A C 1
ATOM 5462 O O . TRP A 1 700 ? -16.129 -15.479 20.311 1.00 97.88 700 TRP A O 1
ATOM 5472 N N . LYS A 1 701 ? -14.436 -14.517 19.183 1.00 98.12 701 LYS A N 1
ATOM 5473 C CA . LYS A 1 701 ? -14.628 -15.291 17.950 1.00 98.12 701 LYS A CA 1
ATOM 5474 C C . LYS A 1 701 ? -13.293 -15.724 17.356 1.00 98.12 701 LYS A C 1
ATOM 5476 O O . LYS A 1 701 ? -12.458 -14.901 17.005 1.00 98.12 701 LYS A O 1
ATOM 5481 N N . VAL A 1 702 ? -13.132 -17.029 17.164 1.00 98.06 702 VAL A N 1
ATOM 5482 C CA . VAL A 1 702 ? -12.043 -17.586 16.354 1.00 98.06 702 VAL A CA 1
ATOM 5483 C C . VAL A 1 702 ? -12.594 -17.958 14.984 1.00 98.06 702 VAL A C 1
ATOM 5485 O O . VAL A 1 702 ? -13.632 -18.625 14.882 1.00 98.06 702 VAL A O 1
ATOM 5488 N N . TYR A 1 703 ? -11.914 -17.515 13.933 1.00 96.31 703 TYR A N 1
ATOM 5489 C CA . TYR A 1 703 ? -12.135 -17.994 12.577 1.00 96.31 703 TYR A CA 1
ATOM 5490 C C . TYR A 1 703 ? -11.148 -19.126 12.306 1.00 96.31 703 TYR A C 1
ATOM 5492 O O . TYR A 1 703 ? -9.936 -18.918 12.282 1.00 96.31 703 TYR A O 1
ATOM 5500 N N . ALA A 1 704 ? -11.688 -20.337 12.176 1.00 92.81 704 ALA A N 1
ATOM 5501 C CA . ALA A 1 704 ? -10.899 -21.517 11.861 1.00 92.81 704 ALA A CA 1
ATOM 5502 C C . ALA A 1 704 ? -10.328 -21.409 10.443 1.00 92.81 704 ALA A C 1
ATOM 5504 O O . ALA A 1 704 ? -11.019 -20.929 9.536 1.00 92.81 704 ALA A O 1
ATOM 5505 N N . GLU A 1 705 ? -9.096 -21.890 10.268 1.00 89.69 705 GLU A N 1
ATOM 5506 C CA . GLU A 1 705 ? -8.368 -21.852 8.997 1.00 89.69 705 GLU A CA 1
ATOM 5507 C C . GLU A 1 705 ? -8.287 -20.425 8.421 1.00 89.69 705 GLU A C 1
ATOM 5509 O O . GLU A 1 705 ? -8.498 -20.195 7.227 1.00 89.69 705 GLU A O 1
ATOM 5514 N N . GLU A 1 706 ? -8.046 -19.460 9.303 1.00 92.38 706 GLU A N 1
ATOM 5515 C CA . GLU A 1 706 ? -7.690 -18.078 8.992 1.00 92.38 706 GLU A CA 1
ATOM 5516 C C . GLU A 1 706 ? -6.479 -17.682 9.836 1.00 92.38 706 GLU A C 1
ATOM 5518 O O . GLU A 1 706 ? -6.218 -18.277 10.886 1.00 92.38 706 GLU A O 1
ATOM 5523 N N . GLY A 1 707 ? -5.747 -16.667 9.385 1.00 91.88 707 GLY A N 1
ATOM 5524 C CA . GLY A 1 707 ? -4.390 -16.395 9.845 1.00 91.88 707 GLY A CA 1
ATOM 5525 C C . GLY A 1 707 ? -4.270 -14.975 10.353 1.00 91.88 707 GLY A C 1
ATOM 5526 O O . GLY A 1 707 ? -5.141 -14.499 11.079 1.00 91.88 707 GLY A O 1
ATOM 5527 N N . HIS A 1 708 ? -3.211 -14.273 9.940 1.00 91.75 708 HIS A N 1
ATOM 5528 C CA . HIS A 1 708 ? -3.004 -12.868 10.311 1.00 91.75 708 HIS A CA 1
ATOM 5529 C C . HIS A 1 708 ? -3.850 -11.896 9.469 1.00 91.75 708 HIS A C 1
ATOM 5531 O O . HIS A 1 708 ? -3.337 -10.997 8.801 1.00 91.75 708 HIS A O 1
ATOM 5537 N N . GLY A 1 709 ? -5.156 -12.140 9.446 1.00 87.75 709 GLY A N 1
ATOM 5538 C CA . GLY A 1 709 ? -6.139 -11.524 8.564 1.00 87.75 709 GLY A CA 1
ATOM 5539 C C . GLY A 1 709 ? -7.109 -12.578 8.031 1.00 87.75 709 GLY A C 1
ATOM 5540 O O . GLY A 1 709 ? -6.805 -13.771 8.045 1.00 87.75 709 GLY A O 1
ATOM 5541 N N . PHE A 1 710 ? -8.277 -12.134 7.568 1.00 89.00 710 PHE A N 1
ATOM 5542 C CA . PHE A 1 710 ? -9.344 -13.024 7.106 1.00 89.00 710 PHE A CA 1
ATOM 5543 C C . PHE A 1 710 ? -9.429 -13.013 5.583 1.00 89.00 710 PHE A C 1
ATOM 5545 O O . PHE A 1 710 ? -9.455 -11.954 4.959 1.00 89.00 710 PHE A O 1
ATOM 5552 N N . ASN A 1 711 ? -9.472 -14.176 4.947 1.00 84.06 711 ASN A N 1
ATOM 5553 C CA . ASN A 1 711 ? -9.418 -14.285 3.498 1.00 84.06 711 ASN A CA 1
ATOM 5554 C C . ASN A 1 711 ? -10.682 -14.876 2.868 1.00 84.06 711 ASN A C 1
ATOM 5556 O O . ASN A 1 711 ? -11.061 -14.487 1.761 1.00 84.06 711 ASN A O 1
ATOM 5560 N N . LYS A 1 712 ? -11.381 -15.765 3.567 1.00 86.19 712 LYS A N 1
ATOM 5561 C CA . LYS A 1 712 ? -12.576 -16.415 3.031 1.00 86.19 712 LYS A CA 1
ATOM 5562 C C . LYS A 1 712 ? -13.746 -15.433 3.035 1.00 86.19 712 LYS A C 1
ATOM 5564 O O . LYS A 1 712 ? -14.049 -14.823 4.057 1.00 86.19 712 LYS A O 1
ATOM 5569 N N . GLU A 1 713 ? -14.438 -15.298 1.904 1.00 86.00 713 GLU A N 1
ATOM 5570 C CA . GLU A 1 713 ? -15.519 -14.309 1.727 1.00 86.00 713 GLU A CA 1
ATOM 5571 C C . GLU A 1 713 ? -16.621 -14.417 2.797 1.00 86.00 713 GLU A C 1
ATOM 5573 O O . GLU A 1 713 ? -17.118 -13.402 3.290 1.00 86.00 713 GLU A O 1
ATOM 5578 N N . ALA A 1 714 ? -16.964 -15.643 3.207 1.00 89.38 714 ALA A N 1
ATOM 5579 C CA . ALA A 1 714 ? -17.934 -15.890 4.272 1.00 89.38 714 ALA A CA 1
ATOM 5580 C C . ALA A 1 714 ? -17.453 -15.365 5.637 1.00 89.38 714 ALA A C 1
ATOM 5582 O O . ALA A 1 714 ? -18.215 -14.703 6.340 1.00 89.38 714 ALA A O 1
ATOM 5583 N N . ASN A 1 715 ? -16.182 -15.598 5.982 1.00 92.88 715 ASN A N 1
ATOM 5584 C CA . ASN A 1 715 ? -15.586 -15.130 7.236 1.00 92.88 715 ASN A CA 1
ATOM 5585 C C . ASN A 1 715 ? -15.479 -13.606 7.265 1.00 92.88 715 ASN A C 1
ATOM 5587 O O . ASN A 1 715 ? -15.814 -12.983 8.264 1.00 92.88 715 ASN A O 1
ATOM 5591 N N . VAL A 1 716 ? -15.083 -13.003 6.146 1.00 92.31 716 VAL A N 1
ATOM 5592 C CA . VAL A 1 716 ? -15.057 -11.548 5.967 1.00 92.31 716 VAL A CA 1
ATOM 5593 C C . VAL A 1 716 ? -16.443 -10.938 6.165 1.00 92.31 716 VAL A C 1
ATOM 5595 O O . VAL A 1 716 ? -16.599 -9.947 6.878 1.00 92.31 716 VAL A O 1
ATOM 5598 N N . THR A 1 717 ? -17.462 -11.539 5.551 1.00 93.94 717 THR A N 1
ATOM 5599 C CA . THR A 1 717 ? -18.841 -11.058 5.667 1.00 93.94 717 THR A CA 1
ATOM 5600 C C . THR A 1 717 ? -19.346 -11.172 7.106 1.00 93.94 717 THR A C 1
ATOM 5602 O O . THR A 1 717 ? -19.919 -10.207 7.613 1.00 93.94 717 THR A O 1
ATOM 5605 N N . ASP A 1 718 ? -19.111 -12.301 7.786 1.00 96.62 718 ASP A N 1
ATOM 5606 C CA . ASP A 1 718 ? -19.459 -12.484 9.206 1.00 96.62 718 ASP A CA 1
ATOM 5607 C C . ASP A 1 718 ? -18.714 -11.477 10.094 1.00 96.62 718 ASP A C 1
ATOM 5609 O O . ASP A 1 718 ? -19.348 -10.792 10.896 1.00 96.62 718 ASP A O 1
ATOM 5613 N N . PHE A 1 719 ? -17.405 -11.299 9.889 1.00 97.12 719 PHE A N 1
ATOM 5614 C CA . PHE A 1 719 ? -16.570 -10.354 10.631 1.00 97.12 719 PHE A CA 1
ATOM 5615 C C . PHE A 1 719 ? -17.134 -8.937 10.585 1.00 97.12 719 PHE A C 1
ATOM 5617 O O . PHE A 1 719 ? -17.424 -8.364 11.633 1.00 97.12 719 PHE A O 1
ATOM 5624 N N . TYR A 1 720 ? -17.364 -8.377 9.397 1.00 97.12 720 TYR A N 1
ATOM 5625 C CA . TYR A 1 720 ? -17.867 -7.006 9.287 1.00 97.12 720 TYR A CA 1
ATOM 5626 C C . TYR A 1 720 ? -19.343 -6.866 9.676 1.00 97.12 720 TYR A C 1
ATOM 5628 O O . TYR A 1 720 ? -19.745 -5.804 10.154 1.00 97.12 720 TYR A O 1
ATOM 5636 N N . THR A 1 721 ? -20.141 -7.931 9.549 1.00 97.44 721 THR A N 1
ATOM 5637 C CA . THR A 1 721 ? -21.520 -7.950 10.062 1.00 97.44 721 THR A CA 1
ATOM 5638 C C . THR A 1 721 ? -21.536 -7.884 11.592 1.00 97.44 721 THR A C 1
ATOM 5640 O O . THR A 1 721 ? -22.292 -7.096 12.161 1.00 97.44 721 THR A O 1
ATOM 5643 N N . ARG A 1 722 ? -20.669 -8.651 12.267 1.00 97.69 722 ARG A N 1
ATOM 5644 C CA . ARG A 1 722 ? -20.499 -8.606 13.729 1.00 97.69 722 ARG A CA 1
ATOM 5645 C C . ARG A 1 722 ? -19.946 -7.271 14.199 1.00 97.69 722 ARG A C 1
ATOM 5647 O O . ARG A 1 722 ? -20.505 -6.705 15.130 1.00 97.69 722 ARG A O 1
ATOM 5654 N N . SER A 1 723 ? -18.914 -6.753 13.528 1.00 97.56 723 SER A N 1
ATOM 5655 C CA . SER A 1 723 ? -18.331 -5.441 13.829 1.00 97.56 723 SER A CA 1
ATOM 5656 C C . SER A 1 723 ? -19.403 -4.364 13.845 1.00 97.56 723 SER A C 1
ATOM 5658 O O . SER A 1 723 ? -19.528 -3.624 14.814 1.00 97.56 723 SER A O 1
ATOM 5660 N N . LEU A 1 724 ? -20.219 -4.307 12.788 1.00 97.00 724 LEU A N 1
ATOM 5661 C CA . LEU A 1 724 ? -21.269 -3.308 12.699 1.00 97.00 724 LEU A CA 1
ATOM 5662 C C . LEU A 1 724 ? -22.308 -3.465 13.811 1.00 97.00 724 LEU A C 1
ATOM 5664 O O . LEU A 1 724 ? -22.619 -2.480 14.471 1.00 97.00 724 LEU A O 1
ATOM 5668 N N . ARG A 1 725 ? -22.800 -4.689 14.051 1.00 97.31 725 ARG A N 1
ATOM 5669 C CA . ARG A 1 725 ? -23.743 -4.960 15.147 1.00 97.31 725 ARG A CA 1
ATOM 5670 C C . ARG A 1 725 ? -23.179 -4.475 16.487 1.00 97.31 725 ARG A C 1
ATOM 5672 O O . ARG A 1 725 ? -23.861 -3.770 17.221 1.00 97.31 725 ARG A O 1
ATOM 5679 N N . PHE A 1 726 ? -21.923 -4.814 16.769 1.00 98.12 726 PHE A N 1
ATOM 5680 C CA . PHE A 1 726 ? -21.224 -4.424 17.989 1.00 98.12 726 PHE A CA 1
ATOM 5681 C C . PHE A 1 726 ? -21.136 -2.896 18.141 1.00 98.12 726 PHE A C 1
ATOM 5683 O O . PHE A 1 726 ? -21.448 -2.350 19.199 1.00 98.12 726 PHE A O 1
ATOM 5690 N N . TYR A 1 727 ? -20.783 -2.165 17.079 1.00 97.88 727 TYR A N 1
ATOM 5691 C CA . TYR A 1 727 ? -20.777 -0.700 17.133 1.00 97.88 727 TYR A CA 1
ATOM 5692 C C . TYR A 1 727 ? -22.175 -0.104 17.268 1.00 97.88 727 TYR A C 1
ATOM 5694 O O . TYR A 1 727 ? -22.338 0.888 17.979 1.00 97.88 727 TYR A O 1
ATOM 5702 N N . ASP A 1 728 ? -23.183 -0.670 16.607 1.00 96.38 728 ASP A N 1
ATOM 5703 C CA . ASP A 1 728 ? -24.567 -0.202 16.696 1.00 96.38 728 ASP A CA 1
ATOM 5704 C C . ASP A 1 728 ? -25.097 -0.307 18.134 1.00 96.38 728 ASP A C 1
ATOM 5706 O O . ASP A 1 728 ? -25.691 0.645 18.647 1.00 96.38 728 ASP A O 1
ATOM 5710 N N . GLU A 1 729 ? -24.803 -1.417 18.815 1.00 95.81 729 GLU A N 1
ATOM 5711 C CA . GLU A 1 729 ? -25.180 -1.663 20.211 1.00 95.81 729 GLU A CA 1
ATOM 5712 C C . GLU A 1 729 ? -24.545 -0.653 21.186 1.00 95.81 729 GLU A C 1
ATOM 5714 O O . GLU A 1 729 ? -25.202 -0.189 22.126 1.00 95.81 729 GLU A O 1
ATOM 5719 N N . HIS A 1 730 ? -23.284 -0.268 20.963 1.00 95.94 730 HIS A N 1
ATOM 5720 C CA . HIS A 1 730 ? -22.530 0.553 21.918 1.00 95.94 730 HIS A CA 1
ATOM 5721 C C . HIS A 1 730 ? -22.537 2.055 21.613 1.00 95.94 730 HIS A C 1
ATOM 5723 O O . HIS A 1 730 ? -22.648 2.874 22.532 1.00 95.94 730 HIS A O 1
ATOM 5729 N N . ILE A 1 731 ? -22.431 2.436 20.341 1.00 96.44 731 ILE A N 1
ATOM 5730 C CA . ILE A 1 731 ? -22.244 3.830 19.911 1.00 96.44 731 ILE A CA 1
ATOM 5731 C C . ILE A 1 731 ? -23.116 4.228 18.712 1.00 96.44 731 ILE A C 1
ATOM 5733 O O . ILE A 1 731 ? -23.007 5.360 18.248 1.00 96.44 731 ILE A O 1
ATOM 5737 N N . GLY A 1 732 ? -23.980 3.337 18.218 1.00 89.44 732 GLY A N 1
ATOM 5738 C CA . GLY A 1 732 ? -24.696 3.493 16.952 1.00 89.44 732 GLY A CA 1
ATOM 5739 C C . GLY A 1 732 ? -25.451 4.818 16.771 1.00 89.44 732 GLY A C 1
ATOM 5740 O O . GLY A 1 732 ? -25.910 5.424 17.749 1.00 89.44 732 GLY A O 1
ATOM 5741 N N . PRO A 1 733 ? -25.660 5.270 15.520 1.00 76.25 733 PRO A N 1
ATOM 5742 C CA . PRO A 1 733 ? -26.417 6.489 15.220 1.00 76.25 733 PRO A CA 1
ATOM 5743 C C . PRO A 1 733 ? -27.845 6.485 15.786 1.00 76.25 733 PRO A C 1
ATOM 5745 O O . PRO A 1 733 ? -28.351 7.537 16.169 1.00 76.25 733 PRO A O 1
ATOM 5748 N N . ASN A 1 734 ? -28.466 5.304 15.884 1.00 73.75 734 ASN A N 1
ATOM 5749 C CA . ASN A 1 734 ? -29.839 5.113 16.365 1.00 73.75 734 ASN A CA 1
ATOM 5750 C C . ASN A 1 734 ? -29.941 4.849 17.878 1.00 73.75 734 ASN A C 1
ATOM 5752 O O . ASN A 1 734 ? -31.038 4.614 18.392 1.00 73.75 734 ASN A O 1
ATOM 5756 N N . ARG A 1 735 ? -28.821 4.876 18.614 1.00 74.12 735 ARG A N 1
ATOM 5757 C CA . ARG A 1 735 ? -28.830 4.681 20.066 1.00 74.12 735 ARG A CA 1
ATOM 5758 C C . ARG A 1 735 ? -29.536 5.868 20.724 1.00 74.12 735 ARG A C 1
ATOM 5760 O O . ARG A 1 735 ? -29.040 6.994 20.695 1.00 74.12 735 ARG A O 1
ATOM 5767 N N . LYS A 1 736 ? -30.696 5.624 21.344 1.00 50.03 736 LYS A N 1
ATOM 5768 C CA . LYS A 1 736 ? -31.330 6.616 22.226 1.00 50.03 736 LYS A CA 1
ATOM 5769 C C . LYS A 1 736 ? -30.342 6.928 23.352 1.00 50.03 736 LYS A C 1
ATOM 5771 O O . LYS A 1 736 ? -29.831 5.995 23.972 1.00 50.03 736 LYS A O 1
ATOM 5776 N N . LYS A 1 737 ? -30.055 8.214 23.600 1.00 46.88 737 LYS A N 1
ATOM 5777 C CA . LYS A 1 737 ? -29.280 8.630 24.780 1.00 46.88 737 LYS A CA 1
ATOM 5778 C C . LYS A 1 737 ? -29.943 7.985 25.996 1.00 46.88 737 LYS A C 1
ATOM 5780 O O . LYS A 1 737 ? -31.141 8.187 26.196 1.00 46.88 737 LYS A O 1
ATOM 5785 N N . GLN A 1 738 ? -29.207 7.150 26.730 1.00 35.88 738 GLN A N 1
ATOM 5786 C CA . GLN A 1 738 ? -29.699 6.719 28.033 1.00 35.88 738 GLN A CA 1
ATOM 5787 C C . GLN A 1 738 ? -29.843 7.988 28.891 1.00 35.88 738 GLN A C 1
ATOM 5789 O O . GLN A 1 738 ? -28.948 8.835 28.808 1.00 35.88 738 GLN A O 1
ATOM 5794 N N . PRO A 1 739 ? -30.998 8.170 29.556 1.00 32.66 739 PRO A N 1
ATOM 5795 C CA . PRO A 1 739 ? -31.312 9.382 30.307 1.00 32.66 739 PRO A CA 1
ATOM 5796 C C . PRO A 1 739 ? -30.302 9.675 31.415 1.00 32.66 739 PRO A C 1
ATOM 5798 O O . PRO A 1 739 ? -29.715 8.707 31.952 1.00 32.66 739 PRO A O 1
#

Sequence (739 aa):
MRSAGRIRCARSTRSSESAPGARRGAILRGVRVTGTAATKGGPTGRLLLFHTRISMSKFRYLGAGLLACLMSALPALSPAQQAPKDYKSAAEVPVAQFFGLADFRTVRLSPDGKRIAAVAPYKGRGNLLVVDLATRQAKSVTATDRWDVGNVRWIGNNRLYFTVADGQEASGKLRLKGAYTIAPDGSEMKEVFGYNDNGSPRGLRVTEVLDTEGGDSPVAYVAMQERSRDWSDVYKLDMRTLRFELLSFDSPGRTESWVLDSKKTPRVVLRYEPRPAKGKPYSKTIWHRAAAGGAWEKLFEMSSQNEREALDVCGFDSDDRTLYVTARRDRDKAALWKYDTQTRQFGELMVDDAIVDVACGAPDSGDGLLVDPETKKVVGFTYQSDRPKKVFFDANAGYARLAQQLAASVPGFAVMRSTKDKSRALVLTYSDIDPGTYYLFDPAKNQLEVIARSRVWVKPELMAERRFIQYKGRDGQLIPAYLTLPRGVPAKALPLIVNIHGGPQVRGYQWSEWGRWPEAQFFASRGYAVLEPEPRASKGYGYKLHTSGFKQWGQAAQDDITDGALHLVKEGIVDKERMCLHGGSYGGYASLQGLVREPDLFKCAHSFVAVTDLGLMQSVAWSDIAENLEFSYLDNEFKLEVGDSKDDAEMFQRFSPARNADKIKAAVMLTMGSDDRRVPLIHGEKMRDAMVKAGKPIEWKVYAEEGHGFNKEANVTDFYTRSLRFYDEHIGPNRKKQP

Solvent-accessible surface area (backbone atoms only — not comparable to full-atom values): 40186 Å² total; per-residue (Å²): 133,83,87,85,87,81,90,82,91,79,91,83,86,87,89,77,91,81,88,90,87,83,88,91,82,87,82,91,86,90,87,88,86,86,87,87,86,88,86,88,90,81,94,73,86,77,80,78,82,76,81,71,83,70,82,76,77,81,62,50,76,50,80,48,66,52,34,54,30,57,60,68,43,49,71,82,66,46,86,86,62,59,77,70,69,87,68,89,47,47,61,71,58,51,63,56,64,69,55,43,82,52,56,38,40,76,74,41,70,29,58,81,55,53,35,38,38,33,28,28,66,42,74,91,17,32,21,40,31,26,32,39,66,85,81,52,48,42,42,65,52,46,86,50,71,79,38,21,52,59,62,75,44,70,25,18,59,58,26,34,40,36,32,29,19,32,66,56,39,28,54,46,54,76,47,76,57,31,29,36,21,28,30,74,85,42,46,80,66,41,77,42,20,36,60,46,97,87,68,47,79,40,74,56,46,64,79,40,81,77,48,55,74,40,63,73,37,42,28,29,33,28,33,28,39,81,93,35,96,84,26,48,42,42,28,45,33,30,63,79,79,71,52,70,45,80,73,41,84,84,55,92,61,48,28,76,49,77,38,53,37,88,84,69,42,73,35,36,37,34,24,59,49,78,57,87,47,93,80,51,66,51,39,39,37,35,32,37,32,93,46,83,96,46,71,76,40,82,76,45,77,31,30,82,89,40,57,66,69,32,72,47,81,59,42,55,32,58,77,65,44,42,30,37,30,24,35,22,82,89,47,57,33,23,20,33,27,36,30,34,68,85,82,70,40,77,59,58,80,75,47,77,52,96,67,20,30,43,57,50,53,55,94,88,71,70,35,13,79,36,57,41,68,66,74,45,35,63,38,27,39,24,38,72,52,76,46,80,44,76,49,60,78,40,58,80,42,70,67,46,40,50,52,50,56,51,35,76,72,47,74,60,52,62,46,75,50,57,22,52,86,54,64,27,29,42,34,41,23,30,37,51,41,36,71,30,42,33,29,45,34,32,64,91,74,46,29,42,31,46,44,48,40,20,47,78,70,67,51,48,92,49,43,31,62,56,39,68,47,73,47,61,24,96,87,63,51,77,34,49,28,39,40,25,44,25,64,98,52,78,79,52,53,26,25,34,38,38,42,31,46,42,70,48,73,33,64,67,77,61,46,55,56,62,64,73,70,32,54,56,55,54,45,12,36,67,53,24,31,26,38,38,56,45,34,48,23,20,35,56,52,19,53,63,42,22,61,68,15,44,50,17,70,67,42,65,29,41,45,37,53,53,36,51,56,51,48,37,33,75,73,42,32,28,30,66,87,18,27,29,30,29,18,35,30,45,8,7,24,51,22,47,34,45,33,46,75,38,34,82,55,42,52,31,25,42,23,24,32,29,51,23,41,62,53,52,68,75,66,43,68,83,23,55,57,33,57,31,50,85,73,40,42,59,72,41,57,40,36,59,40,63,44,41,66,77,87,37,37,68,58,43,54,74,52,9,36,34,75,40,32,69,54,41,70,41,48,36,38,43,37,37,17,64,46,12,40,71,41,41,44,66,34,54,50,48,31,52,51,31,22,55,75,53,74,40,74,68,50,77,46,73,41,76,67,14,4,64,46,74,48,44,68,68,59,44,31,52,52,54,52,48,52,50,54,55,44,40,77,68,35,24,85,84,54,73,79,80,130

Foldseek 3Di:
DDDDDDDDDDDDDDDDDDDDDDDDDDDDDDDDDDDDDDDDDDDDPDPPPPPPPDPQDAFAEDDDPLVVQLVVQADPDDPLCDPQDPDPFLLPQALLQLQAAFQWDDWDAALVRQKIWIWGDDLSATFIKMAGPVVSHIHGLDHDNAWHWDDWDHQARFKIKTWTFRLFFLANDRDTAFIWMATNNNPLIDTQWHADPVRHIDHWAFPDFQAHPYHRFQWTWTFTQPPHPQGTFIWTARRRPRDIDGQPPVDPDQFDDFAAAPVRHTFKTKHWDDAPDFLGWTKIWIWGALDRPGDIDTLDIDTPVVVQADKAWLYDFLVRFWTWIWHQPVHQATFIWIAGNVVSDTDDGAGDDQFWHQDQDDPPPLFHFDALLQSRGGQWGWDFGQAIDIGGPDCPPPVNVVQVSVCVNDPAGWRWDARNVNQKIWIWHAFQLFLIWIWIAGVVSSHTYTNDGRHPNGDSLNWWAKGWDWDAFPVRDIKIKIKTAAPPDPLAAFFEEEEEEADLQEQRDGRHDSPSPSPSRSVSSQGYIYIYINFQLYHTRGPCSNLVQAQQQLHSSLSRSVVSQVVSVVVRSHNQQRYAYEYAASSLLSRLSNCLVVQPRHQEYEHELYQQALVCLVPVCQAVSNVCVVVDCPSHVCCRRNRDCVVCVVSRCNSRSLNRLLSHDHEYEYEYECSARHSHCVSVVSSVVSCVVSVHDYRYYYDYSHYSDGRDSVVSSVVVVVVSVVSCVGRGPPDDPDD

Mean predicted aligned error: 9.43 Å